Protein AF-0000000085123834 (afdb_homodimer)

Radius of gyration: 34.52 Å; Cα contacts (8 Å, |Δi|>4): 870; chains: 2; bounding box: 38×106×65 Å

Nearest PDB structures (foldseek):
  8tjj-assembly1_A  TM=6.929E-01  e=4.130E-02  uncultured bacterium
  8tjj-assembly2_B  TM=6.900E-01  e=3.241E-02  uncultured bacterium
  8tji-assembly1_A  TM=7.255E-01  e=7.566E-02  uncultured bacterium
  8tjj-assembly2_C  TM=6.710E-01  e=5.261E-02  uncultured bacterium
  8tji-assembly1_B  TM=7.089E-01  e=1.024E-01  uncultured bacterium

Solvent-accessible surface area (backbone atoms only — not comparable to full-atom values): 25922 Å² total; per-residue (Å²): 130,73,51,62,40,82,50,55,86,86,51,91,52,87,68,56,55,59,84,82,66,88,48,73,57,46,52,51,52,52,48,50,50,52,49,51,53,67,70,46,68,81,50,91,51,30,36,40,38,31,54,21,37,58,54,94,90,41,58,53,49,30,38,40,35,32,26,43,70,74,35,50,73,76,62,46,74,57,49,70,69,62,47,70,68,38,40,43,50,49,33,53,36,52,74,58,46,54,42,41,71,69,56,48,35,70,71,65,69,49,52,46,56,57,47,44,53,32,52,48,49,36,42,63,31,60,47,35,45,80,53,96,79,19,40,27,54,48,61,54,74,59,73,50,35,65,76,42,33,35,35,34,31,71,42,59,78,54,63,70,62,38,50,55,58,20,56,64,48,46,75,50,22,16,29,23,22,28,36,29,54,55,85,76,72,56,67,70,57,52,50,50,32,54,73,71,31,34,12,32,34,22,51,54,96,81,36,80,42,76,78,41,64,41,45,79,51,73,70,40,90,40,38,64,42,50,45,53,42,49,35,52,46,36,51,58,69,75,99,130,72,51,62,40,80,50,58,86,85,55,90,53,86,69,55,59,57,85,82,65,88,48,71,57,46,52,50,50,52,48,49,51,52,48,51,52,68,70,47,68,82,50,90,49,29,36,39,37,31,55,21,37,56,54,94,90,41,58,52,47,30,37,40,36,33,26,43,69,75,38,49,74,76,63,45,74,58,49,71,71,62,48,70,69,40,40,42,51,48,34,53,37,52,73,58,45,55,41,42,70,68,57,49,35,70,73,65,69,50,51,46,56,58,48,43,52,33,52,50,50,37,43,64,31,62,49,35,46,78,54,96,79,18,40,27,54,48,62,54,75,60,73,51,36,64,75,42,33,35,35,35,31,71,42,60,80,55,61,70,63,37,50,54,57,21,56,65,48,46,73,51,22,16,28,24,24,28,36,30,54,54,86,77,74,55,68,71,58,53,49,51,31,55,73,71,29,32,12,33,35,22,51,53,97,82,37,80,41,75,76,41,64,42,44,80,52,72,69,39,90,40,38,65,41,50,48,52,43,50,33,53,46,36,53,59,69,76,100

InterPro domains:
  IPR008848 Plasmid regulator, Sulfolobaceae [PF05584] (87-147)
  IPR036390 Winged helix DNA-binding domain superfamily [SSF46785] (82-133)

Organism: Arcobacter nitrofigilis (strain ATCC 33309 / DSM 7299 / CCUG 15893 / LMG 7604 / NCTC 12251 / CI) (NCBI:txid572480)

Structure (mmCIF, N/CA/C/O backbone):
data_AF-0000000085123834-model_v1
#
loop_
_entity.id
_entity.type
_entity.pdbx_description
1 polymer 'Uncharacterized protein'
#
loop_
_atom_site.group_PDB
_atom_site.id
_atom_site.type_symbol
_atom_site.label_atom_id
_atom_site.label_alt_id
_atom_site.label_comp_id
_atom_site.label_asym_id
_atom_site.label_entity_id
_atom_site.label_seq_id
_atom_site.pdbx_PDB_ins_code
_atom_site.Cartn_x
_atom_site.Cartn_y
_atom_site.Cartn_z
_atom_site.occupancy
_atom_site.B_iso_or_equiv
_atom_site.auth_seq_id
_atom_site.auth_comp_id
_atom_site.auth_asym_id
_atom_site.auth_atom_id
_atom_site.pdbx_PDB_model_num
ATOM 1 N N . MET A 1 1 ? 14.93 19.359 25.609 1 56.56 1 MET A N 1
ATOM 2 C CA . MET A 1 1 ? 14.344 20.219 24.594 1 56.56 1 MET A CA 1
ATOM 3 C C . MET A 1 1 ? 13.703 21.453 25.219 1 56.56 1 MET A C 1
ATOM 5 O O . MET A 1 1 ? 13.164 21.375 26.328 1 56.56 1 MET A O 1
ATOM 9 N N . ASP A 1 2 ? 14 22.625 24.578 1 74.12 2 ASP A N 1
ATOM 10 C CA . ASP A 1 2 ? 13.453 23.859 25.109 1 74.12 2 ASP A CA 1
ATOM 11 C C . ASP A 1 2 ? 11.93 23.844 25.094 1 74.12 2 ASP A C 1
ATOM 13 O O . ASP A 1 2 ? 11.32 23.312 24.156 1 74.12 2 ASP A O 1
ATOM 17 N N . LYS A 1 3 ? 11.328 24.188 26.172 1 87.31 3 LYS A N 1
ATOM 18 C CA . LYS A 1 3 ? 9.883 24.25 26.344 1 87.31 3 LYS A CA 1
ATOM 19 C C . LYS A 1 3 ? 9.234 25.109 25.266 1 87.31 3 LYS A C 1
ATOM 21 O O . LYS A 1 3 ? 8.133 24.797 24.797 1 87.31 3 LYS A O 1
ATOM 26 N N . VAL A 1 4 ? 9.977 26.156 24.906 1 91.69 4 VAL A N 1
ATOM 27 C CA . VAL A 1 4 ? 9.516 27.062 23.875 1 91.69 4 VAL A CA 1
ATOM 28 C C . VAL A 1 4 ? 10.562 27.156 22.766 1 91.69 4 VAL A C 1
ATOM 30 O O . VAL A 1 4 ? 11.75 27.359 23.031 1 91.69 4 VAL A O 1
ATOM 33 N N . THR A 1 5 ? 10.133 26.891 21.578 1 91.12 5 THR A N 1
ATOM 34 C CA . THR A 1 5 ? 11.039 26.953 20.438 1 91.12 5 THR A CA 1
ATOM 35 C C . THR A 1 5 ? 10.523 27.922 19.391 1 91.12 5 THR A C 1
ATOM 37 O O . THR A 1 5 ? 9.344 27.906 19.031 1 91.12 5 THR A O 1
ATOM 40 N N . LEU A 1 6 ? 11.391 28.797 18.953 1 91.19 6 LEU A N 1
ATOM 41 C CA . LEU A 1 6 ? 11.086 29.688 17.844 1 91.19 6 LEU A CA 1
ATOM 42 C C . LEU A 1 6 ? 11.523 29.078 16.516 1 91.19 6 LEU A C 1
ATOM 44 O O . LEU A 1 6 ? 12.695 28.734 16.344 1 91.19 6 LEU A O 1
ATOM 48 N N . ILE A 1 7 ? 10.578 28.875 15.633 1 88.62 7 ILE A N 1
ATOM 49 C CA . ILE A 1 7 ? 10.859 28.281 14.336 1 88.62 7 ILE A CA 1
ATOM 50 C C . ILE A 1 7 ? 10.797 29.344 13.25 1 88.62 7 ILE A C 1
ATOM 52 O O . ILE A 1 7 ? 9.734 29.938 13 1 88.62 7 ILE A O 1
ATOM 56 N N . ASP A 1 8 ? 11.961 29.609 12.719 1 78.88 8 ASP A N 1
ATOM 57 C CA . ASP A 1 8 ? 12.062 30.609 11.664 1 78.88 8 ASP A CA 1
ATOM 58 C C . ASP A 1 8 ? 12.812 30.047 10.453 1 78.88 8 ASP A C 1
ATOM 60 O O . ASP A 1 8 ? 12.891 28.828 10.266 1 78.88 8 ASP A O 1
ATOM 64 N N . ASP A 1 9 ? 13.203 30.938 9.547 1 75.81 9 ASP A N 1
ATOM 65 C CA . ASP A 1 9 ? 13.711 30.562 8.234 1 75.81 9 ASP A CA 1
ATOM 66 C C . ASP A 1 9 ? 15.109 29.953 8.328 1 75.81 9 ASP A C 1
ATOM 68 O O . ASP A 1 9 ? 15.703 29.594 7.316 1 75.81 9 ASP A O 1
ATOM 72 N N . ASN A 1 10 ? 15.609 29.734 9.5 1 75.38 10 ASN A N 1
ATOM 73 C CA . ASN A 1 10 ? 16.969 29.234 9.641 1 75.38 10 ASN A CA 1
ATOM 74 C C . ASN A 1 10 ? 17.031 27.719 9.562 1 75.38 10 ASN A C 1
ATOM 76 O O . ASN A 1 10 ? 18.109 27.125 9.438 1 75.38 10 ASN A O 1
ATOM 80 N N . ILE A 1 11 ? 15.93 27.109 9.695 1 76.44 11 ILE A N 1
ATOM 81 C CA . ILE A 1 11 ? 15.898 25.641 9.641 1 76.44 11 ILE A CA 1
ATOM 82 C C . ILE A 1 11 ? 14.992 25.188 8.5 1 76.44 11 ILE A C 1
ATOM 84 O O . ILE A 1 11 ? 13.898 25.719 8.312 1 76.44 11 ILE A O 1
ATOM 88 N N . ASP A 1 12 ? 15.586 24.219 7.77 1 83.25 12 ASP A N 1
ATOM 89 C CA . ASP A 1 12 ? 14.812 23.734 6.629 1 83.25 12 ASP A CA 1
ATOM 90 C C . ASP A 1 12 ? 13.945 22.531 7.02 1 83.25 12 ASP A C 1
ATOM 92 O O . ASP A 1 12 ? 14.422 21.391 7.035 1 83.25 12 ASP A O 1
ATOM 96 N N . ILE A 1 13 ? 12.727 22.766 7.352 1 89.12 13 ILE A N 1
ATOM 97 C CA . ILE A 1 13 ? 11.781 21.719 7.688 1 89.12 13 ILE A CA 1
ATOM 98 C C . ILE A 1 13 ? 10.664 21.672 6.648 1 89.12 13 ILE A C 1
ATOM 100 O O . ILE A 1 13 ? 9.594 21.109 6.898 1 89.12 13 ILE A O 1
ATOM 104 N N . GLY A 1 14 ? 10.891 22.359 5.492 1 88.25 14 GLY A N 1
ATOM 105 C CA . GLY A 1 14 ? 9.961 22.297 4.379 1 88.25 14 GLY A CA 1
ATOM 106 C C . GLY A 1 14 ? 8.898 23.391 4.43 1 88.25 14 GLY A C 1
ATOM 107 O O . GLY A 1 14 ? 7.875 23.297 3.744 1 88.25 14 GLY A O 1
ATOM 108 N N . ILE A 1 15 ? 9.156 24.344 5.344 1 91.88 15 ILE A N 1
ATOM 109 C CA . ILE A 1 15 ? 8.203 25.453 5.449 1 91.88 15 ILE A CA 1
ATOM 110 C C . ILE A 1 15 ? 8.844 26.734 4.949 1 91.88 15 ILE A C 1
ATOM 112 O O . ILE A 1 15 ? 10.031 26.969 5.172 1 91.88 15 ILE A O 1
ATOM 116 N N . LYS A 1 16 ? 8.031 27.469 4.188 1 90 16 LYS A N 1
ATOM 117 C CA . LYS A 1 16 ? 8.477 28.766 3.715 1 90 16 LYS A CA 1
ATOM 118 C C . LYS A 1 16 ? 8.023 29.891 4.66 1 90 16 LYS A C 1
ATOM 120 O O . LYS A 1 16 ? 6.945 29.797 5.25 1 90 16 LYS A O 1
ATOM 125 N N . PHE A 1 17 ? 8.836 30.922 4.777 1 92.5 17 PHE A N 1
ATOM 126 C CA . PHE A 1 17 ? 8.539 32.094 5.605 1 92.5 17 PHE A CA 1
ATOM 127 C C . PHE A 1 17 ? 8.633 33.375 4.785 1 92.5 17 PHE A C 1
ATOM 129 O O . PHE A 1 17 ? 9.383 33.438 3.807 1 92.5 17 PHE A O 1
ATOM 136 N N . ARG A 1 18 ? 7.895 34.281 5.141 1 90.62 18 ARG A N 1
ATOM 137 C CA . ARG A 1 18 ? 8.008 35.594 4.516 1 90.62 18 ARG A CA 1
ATOM 138 C C . ARG A 1 18 ? 9.141 36.406 5.133 1 90.62 18 ARG A C 1
ATOM 140 O O . ARG A 1 18 ? 9.406 36.281 6.332 1 90.62 18 ARG A O 1
ATOM 147 N N . ASN A 1 19 ? 9.727 37.25 4.297 1 88.31 19 ASN A N 1
ATOM 148 C CA . ASN A 1 19 ? 10.742 38.156 4.828 1 88.31 19 ASN A CA 1
ATOM 149 C C . ASN A 1 19 ? 10.133 39.156 5.801 1 88.31 19 ASN A C 1
ATOM 151 O O . ASN A 1 19 ? 9.078 39.75 5.527 1 88.31 19 ASN A O 1
ATOM 155 N N . ARG A 1 20 ? 10.789 39.281 6.879 1 85.62 20 ARG A N 1
ATOM 156 C CA . ARG A 1 20 ? 10.297 40.188 7.902 1 85.62 20 ARG A CA 1
ATOM 157 C C . ARG A 1 20 ? 10.703 41.625 7.59 1 85.62 20 ARG A C 1
ATOM 159 O O . ARG A 1 20 ? 11.852 41.906 7.234 1 85.62 20 ARG A O 1
ATOM 166 N N . THR A 1 21 ? 9.633 42.438 7.613 1 84.94 21 THR A N 1
ATOM 167 C CA . THR A 1 21 ? 9.906 43.844 7.438 1 84.94 21 THR A CA 1
ATOM 168 C C . THR A 1 21 ? 10.125 44.531 8.789 1 84.94 21 THR A C 1
ATOM 170 O O . THR A 1 21 ? 9.242 44.531 9.648 1 84.94 21 THR A O 1
ATOM 173 N N . VAL A 1 22 ? 11.266 45.188 8.891 1 88.5 22 VAL A N 1
ATOM 174 C CA . VAL A 1 22 ? 11.586 45.875 10.133 1 88.5 22 VAL A CA 1
ATOM 175 C C . VAL A 1 22 ? 10.648 47.062 10.312 1 88.5 22 VAL A C 1
ATOM 177 O O . VAL A 1 22 ? 10.383 47.812 9.367 1 88.5 22 VAL A O 1
ATOM 180 N N . GLY A 1 23 ? 10.062 47.219 11.484 1 90.44 23 GLY A N 1
ATOM 181 C CA . GLY A 1 23 ? 9.141 48.281 11.797 1 90.44 23 GLY A CA 1
ATOM 182 C C . GLY A 1 23 ? 8.383 48.094 13.094 1 90.44 23 GLY A C 1
ATOM 183 O O . GLY A 1 23 ? 8.672 47.156 13.844 1 90.44 23 GLY A O 1
ATOM 184 N N . PRO A 1 24 ? 7.598 49.031 13.43 1 89.88 24 PRO A N 1
ATOM 185 C CA . PRO A 1 24 ? 6.852 48.969 14.688 1 89.88 24 PRO A CA 1
ATOM 186 C C . PRO A 1 24 ? 6.035 47.688 14.828 1 89.88 24 PRO A C 1
ATOM 188 O O . PRO A 1 24 ? 5.902 47.156 15.93 1 89.88 24 PRO A O 1
ATOM 191 N N . GLU A 1 25 ? 5.539 47.25 13.719 1 91.5 25 GLU A N 1
ATOM 192 C CA . GLU A 1 25 ? 4.727 46.031 13.758 1 91.5 25 GLU A CA 1
ATOM 193 C C . GLU A 1 25 ? 5.57 44.812 14.133 1 91.5 25 GLU A C 1
ATOM 195 O O . GLU A 1 25 ? 5.125 43.969 14.898 1 91.5 25 GLU A O 1
ATOM 200 N N . LEU A 1 26 ? 6.684 44.719 13.609 1 92.62 26 LEU A N 1
ATOM 201 C CA . LEU A 1 26 ? 7.578 43.625 13.945 1 92.62 26 LEU A CA 1
ATOM 202 C C . LEU A 1 26 ? 7.977 43.656 15.414 1 92.62 26 LEU A C 1
ATOM 204 O O . LEU A 1 26 ? 8.07 42.625 16.078 1 92.62 26 LEU A O 1
ATOM 208 N N . ASN A 1 27 ? 8.25 44.875 15.898 1 92.81 27 ASN A N 1
ATOM 209 C CA . ASN A 1 27 ? 8.547 45.031 17.328 1 92.81 27 ASN A CA 1
ATOM 210 C C . ASN A 1 27 ? 7.391 44.562 18.188 1 92.81 27 ASN A C 1
ATOM 212 O O . ASN A 1 27 ? 7.605 43.938 19.219 1 92.81 27 ASN A O 1
ATOM 216 N N . LEU A 1 28 ? 6.207 44.938 17.719 1 94.12 28 LEU A N 1
ATOM 217 C CA . LEU A 1 28 ? 5.004 44.5 18.422 1 94.12 28 LEU A CA 1
ATOM 218 C C . LEU A 1 28 ? 4.953 42.969 18.5 1 94.12 28 LEU A C 1
ATOM 220 O O . LEU A 1 28 ? 4.641 42.406 19.562 1 94.12 28 LEU A O 1
ATOM 224 N N . VAL A 1 29 ? 5.281 42.312 17.406 1 94.5 29 VAL A N 1
ATOM 225 C CA . VAL A 1 29 ? 5.273 40.844 17.297 1 94.5 29 VAL A CA 1
ATOM 226 C C . VAL A 1 29 ? 6.293 40.25 18.266 1 94.5 29 VAL A C 1
ATOM 228 O O . VAL A 1 29 ? 5.969 39.344 19.047 1 94.5 29 VAL A O 1
ATOM 231 N N . TYR A 1 30 ? 7.488 40.75 18.359 1 94.44 30 TYR A N 1
ATOM 232 C CA . TYR A 1 30 ? 8.547 40.188 19.188 1 94.44 30 TYR A CA 1
ATOM 233 C C . TYR A 1 30 ? 8.25 40.438 20.672 1 94.44 30 TYR A C 1
ATOM 235 O O . TYR A 1 30 ? 8.531 39.562 21.5 1 94.44 30 TYR A O 1
ATOM 243 N N . ASP A 1 31 ? 7.715 41.594 20.969 1 95.12 31 ASP A N 1
ATOM 244 C CA . ASP A 1 31 ? 7.316 41.875 22.344 1 95.12 31 ASP A CA 1
ATOM 245 C C . ASP A 1 31 ? 6.242 40.875 22.797 1 95.12 31 ASP A C 1
ATOM 247 O O . ASP A 1 31 ? 6.285 40.375 23.938 1 95.12 31 ASP A O 1
ATOM 251 N N . TYR A 1 32 ? 5.312 40.656 21.922 1 95.75 32 TYR A N 1
ATOM 252 C CA . TYR A 1 32 ? 4.25 39.719 22.203 1 95.75 32 TYR A CA 1
ATOM 253 C C . TYR A 1 32 ? 4.82 38.312 22.453 1 95.75 32 TYR A C 1
ATOM 255 O O . TYR A 1 32 ? 4.453 37.656 23.422 1 95.75 32 TYR A O 1
ATOM 263 N N . ILE A 1 33 ? 5.691 37.844 21.547 1 95.12 33 ILE A N 1
ATOM 264 C CA . ILE A 1 33 ? 6.312 36.531 21.625 1 95.12 33 ILE A CA 1
ATOM 265 C C . ILE A 1 33 ? 7.066 36.375 22.938 1 95.12 33 ILE A C 1
ATOM 267 O O . ILE A 1 33 ? 6.996 35.344 23.594 1 95.12 33 ILE A O 1
ATOM 271 N N . ASP A 1 34 ? 7.785 37.438 23.375 1 94.62 34 ASP A N 1
ATOM 272 C CA . ASP A 1 34 ? 8.523 37.406 24.641 1 94.62 34 ASP A CA 1
ATOM 273 C C . ASP A 1 34 ? 7.582 37.188 25.812 1 94.62 34 ASP A C 1
ATOM 275 O O . ASP A 1 34 ? 7.887 36.406 26.719 1 94.62 34 ASP A O 1
ATOM 279 N N . ASN A 1 35 ? 6.492 37.875 25.781 1 94.5 35 ASN A N 1
ATOM 280 C CA . ASN A 1 35 ? 5.496 37.75 26.828 1 94.5 35 ASN A CA 1
ATOM 281 C C . ASN A 1 35 ? 4.934 36.344 26.891 1 94.5 35 ASN A C 1
ATOM 283 O O . ASN A 1 35 ? 4.852 35.719 27.969 1 94.5 35 ASN A O 1
ATOM 287 N N . ILE A 1 36 ? 4.594 35.844 25.734 1 93.19 36 ILE A N 1
ATOM 288 C CA . ILE A 1 36 ? 3.998 34.531 25.656 1 93.19 36 ILE A CA 1
ATOM 289 C C . ILE A 1 36 ? 5.008 33.469 26.109 1 93.19 36 ILE A C 1
ATOM 291 O O . ILE A 1 36 ? 4.66 32.562 26.859 1 93.19 36 ILE A O 1
ATOM 295 N N . SER A 1 37 ? 6.219 33.562 25.641 1 93.12 37 SER A N 1
ATOM 296 C CA . SER A 1 37 ? 7.277 32.625 25.969 1 93.12 37 SER A CA 1
ATOM 297 C C . SER A 1 37 ? 7.516 32.562 27.484 1 93.12 37 SER A C 1
ATOM 299 O O . SER A 1 37 ? 7.672 31.484 28.062 1 93.12 37 SER A O 1
ATOM 301 N N . ASN A 1 38 ? 7.469 33.688 28.125 1 90.31 38 ASN A N 1
ATOM 302 C CA . ASN A 1 38 ? 7.711 33.781 29.562 1 90.31 38 ASN A CA 1
ATOM 303 C C . ASN A 1 38 ? 6.57 33.156 30.359 1 90.31 38 ASN A C 1
ATOM 305 O O . ASN A 1 38 ? 6.797 32.562 31.406 1 90.31 38 ASN A O 1
ATOM 309 N N . ASN A 1 39 ? 5.445 33.25 29.812 1 87.62 39 ASN A N 1
ATOM 310 C CA . ASN A 1 39 ? 4.27 32.75 30.516 1 87.62 39 ASN A CA 1
ATOM 311 C C . ASN A 1 39 ? 4.07 31.266 30.266 1 87.62 39 ASN A C 1
ATOM 313 O O . ASN A 1 39 ? 3.338 30.609 31.016 1 87.62 39 ASN A O 1
ATOM 317 N N . PHE A 1 40 ? 4.73 30.719 29.266 1 89.94 40 PHE A N 1
ATOM 318 C CA . PHE A 1 40 ? 4.488 29.328 28.859 1 89.94 40 PHE A CA 1
ATOM 319 C C . PHE A 1 40 ? 5.473 28.391 29.547 1 89.94 40 PHE A C 1
ATOM 321 O O . PHE A 1 40 ? 5.285 27.172 29.531 1 89.94 40 PHE A O 1
ATOM 328 N N . LYS A 1 41 ? 6.348 28.703 30.188 1 82.12 41 LYS A N 1
ATOM 329 C CA . LYS A 1 41 ? 7.453 27.906 30.719 1 82.12 41 LYS A CA 1
ATOM 330 C C . LYS A 1 41 ? 6.961 26.875 31.719 1 82.12 41 LYS A C 1
ATOM 332 O O . LYS A 1 41 ? 7.59 25.828 31.906 1 82.12 41 LYS A O 1
ATOM 337 N N . HIS A 1 42 ? 5.84 27.016 32.281 1 80 42 HIS A N 1
ATOM 338 C CA . HIS A 1 42 ? 5.418 26.125 33.344 1 80 42 HIS A CA 1
ATOM 339 C C . HIS A 1 42 ? 4.348 25.156 32.844 1 80 42 HIS A C 1
ATOM 341 O O . HIS A 1 42 ? 3.824 24.344 33.625 1 80 42 HIS A O 1
ATOM 347 N N . LYS A 1 43 ? 4.137 25.156 31.609 1 84.44 43 LYS A N 1
ATOM 348 C CA . LYS A 1 43 ? 3.08 24.297 31.078 1 84.44 43 LYS A CA 1
ATOM 349 C C . LYS A 1 43 ? 3.6 22.891 30.797 1 84.44 43 LYS A C 1
ATOM 351 O O . LYS A 1 43 ? 4.812 22.672 30.75 1 84.44 43 LYS A O 1
ATOM 356 N N . THR A 1 44 ? 2.75 21.984 30.719 1 85.94 44 THR A N 1
ATOM 357 C CA . THR A 1 44 ? 3.09 20.594 30.469 1 85.94 44 THR A CA 1
ATOM 358 C C . THR A 1 44 ? 3.484 20.391 29 1 85.94 44 THR A C 1
ATOM 360 O O . THR A 1 44 ? 4.473 19.719 28.719 1 85.94 44 THR A O 1
ATOM 363 N N . ASN A 1 45 ? 2.801 21.047 28.094 1 92.19 45 ASN A N 1
ATOM 364 C CA . ASN A 1 45 ? 3.07 20.953 26.672 1 92.19 45 ASN A CA 1
ATOM 365 C C . ASN A 1 45 ? 4.223 21.859 26.25 1 92.19 45 ASN A C 1
ATOM 367 O O . ASN A 1 45 ? 4.699 22.672 27.047 1 92.19 45 ASN A O 1
ATOM 371 N N . ASN A 1 46 ? 4.723 21.531 25.141 1 94.12 46 ASN A N 1
ATOM 372 C CA . ASN A 1 46 ? 5.715 22.406 24.547 1 94.12 46 ASN A CA 1
ATOM 373 C C . ASN A 1 46 ? 5.07 23.391 23.578 1 94.12 46 ASN A C 1
ATOM 375 O O . ASN A 1 46 ? 3.904 23.234 23.203 1 94.12 46 ASN A O 1
ATOM 379 N N . LEU A 1 47 ? 5.863 24.484 23.297 1 96.06 47 LEU A N 1
ATOM 380 C CA . LEU A 1 47 ? 5.344 25.531 22.438 1 96.06 47 LEU A CA 1
ATOM 381 C C . LEU A 1 47 ? 6.297 25.797 21.281 1 96.06 47 LEU A C 1
ATOM 383 O O . LEU A 1 47 ? 7.488 26.047 21.484 1 96.06 47 LEU A O 1
ATOM 387 N N . ALA A 1 48 ? 5.812 25.609 20.094 1 95.5 48 ALA A N 1
ATOM 388 C CA . ALA A 1 48 ? 6.531 26.047 18.891 1 95.5 48 ALA A CA 1
ATOM 389 C C . ALA A 1 48 ? 5.934 27.344 18.344 1 95.5 48 ALA A C 1
ATOM 391 O O . ALA A 1 48 ? 4.719 27.438 18.172 1 95.5 48 ALA A O 1
ATOM 392 N N . ILE A 1 49 ? 6.785 28.375 18.062 1 96.56 49 ILE A N 1
ATOM 393 C CA . ILE A 1 49 ? 6.328 29.672 17.562 1 96.56 49 ILE A CA 1
ATOM 394 C C . ILE A 1 49 ? 6.824 29.875 16.141 1 96.56 49 ILE A C 1
ATOM 396 O O . ILE A 1 49 ? 8.031 29.891 15.883 1 96.56 49 ILE A O 1
ATOM 400 N N . PHE A 1 50 ? 5.91 29.969 15.234 1 95.81 50 PHE A N 1
ATOM 401 C CA . PHE A 1 50 ? 6.215 30.266 13.836 1 95.81 50 PHE A CA 1
ATOM 402 C C . PHE A 1 50 ? 5.965 31.734 13.531 1 95.81 50 PHE A C 1
ATOM 404 O O . PHE A 1 50 ? 4.895 32.25 13.828 1 95.81 50 PHE A O 1
ATOM 411 N N . ILE A 1 51 ? 6.91 32.375 12.938 1 94.75 51 ILE A N 1
ATOM 412 C CA . ILE A 1 51 ? 6.734 33.781 12.562 1 94.75 51 ILE A CA 1
ATOM 413 C C . ILE A 1 51 ? 6.586 33.906 11.047 1 94.75 51 ILE A C 1
ATOM 415 O O . ILE A 1 51 ? 7.457 33.438 10.297 1 94.75 51 ILE A O 1
ATOM 419 N N . GLU A 1 52 ? 5.516 34.438 10.578 1 93.81 52 GLU A N 1
ATOM 420 C CA . GLU A 1 52 ? 5.18 34.688 9.172 1 93.81 52 GLU A CA 1
ATOM 421 C C . GLU A 1 52 ? 5.34 33.406 8.344 1 93.81 52 GLU A C 1
ATOM 423 O O . GLU A 1 52 ? 5.977 33.438 7.293 1 93.81 52 GLU A O 1
ATOM 428 N N . PRO A 1 53 ? 4.77 32.312 8.867 1 94.81 53 PRO A N 1
ATOM 429 C CA . PRO A 1 53 ? 4.824 31.109 8.055 1 94.81 53 PRO A CA 1
ATOM 430 C C . PRO A 1 53 ? 3.893 31.156 6.844 1 94.81 53 PRO A C 1
ATOM 432 O O . PRO A 1 53 ? 2.803 31.734 6.926 1 94.81 53 PRO A O 1
ATOM 435 N N . LEU A 1 54 ? 4.297 30.578 5.789 1 93.94 54 LEU A N 1
ATOM 436 C CA . LEU A 1 54 ? 3.395 30.438 4.652 1 93.94 54 LEU A CA 1
ATOM 437 C C . LEU A 1 54 ? 2.338 29.375 4.93 1 93.94 54 LEU A C 1
ATOM 439 O O . LEU A 1 54 ? 2.664 28.203 5.105 1 93.94 54 LEU A O 1
ATOM 443 N N . VAL A 1 55 ? 1.135 29.734 5.016 1 93.88 55 VAL A N 1
ATOM 444 C CA . VAL A 1 55 ? -0.015 28.859 5.203 1 93.88 55 VAL A CA 1
ATOM 445 C C . VAL A 1 55 ? -0.922 28.922 3.977 1 93.88 55 VAL A C 1
ATOM 447 O O . VAL A 1 55 ? -1.711 29.859 3.832 1 93.88 55 VAL A O 1
ATOM 450 N N . ASP A 1 56 ? -0.729 27.891 3.121 1 90.44 56 ASP A N 1
ATOM 451 C CA . ASP A 1 56 ? -1.411 27.875 1.832 1 90.44 56 ASP A CA 1
ATOM 452 C C . ASP A 1 56 ? -1.029 29.078 0.987 1 90.44 56 ASP A C 1
ATOM 454 O O . ASP A 1 56 ? 0.038 29.109 0.37 1 90.44 56 ASP A O 1
ATOM 458 N N . THR A 1 57 ? -1.849 30.156 1.046 1 89.88 57 THR A N 1
ATOM 459 C CA . THR A 1 57 ? -1.527 31.312 0.231 1 89.88 57 THR A CA 1
ATOM 460 C C . THR A 1 57 ? -1.35 32.562 1.104 1 89.88 57 THR A C 1
ATOM 462 O O . THR A 1 57 ? -1.175 33.656 0.592 1 89.88 57 THR A O 1
ATOM 465 N N . THR A 1 58 ? -1.347 32.406 2.361 1 92.38 58 THR A N 1
ATOM 466 C CA . THR A 1 58 ? -1.282 33.531 3.27 1 92.38 58 THR A CA 1
ATOM 467 C C . THR A 1 58 ? -0.11 33.375 4.234 1 92.38 58 THR A C 1
ATOM 469 O O . THR A 1 58 ? 0.474 32.312 4.355 1 92.38 58 THR A O 1
ATOM 472 N N . TYR A 1 59 ? 0.194 34.5 4.852 1 94.25 59 TYR A N 1
ATOM 473 C CA . TYR A 1 59 ? 1.276 34.562 5.828 1 94.25 59 TYR A CA 1
ATOM 474 C C . TYR A 1 59 ? 0.8 35.156 7.148 1 94.25 59 TYR A C 1
ATOM 476 O O . TYR A 1 59 ? 1.042 36.312 7.426 1 94.25 59 TYR A O 1
ATOM 484 N N . PRO A 1 60 ? 0.15 34.344 7.969 1 95.81 60 PRO A N 1
ATOM 485 C CA . PRO A 1 60 ? -0.151 34.875 9.297 1 95.81 60 PRO A CA 1
ATOM 486 C C . PRO A 1 60 ? 1.096 35.375 10.031 1 95.81 60 PRO A C 1
ATOM 488 O O . PRO A 1 60 ? 2.18 34.812 9.859 1 95.81 60 PRO A O 1
ATOM 491 N N . ASP A 1 61 ? 0.92 36.344 10.875 1 95.44 61 ASP A N 1
ATOM 492 C CA . ASP A 1 61 ? 2.061 36.969 11.531 1 95.44 61 ASP A CA 1
ATOM 493 C C . ASP A 1 61 ? 2.707 36.031 12.539 1 95.44 61 ASP A C 1
ATOM 495 O O . ASP A 1 61 ? 3.936 35.969 12.641 1 95.44 61 ASP A O 1
ATOM 499 N N . ILE A 1 62 ? 1.887 35.375 13.344 1 96.75 62 ILE A N 1
ATOM 500 C CA . ILE A 1 62 ? 2.375 34.406 14.336 1 96.75 62 ILE A CA 1
ATOM 501 C C . ILE A 1 62 ? 1.472 33.188 14.352 1 96.75 62 ILE A C 1
ATOM 503 O O . ILE A 1 62 ? 0.246 33.312 14.289 1 96.75 62 ILE A O 1
ATOM 507 N N . VAL A 1 63 ? 2.059 32.031 14.391 1 97.88 63 VAL A N 1
ATOM 508 C CA . VAL A 1 63 ? 1.33 30.828 14.711 1 97.88 63 VAL A CA 1
ATOM 509 C C . VAL A 1 63 ? 1.981 30.141 15.914 1 97.88 63 VAL A C 1
ATOM 511 O O . VAL A 1 63 ? 3.172 29.812 15.883 1 97.88 63 VAL A O 1
ATOM 514 N N . LEU A 1 64 ? 1.213 30 16.984 1 97.62 64 LEU A N 1
ATOM 515 C CA . LEU A 1 64 ? 1.635 29.297 18.188 1 97.62 64 LEU A CA 1
ATOM 516 C C . LEU A 1 64 ? 1.119 27.859 18.188 1 97.62 64 LEU A C 1
ATOM 518 O O . LEU A 1 64 ? -0.089 27.641 18.094 1 97.62 64 LEU A O 1
ATOM 522 N N . LEU A 1 65 ? 2.006 26.938 18.281 1 97.19 65 LEU A N 1
ATOM 523 C CA . LEU A 1 65 ? 1.652 25.531 18.25 1 97.19 65 LEU A CA 1
ATOM 524 C C . LEU A 1 65 ? 1.988 24.859 19.578 1 97.19 65 LEU A C 1
ATOM 526 O O . LEU A 1 65 ? 3.162 24.688 19.906 1 97.19 65 LEU A O 1
ATOM 530 N N . GLU A 1 66 ? 0.943 24.547 20.312 1 96.5 66 GLU A N 1
ATOM 531 C CA . GLU A 1 66 ? 1.149 23.734 21.5 1 96.5 66 GLU A CA 1
ATOM 532 C C . GLU A 1 66 ? 1.136 22.25 21.172 1 96.5 66 GLU A C 1
ATOM 534 O O . GLU A 1 66 ? 0.23 21.766 20.484 1 96.5 66 GLU A O 1
ATOM 539 N N . TYR A 1 67 ? 2.145 21.5 21.594 1 95.25 67 TYR A N 1
ATOM 540 C CA . TYR A 1 67 ? 2.219 20.094 21.234 1 95.25 67 TYR A CA 1
ATOM 541 C C . TYR A 1 67 ? 2.781 19.266 22.375 1 95.25 67 TYR A C 1
ATOM 543 O O . TYR A 1 67 ? 3.488 19.781 23.234 1 95.25 67 TYR A O 1
ATOM 551 N N . SER A 1 68 ? 2.393 18 22.328 1 91.56 68 SER A N 1
ATOM 552 C CA . SER A 1 68 ? 2.902 17.047 23.312 1 91.56 68 SER A CA 1
ATOM 553 C C . SER A 1 68 ? 4.23 16.453 22.859 1 91.56 68 SER A C 1
ATOM 555 O O . SER A 1 68 ? 4.324 15.875 21.781 1 91.56 68 SER A O 1
ATOM 557 N N . PRO A 1 69 ? 5.223 16.547 23.688 1 82.94 69 PRO A N 1
ATOM 558 C CA . PRO A 1 69 ? 6.527 16.016 23.281 1 82.94 69 PRO A CA 1
ATOM 559 C C . PRO A 1 69 ? 6.547 14.5 23.203 1 82.94 69 PRO A C 1
ATOM 561 O O . PRO A 1 69 ? 7.348 13.922 22.469 1 82.94 69 PRO A O 1
ATOM 564 N N . ASN A 1 70 ? 5.738 13.766 23.875 1 81 70 ASN A N 1
ATOM 565 C CA . ASN A 1 70 ? 5.734 12.312 23.953 1 81 70 ASN A CA 1
ATOM 566 C C . ASN A 1 70 ? 5.367 11.68 22.609 1 81 70 ASN A C 1
ATOM 568 O O . ASN A 1 70 ? 5.875 10.609 22.266 1 81 70 ASN A O 1
ATOM 572 N N . SER A 1 71 ? 4.598 12.289 21.812 1 76.62 71 SER A N 1
ATOM 573 C CA . SER A 1 71 ? 4.121 11.719 20.547 1 76.62 71 SER A CA 1
ATOM 574 C C . SER A 1 71 ? 5.203 11.758 19.484 1 76.62 71 SER A C 1
ATOM 576 O O . SER A 1 71 ? 5.055 11.148 18.422 1 76.62 71 SER A O 1
ATOM 578 N N . ILE A 1 72 ? 6.277 12.461 19.781 1 82.81 72 ILE A N 1
ATOM 579 C CA . ILE A 1 72 ? 7.332 12.617 18.797 1 82.81 72 ILE A CA 1
ATOM 580 C C . ILE A 1 72 ? 8.461 11.625 19.062 1 82.81 72 ILE A C 1
ATOM 582 O O . ILE A 1 72 ? 9.328 11.414 18.219 1 82.81 72 ILE A O 1
ATOM 586 N N . ASP A 1 73 ? 8.344 10.914 20.188 1 82.31 73 ASP A N 1
ATOM 587 C CA . ASP A 1 73 ? 9.398 9.984 20.594 1 82.31 73 ASP A CA 1
ATOM 588 C C . ASP A 1 73 ? 9.586 8.883 19.547 1 82.31 73 ASP A C 1
ATOM 590 O O . ASP A 1 73 ? 10.711 8.453 19.297 1 82.31 73 ASP A O 1
ATOM 594 N N . ASN A 1 74 ? 8.586 8.539 18.906 1 85.06 74 ASN A N 1
ATOM 595 C CA . ASN A 1 74 ? 8.656 7.461 17.922 1 85.06 74 ASN A CA 1
ATOM 596 C C . ASN A 1 74 ? 8.5 7.992 16.5 1 85.06 74 ASN A C 1
ATOM 598 O O . ASN A 1 74 ? 7.895 7.332 15.648 1 85.06 74 ASN A O 1
ATOM 602 N N . TRP A 1 75 ? 9.133 9.125 16.312 1 92.56 75 TRP A N 1
ATOM 603 C CA . TRP A 1 75 ? 9.008 9.766 15.008 1 92.56 75 TRP A CA 1
ATOM 604 C C . TRP A 1 75 ? 9.719 8.945 13.938 1 92.56 75 TRP A C 1
ATOM 606 O O . TRP A 1 75 ? 10.891 8.609 14.078 1 92.56 75 TRP A O 1
ATOM 616 N N . ASN A 1 76 ? 9.062 8.492 12.914 1 93 76 ASN A N 1
ATOM 617 C CA . ASN A 1 76 ? 9.578 7.773 11.758 1 93 76 ASN A CA 1
ATOM 618 C C . ASN A 1 76 ? 10.289 8.711 10.789 1 93 76 ASN A C 1
ATOM 620 O O . ASN A 1 76 ? 9.656 9.602 10.211 1 93 76 ASN A O 1
ATOM 624 N N . ASP A 1 77 ? 11.547 8.531 10.508 1 93.19 77 ASP A N 1
ATOM 625 C CA . ASP A 1 77 ? 12.359 9.438 9.703 1 93.19 77 ASP A CA 1
ATOM 626 C C . ASP A 1 77 ? 11.797 9.57 8.289 1 93.19 77 ASP A C 1
ATOM 628 O O . ASP A 1 77 ? 12.016 10.586 7.621 1 93.19 77 ASP A O 1
ATOM 632 N N . ILE A 1 78 ? 11.094 8.594 7.871 1 95.06 78 ILE A N 1
ATOM 633 C CA . ILE A 1 78 ? 10.523 8.625 6.527 1 95.06 78 ILE A CA 1
ATOM 634 C C . ILE A 1 78 ? 9.508 9.758 6.434 1 95.06 78 ILE A C 1
ATOM 636 O O . ILE A 1 78 ? 9.289 10.312 5.352 1 95.06 78 ILE A O 1
ATOM 640 N N . ARG A 1 79 ? 8.984 10.188 7.57 1 95.88 79 ARG A N 1
ATOM 641 C CA . ARG A 1 79 ? 8.016 11.273 7.609 1 95.88 79 ARG A CA 1
ATOM 642 C C . ARG A 1 79 ? 8.633 12.578 7.117 1 95.88 79 ARG A C 1
ATOM 644 O O . ARG A 1 79 ? 7.934 13.445 6.594 1 95.88 79 ARG A O 1
ATOM 651 N N . ASN A 1 80 ? 9.898 12.672 7.281 1 94.81 80 ASN A N 1
ATOM 652 C CA . ASN A 1 80 ? 10.602 13.898 6.91 1 94.81 80 ASN A CA 1
ATOM 653 C C . ASN A 1 80 ? 10.594 14.109 5.402 1 94.81 80 ASN A C 1
ATOM 655 O O . ASN A 1 80 ? 10.875 15.219 4.926 1 94.81 80 ASN A O 1
ATOM 659 N N . LYS A 1 81 ? 10.203 13.102 4.648 1 93.75 81 LYS A N 1
ATOM 660 C CA . LYS A 1 81 ? 10.242 13.18 3.191 1 93.75 81 LYS A CA 1
ATOM 661 C C . LYS A 1 81 ? 8.852 13.461 2.621 1 93.75 81 LYS A C 1
ATOM 663 O O . LYS A 1 81 ? 8.703 13.672 1.416 1 93.75 81 LYS A O 1
ATOM 668 N N . LEU A 1 82 ? 7.859 13.516 3.502 1 97.25 82 LEU A N 1
ATOM 669 C CA . LEU A 1 82 ? 6.492 13.703 3.033 1 97.25 82 LEU A CA 1
ATOM 670 C C . LEU A 1 82 ? 6.305 15.094 2.434 1 97.25 82 LEU A C 1
ATOM 672 O O . LEU A 1 82 ? 6.812 16.078 2.971 1 97.25 82 LEU A O 1
ATOM 676 N N . GLU A 1 83 ? 5.633 15.141 1.352 1 95.5 83 GLU A N 1
ATOM 677 C CA . GLU A 1 83 ? 5.352 16.391 0.657 1 95.5 83 GLU A CA 1
ATOM 678 C C . GLU A 1 83 ? 3.908 16.844 0.888 1 95.5 83 GLU A C 1
ATOM 680 O O . GLU A 1 83 ? 3.127 16.125 1.519 1 95.5 83 GLU A O 1
ATOM 685 N N . LYS A 1 84 ? 3.604 18 0.409 1 95.19 84 LYS A N 1
ATOM 686 C CA . LYS A 1 84 ? 2.299 18.625 0.609 1 95.19 84 LYS A CA 1
ATOM 687 C C . LYS A 1 84 ? 1.173 17.719 0.117 1 95.19 84 LYS A C 1
ATOM 689 O O . LYS A 1 84 ? 0.168 17.531 0.809 1 95.19 84 LYS A O 1
ATOM 694 N N . ASN A 1 85 ? 1.363 17.125 -1.03 1 94.88 85 ASN A N 1
ATOM 695 C CA . ASN A 1 85 ? 0.32 16.281 -1.61 1 94.88 85 ASN A CA 1
ATOM 696 C C . ASN A 1 85 ? 0.073 15.031 -0.77 1 94.88 85 ASN A C 1
ATOM 698 O O . ASN A 1 85 ? -1.057 14.547 -0.688 1 94.88 85 ASN A O 1
ATOM 702 N N . ASP A 1 86 ? 1.161 14.477 -0.209 1 97.75 86 ASP A N 1
ATOM 703 C CA . ASP A 1 86 ? 0.992 13.352 0.703 1 97.75 86 ASP A CA 1
ATOM 704 C C . ASP A 1 86 ? 0.114 13.734 1.893 1 97.75 86 ASP A C 1
ATOM 706 O O . ASP A 1 86 ? -0.79 12.984 2.27 1 97.75 86 ASP A O 1
ATOM 710 N N . ILE A 1 87 ? 0.349 14.938 2.404 1 97.81 87 ILE A N 1
ATOM 711 C CA . ILE A 1 87 ? -0.337 15.391 3.607 1 97.81 87 ILE A CA 1
ATOM 712 C C . ILE A 1 87 ? -1.793 15.711 3.279 1 97.81 87 ILE A C 1
ATOM 714 O O . ILE A 1 87 ? -2.688 15.469 4.094 1 97.81 87 ILE A O 1
ATOM 718 N N . LYS A 1 88 ? -2.004 16.297 2.129 1 96.81 88 LYS A N 1
ATOM 719 C CA . LYS A 1 88 ? -3.379 16.516 1.691 1 96.81 88 LYS A CA 1
ATOM 720 C C . LYS A 1 88 ? -4.152 15.203 1.633 1 96.81 88 LYS A C 1
ATOM 722 O O . LYS A 1 88 ? -5.289 15.125 2.1 1 96.81 88 LYS A O 1
ATOM 727 N N . LEU A 1 89 ? -3.516 14.203 1.072 1 97.69 89 LEU A N 1
ATOM 728 C CA . LEU A 1 89 ? -4.148 12.891 1 1 97.69 89 LEU A CA 1
ATOM 729 C C . LEU A 1 89 ? -4.434 12.344 2.396 1 97.69 89 LEU A C 1
ATOM 731 O O . LEU A 1 89 ? -5.516 11.812 2.65 1 97.69 89 LEU A O 1
ATOM 735 N N . LEU A 1 90 ? -3.469 12.484 3.268 1 98.06 90 LEU A N 1
ATOM 736 C CA . LEU A 1 90 ? -3.615 12.031 4.648 1 98.06 90 LEU A CA 1
ATOM 737 C C . LEU A 1 90 ? -4.832 12.68 5.305 1 98.06 90 LEU A C 1
ATOM 739 O O . LEU A 1 90 ? -5.602 12.008 5.992 1 98.06 90 LEU A O 1
ATOM 743 N N . SER A 1 91 ? -5.023 13.938 5.129 1 97.19 91 SER A N 1
ATOM 744 C CA . SER A 1 91 ? -6.145 14.656 5.727 1 97.19 91 SER A CA 1
ATOM 745 C C . SER A 1 91 ? -7.48 14.102 5.23 1 97.19 91 SER A C 1
ATOM 747 O O . SER A 1 91 ? -8.453 14.047 5.988 1 97.19 91 SER A O 1
ATOM 749 N N . ILE A 1 92 ? -7.531 13.75 3.975 1 96.75 92 ILE A N 1
ATOM 750 C CA . ILE A 1 92 ? -8.75 13.18 3.406 1 96.75 92 ILE A CA 1
ATOM 751 C C . ILE A 1 92 ? -9.016 11.812 4.023 1 96.75 92 ILE A C 1
ATOM 753 O O . ILE A 1 92 ? -10.148 11.5 4.391 1 96.75 92 ILE A O 1
ATOM 757 N N . ILE A 1 93 ? -7.98 10.984 4.133 1 97.94 93 ILE A N 1
ATOM 758 C CA . ILE A 1 93 ? -8.133 9.672 4.75 1 97.94 93 ILE A CA 1
ATOM 759 C C . ILE A 1 93 ? -8.648 9.828 6.18 1 97.94 93 ILE A C 1
ATOM 761 O O . ILE A 1 93 ? -9.547 9.102 6.609 1 97.94 93 ILE A O 1
ATOM 765 N N . LYS A 1 94 ? -8.094 10.781 6.926 1 97.5 94 LYS A N 1
ATOM 766 C CA . LYS A 1 94 ? -8.523 11.039 8.297 1 97.5 94 LYS A CA 1
ATOM 767 C C . LYS A 1 94 ? -10 11.438 8.344 1 97.5 94 LYS A C 1
ATOM 769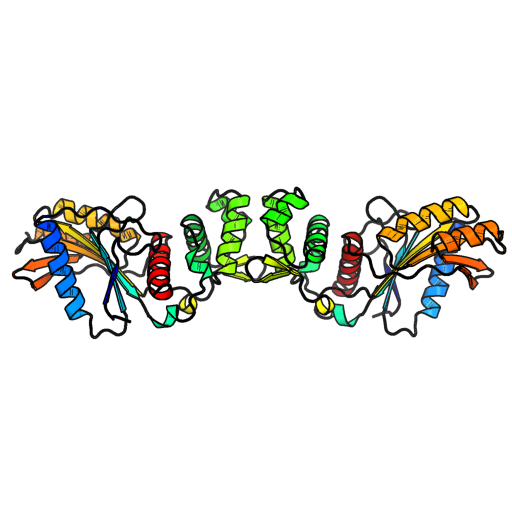 O O . LYS A 1 94 ? -10.734 11.023 9.242 1 97.5 94 LYS A O 1
ATOM 774 N N . GLN A 1 95 ? -10.375 12.266 7.43 1 95.56 95 GLN A N 1
ATOM 775 C CA . GLN A 1 95 ? -11.75 12.75 7.375 1 95.56 95 GLN A CA 1
ATOM 776 C C . GLN A 1 95 ? -12.734 11.594 7.25 1 95.56 95 GLN A C 1
ATOM 778 O O . GLN A 1 95 ? -13.789 11.594 7.891 1 95.56 95 GLN A O 1
ATOM 783 N N . PHE A 1 96 ? -12.383 10.531 6.5 1 95.69 96 PHE A N 1
ATOM 784 C CA . PHE A 1 96 ? -13.312 9.438 6.234 1 95.69 96 PHE A CA 1
ATOM 785 C C . PHE A 1 96 ? -13.023 8.25 7.148 1 95.69 96 PHE A C 1
ATOM 787 O O . PHE A 1 96 ? -13.805 7.297 7.199 1 95.69 96 PHE A O 1
ATOM 794 N N . GLU A 1 97 ? -11.883 8.289 7.859 1 94.31 97 GLU A N 1
ATOM 795 C CA . GLU A 1 97 ? -11.461 7.254 8.797 1 94.31 97 GLU A CA 1
ATOM 796 C C . GLU A 1 97 ? -11.055 5.977 8.062 1 94.31 97 GLU A C 1
ATOM 798 O O . GLU A 1 97 ? -10.055 5.348 8.406 1 94.31 97 GLU A O 1
ATOM 803 N N . SER A 1 98 ? -11.844 5.594 7.109 1 96.31 98 SER A N 1
ATOM 804 C CA . SER A 1 98 ? -11.602 4.434 6.254 1 96.31 98 SER A CA 1
ATOM 805 C C . SER A 1 98 ? -12.086 4.684 4.832 1 96.31 98 SER A C 1
ATOM 807 O O . SER A 1 98 ? -13.227 5.09 4.621 1 96.31 98 SER A O 1
ATOM 809 N N . ILE A 1 99 ? -11.164 4.43 3.848 1 97.88 99 ILE A N 1
ATOM 810 C CA . ILE A 1 99 ? -11.539 4.828 2.496 1 97.88 99 ILE A CA 1
ATOM 811 C C . ILE A 1 99 ? -10.797 3.969 1.478 1 97.88 99 ILE A C 1
ATOM 813 O O . ILE A 1 99 ? -9.664 3.537 1.728 1 97.88 99 ILE A O 1
ATOM 817 N N . THR A 1 100 ? -11.375 3.668 0.301 1 97.5 100 THR A N 1
ATOM 818 C CA . THR A 1 100 ? -10.75 2.9 -0.77 1 97.5 100 THR A CA 1
ATOM 819 C C . THR A 1 100 ? -9.938 3.809 -1.683 1 97.5 100 THR A C 1
ATOM 821 O O . THR A 1 100 ? -10.141 5.023 -1.704 1 97.5 100 THR A O 1
ATOM 824 N N . SER A 1 101 ? -9.023 3.227 -2.449 1 96.69 101 SER A N 1
ATOM 825 C CA . SER A 1 101 ? -8.234 3.992 -3.41 1 96.69 101 SER A CA 1
ATOM 826 C C . SER A 1 101 ? -9.117 4.598 -4.492 1 96.69 101 SER A C 1
ATOM 828 O O . SER A 1 101 ? -8.852 5.699 -4.98 1 96.69 101 SER A O 1
ATOM 830 N N . GLU A 1 102 ? -10.125 3.883 -4.867 1 95.19 102 GLU A N 1
ATOM 831 C CA . GLU A 1 102 ? -11.055 4.398 -5.863 1 95.19 102 GLU A CA 1
ATOM 832 C C . GLU A 1 102 ? -11.719 5.688 -5.387 1 95.19 102 GLU A C 1
ATOM 834 O O . GLU A 1 102 ? -11.797 6.664 -6.133 1 95.19 102 GLU A O 1
ATOM 839 N N . SER A 1 103 ? -12.18 5.676 -4.184 1 96.38 103 SER A N 1
ATOM 840 C CA . SER A 1 103 ? -12.812 6.852 -3.596 1 96.38 103 SER A CA 1
ATOM 841 C C . SER A 1 103 ? -11.82 7.996 -3.439 1 96.38 103 SER A C 1
ATOM 843 O O . SER A 1 103 ? -12.156 9.156 -3.68 1 96.38 103 SER A O 1
ATOM 845 N N . LEU A 1 104 ? -10.617 7.691 -3.039 1 96.62 104 LEU A N 1
ATOM 846 C CA . LEU A 1 104 ? -9.578 8.703 -2.904 1 96.62 104 LEU A CA 1
ATOM 847 C C . LEU A 1 104 ? -9.305 9.383 -4.238 1 96.62 104 LEU A C 1
ATOM 849 O O . LEU A 1 104 ? -9.227 10.617 -4.309 1 96.62 104 LEU A O 1
ATOM 853 N N . HIS A 1 105 ? -9.195 8.555 -5.258 1 95.81 105 HIS A N 1
ATOM 854 C CA . HIS A 1 105 ? -8.945 9.086 -6.594 1 95.81 105 HIS A CA 1
ATOM 855 C C . HIS A 1 105 ? -10.062 10.023 -7.027 1 95.81 105 HIS A C 1
ATOM 857 O O . HIS A 1 105 ? -9.797 11.117 -7.535 1 95.81 105 HIS A O 1
ATOM 863 N N . LYS A 1 106 ? -11.25 9.664 -6.797 1 93.69 106 LYS A N 1
ATOM 864 C CA . LYS A 1 106 ? -12.422 10.438 -7.199 1 93.69 106 LYS A CA 1
ATOM 865 C C . LYS A 1 106 ? -12.492 11.758 -6.438 1 93.69 106 LYS A C 1
ATOM 867 O O . LYS A 1 106 ? -12.828 12.797 -7.012 1 93.69 106 LYS A O 1
ATOM 872 N N . ARG A 1 107 ? -12.055 11.742 -5.246 1 90.31 107 ARG A N 1
ATOM 873 C CA . ARG A 1 107 ? -12.211 12.891 -4.363 1 90.31 107 ARG A CA 1
ATOM 874 C C . ARG A 1 107 ? -11.055 13.867 -4.527 1 90.31 107 ARG A C 1
ATOM 876 O O . ARG A 1 107 ? -11.219 15.07 -4.305 1 90.31 107 ARG A O 1
ATOM 883 N N . THR A 1 108 ? -9.938 13.398 -4.82 1 91.75 108 THR A N 1
ATOM 884 C CA . THR A 1 108 ? -8.75 14.25 -4.848 1 91.75 108 THR A CA 1
ATOM 885 C C . THR A 1 108 ? -8.391 14.625 -6.285 1 91.75 108 THR A C 1
ATOM 887 O O . THR A 1 108 ? -7.613 15.555 -6.512 1 91.75 108 THR A O 1
ATOM 890 N N . ASN A 1 109 ? -8.891 13.914 -7.246 1 90 109 ASN A N 1
ATOM 891 C CA . ASN A 1 109 ? -8.547 14.086 -8.656 1 90 109 ASN A CA 1
ATOM 892 C C . ASN A 1 109 ? -7.055 13.898 -8.898 1 90 109 ASN A C 1
ATOM 894 O O . ASN A 1 109 ? -6.48 14.539 -9.781 1 90 109 ASN A O 1
ATOM 898 N N . ILE A 1 110 ? -6.473 13.25 -8.023 1 93.31 110 ILE A N 1
ATOM 899 C CA . ILE A 1 110 ? -5.055 12.938 -8.172 1 93.31 110 ILE A CA 1
ATOM 900 C C . ILE A 1 110 ? -4.883 11.758 -9.117 1 93.31 110 ILE A C 1
ATOM 902 O O . ILE A 1 110 ? -5.734 10.867 -9.172 1 93.31 110 ILE A O 1
ATOM 906 N N . THR A 1 111 ? -3.814 11.805 -9.883 1 95.62 111 THR A N 1
ATOM 907 C CA . THR A 1 111 ? -3.555 10.703 -10.805 1 95.62 111 THR A CA 1
ATOM 908 C C . THR A 1 111 ? -3.264 9.414 -10.039 1 95.62 111 THR A C 1
ATOM 910 O O . THR A 1 111 ? -2.811 9.461 -8.891 1 95.62 111 THR A O 1
ATOM 913 N N . HIS A 1 112 ? -3.453 8.289 -10.672 1 96.12 112 HIS A N 1
ATOM 914 C CA . HIS A 1 112 ? -3.182 7 -10.047 1 96.12 112 HIS A CA 1
ATOM 915 C C . HIS A 1 112 ? -1.705 6.859 -9.695 1 96.12 112 HIS A C 1
ATOM 917 O O . HIS A 1 112 ? -1.357 6.23 -8.688 1 96.12 112 HIS A O 1
ATOM 923 N N . LYS A 1 113 ? -0.878 7.398 -10.562 1 96.44 113 LYS A N 1
ATOM 924 C CA . LYS A 1 113 ? 0.553 7.383 -10.281 1 96.44 113 LYS A CA 1
ATOM 925 C C . LYS A 1 113 ? 0.858 8.086 -8.961 1 96.44 113 LYS A C 1
ATOM 927 O O . LYS A 1 113 ? 1.491 7.512 -8.07 1 96.44 113 LYS A O 1
ATOM 932 N N . ASN A 1 114 ? 0.373 9.289 -8.812 1 97.06 114 ASN A N 1
ATOM 933 C CA . ASN A 1 114 ? 0.627 10.078 -7.609 1 97.06 114 ASN A CA 1
ATOM 934 C C . ASN A 1 114 ? -0.067 9.484 -6.391 1 97.06 114 ASN A C 1
ATOM 936 O O . ASN A 1 114 ? 0.465 9.539 -5.281 1 97.06 114 ASN A O 1
ATOM 940 N N . LEU A 1 115 ? -1.258 8.945 -6.633 1 98.06 115 LEU A N 1
ATOM 941 C CA . LEU A 1 115 ? -1.983 8.281 -5.555 1 98.06 115 LEU A CA 1
ATOM 942 C C . LEU A 1 115 ? -1.192 7.09 -5.016 1 98.06 115 LEU A C 1
ATOM 944 O O . LEU A 1 115 ? -1.024 6.949 -3.803 1 98.06 115 LEU A O 1
ATOM 948 N N . LEU A 1 116 ? -0.677 6.277 -5.945 1 98 116 LEU A N 1
ATOM 949 C CA . LEU A 1 116 ? 0.134 5.117 -5.586 1 98 116 LEU A CA 1
ATOM 950 C C . LEU A 1 116 ? 1.342 5.535 -4.754 1 98 116 LEU A C 1
ATOM 952 O O . LEU A 1 116 ? 1.559 5.012 -3.66 1 98 116 LEU A O 1
ATOM 956 N N . PHE A 1 117 ? 2.061 6.543 -5.148 1 97.56 117 PHE A N 1
ATOM 957 C CA . PHE A 1 117 ? 3.281 6.969 -4.477 1 97.56 117 PHE A CA 1
ATOM 958 C C . PHE A 1 117 ? 2.967 7.598 -3.125 1 97.56 117 PHE A C 1
ATOM 960 O O . PHE A 1 117 ? 3.664 7.352 -2.139 1 97.56 117 PHE A O 1
ATOM 967 N N . SER A 1 118 ? 1.924 8.359 -3.057 1 98 118 SER A N 1
ATOM 968 C CA . SER A 1 118 ? 1.548 9 -1.799 1 98 118 SER A CA 1
ATOM 969 C C . SER A 1 118 ? 1.112 7.961 -0.766 1 98 118 SER A C 1
ATOM 971 O O . SER A 1 118 ? 1.47 8.062 0.409 1 98 118 SER A O 1
ATOM 973 N N . LEU A 1 119 ? 0.335 6.965 -1.243 1 98.5 119 LEU A N 1
ATOM 974 C CA . LEU A 1 119 ? -0.087 5.91 -0.33 1 98.5 119 LEU A CA 1
ATOM 975 C C . LEU A 1 119 ? 1.116 5.129 0.192 1 98.5 119 LEU A C 1
ATOM 977 O O . LEU A 1 119 ? 1.173 4.785 1.375 1 98.5 119 LEU A O 1
ATOM 981 N N . GLU A 1 120 ? 2.057 4.879 -0.677 1 98.25 120 GLU A N 1
ATOM 982 C CA . GLU A 1 120 ? 3.277 4.188 -0.272 1 98.25 120 GLU A CA 1
ATOM 983 C C . GLU A 1 120 ? 4.066 5.004 0.746 1 98.25 120 GLU A C 1
ATOM 985 O O . GLU A 1 120 ? 4.539 4.469 1.751 1 98.25 120 GLU A O 1
ATOM 990 N N . ASN A 1 121 ? 4.207 6.297 0.498 1 98.25 121 ASN A N 1
ATOM 991 C CA . ASN A 1 121 ? 4.914 7.18 1.42 1 98.25 121 ASN A CA 1
ATOM 992 C C . ASN A 1 121 ? 4.242 7.211 2.791 1 98.25 121 ASN A C 1
ATOM 994 O O . ASN A 1 121 ? 4.918 7.141 3.818 1 98.25 121 ASN A O 1
ATOM 998 N N . LEU A 1 122 ? 2.941 7.336 2.779 1 98.5 122 LEU A N 1
ATOM 999 C CA . LEU A 1 122 ? 2.191 7.402 4.031 1 98.5 122 LEU A CA 1
ATOM 1000 C C . LEU A 1 122 ? 2.275 6.078 4.781 1 98.5 122 LEU A C 1
ATOM 1002 O O . LEU A 1 122 ? 2.373 6.066 6.012 1 98.5 122 LEU A O 1
ATOM 1006 N N . LEU A 1 123 ? 2.197 5.016 3.965 1 98.25 123 LEU A N 1
ATOM 1007 C CA . LEU A 1 123 ? 2.342 3.691 4.562 1 98.25 123 LEU A CA 1
ATOM 1008 C C . LEU A 1 123 ? 3.732 3.516 5.164 1 98.25 123 LEU A C 1
ATOM 1010 O O . LEU A 1 123 ? 3.867 3.084 6.312 1 98.25 123 LEU A O 1
ATOM 1014 N N . ASP A 1 124 ? 4.785 3.902 4.457 1 97.94 124 ASP A N 1
ATOM 1015 C CA . ASP A 1 124 ? 6.168 3.789 4.906 1 97.94 124 ASP A CA 1
ATOM 1016 C C . ASP A 1 124 ? 6.422 4.652 6.137 1 97.94 124 ASP A C 1
ATOM 1018 O O . ASP A 1 124 ? 7.246 4.309 6.988 1 97.94 124 ASP A O 1
ATOM 1022 N N . SER A 1 125 ? 5.707 5.742 6.312 1 97.38 125 SER A N 1
ATOM 1023 C CA . SER A 1 125 ? 5.891 6.691 7.406 1 97.38 125 SER A CA 1
ATOM 1024 C C . SER A 1 125 ? 5.148 6.238 8.656 1 97.38 125 SER A C 1
ATOM 1026 O O . SER A 1 125 ? 5.273 6.855 9.719 1 97.38 125 SER A O 1
ATOM 1028 N N . GLY A 1 126 ? 4.309 5.25 8.477 1 96.44 126 GLY A N 1
ATOM 1029 C CA . GLY A 1 126 ? 3.582 4.719 9.617 1 96.44 126 GLY A CA 1
ATOM 1030 C C . GLY A 1 126 ? 2.361 5.543 9.984 1 96.44 126 GLY A C 1
ATOM 1031 O O . GLY A 1 126 ? 1.927 5.539 11.133 1 96.44 126 GLY A O 1
ATOM 1032 N N . LEU A 1 127 ? 1.837 6.273 9.055 1 97.56 127 LEU A N 1
ATOM 1033 C CA . LEU A 1 127 ? 0.711 7.148 9.359 1 97.56 127 LEU A CA 1
ATOM 1034 C C . LEU A 1 127 ? -0.611 6.477 9.008 1 97.56 127 LEU A C 1
ATOM 1036 O O . LEU A 1 127 ? -1.661 6.844 9.539 1 97.56 127 LEU A O 1
ATOM 1040 N N . ILE A 1 128 ? -0.536 5.527 8.039 1 98.38 128 ILE A N 1
ATOM 1041 C CA . ILE A 1 128 ? -1.756 4.828 7.645 1 98.38 128 ILE A CA 1
ATOM 1042 C C . ILE A 1 128 ? -1.509 3.322 7.645 1 98.38 128 ILE A C 1
ATOM 1044 O O . ILE A 1 128 ? -0.364 2.875 7.742 1 98.38 128 ILE A O 1
ATOM 1048 N N . ASP A 1 129 ? -2.562 2.658 7.609 1 97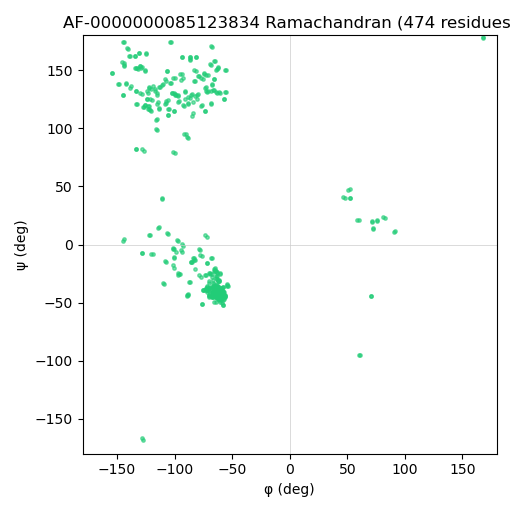.44 129 ASP A N 1
ATOM 1049 C CA . ASP A 1 129 ? -2.566 1.202 7.5 1 97.44 129 ASP A CA 1
ATOM 1050 C C . ASP A 1 129 ? -3.666 0.728 6.551 1 97.44 129 ASP A C 1
ATOM 1052 O O . ASP A 1 129 ? -4.539 1.508 6.164 1 97.44 129 ASP A O 1
ATOM 1056 N N . ARG A 1 130 ? -3.496 -0.445 6.145 1 96.06 130 ARG A N 1
ATOM 1057 C CA . ARG A 1 130 ? -4.535 -1.081 5.34 1 96.06 130 ARG A CA 1
ATOM 1058 C C . ARG A 1 130 ? -5.297 -2.123 6.156 1 96.06 130 ARG A C 1
ATOM 1060 O O . ARG A 1 130 ? -4.699 -3.066 6.68 1 96.06 130 ARG A O 1
ATOM 1067 N N . LYS A 1 131 ? -6.562 -1.914 6.367 1 95.5 131 LYS A N 1
ATOM 1068 C CA . LYS A 1 131 ? -7.438 -2.809 7.121 1 95.5 131 LYS A CA 1
ATOM 1069 C C . LYS A 1 131 ? -8.75 -3.039 6.383 1 95.5 131 LYS A C 1
ATOM 1071 O O . LYS A 1 131 ? -9.383 -2.09 5.91 1 95.5 131 LYS A O 1
ATOM 1076 N N . LYS A 1 132 ? -9.156 -4.328 6.273 1 95.62 132 LYS A N 1
ATOM 1077 C CA . LYS A 1 132 ? -10.422 -4.695 5.641 1 95.62 132 LYS A CA 1
ATOM 1078 C C . LYS A 1 132 ? -10.539 -4.074 4.254 1 95.62 132 LYS A C 1
ATOM 1080 O O . LYS A 1 132 ? -11.555 -3.445 3.934 1 95.62 132 LYS A O 1
ATOM 1085 N N . GLU A 1 133 ? -9.445 -4.078 3.549 1 96.44 133 GLU A N 1
ATOM 1086 C CA . GLU A 1 133 ? -9.352 -3.684 2.145 1 96.44 133 GLU A CA 1
ATOM 1087 C C . GLU A 1 133 ? -9.516 -2.176 1.983 1 96.44 133 GLU A C 1
ATOM 1089 O O . GLU A 1 133 ? -9.914 -1.699 0.917 1 96.44 133 GLU A O 1
ATOM 1094 N N . LYS A 1 134 ? -9.297 -1.45 3.098 1 98.25 134 LYS A N 1
ATOM 1095 C CA . LYS A 1 134 ? -9.391 0.006 3.057 1 98.25 134 LYS A CA 1
ATOM 1096 C C . LYS A 1 134 ? -8.188 0.656 3.727 1 98.25 134 LYS A C 1
ATOM 1098 O O . LYS A 1 134 ? -7.551 0.05 4.59 1 98.25 134 LYS A O 1
ATOM 1103 N N . TRP A 1 135 ? -7.863 1.819 3.266 1 98.5 135 TRP A N 1
ATOM 1104 C CA . TRP A 1 135 ? -6.832 2.621 3.912 1 98.5 135 TRP A CA 1
ATOM 1105 C C . TRP A 1 135 ? -7.383 3.328 5.148 1 98.5 135 TRP A C 1
ATOM 1107 O O . TRP A 1 135 ? -8.445 3.947 5.09 1 98.5 135 TRP A O 1
ATOM 1117 N N . THR A 1 136 ? -6.707 3.199 6.23 1 98.38 136 THR A N 1
ATOM 1118 C CA . THR A 1 136 ? -7.133 3.793 7.492 1 98.38 136 THR A CA 1
ATOM 1119 C C . THR A 1 136 ? -5.988 4.57 8.141 1 98.38 136 THR A C 1
ATOM 1121 O O . THR A 1 136 ? -4.816 4.281 7.891 1 98.38 136 THR A O 1
ATOM 1124 N N . ILE A 1 137 ? -6.375 5.574 8.945 1 97 137 ILE A N 1
ATOM 1125 C CA . ILE A 1 137 ? -5.387 6.348 9.688 1 97 137 ILE A CA 1
ATOM 1126 C C . ILE A 1 137 ? -4.992 5.602 10.961 1 97 137 ILE A C 1
ATOM 1128 O O . ILE A 1 137 ? -5.824 4.938 11.586 1 97 137 ILE A O 1
ATOM 1132 N N . LYS A 1 138 ? -3.705 5.664 11.289 1 96.19 138 LYS A N 1
ATOM 1133 C CA . LYS A 1 138 ? -3.258 5.109 12.562 1 96.19 138 LYS A CA 1
ATOM 1134 C C . LYS A 1 138 ? -3.797 5.926 13.734 1 96.19 138 LYS A C 1
ATOM 1136 O O . LYS A 1 138 ? -4.352 7.008 13.539 1 96.19 138 LYS A O 1
ATOM 1141 N N . SER A 1 139 ? -3.613 5.395 14.914 1 94.75 139 SER A N 1
ATOM 1142 C CA . SER A 1 139 ? -4.121 6.055 16.109 1 94.75 139 SER A CA 1
ATOM 1143 C C . SER A 1 139 ? -3.596 7.484 16.219 1 94.75 139 SER A C 1
ATOM 1145 O O . SER A 1 139 ? -2.385 7.711 16.156 1 94.75 139 SER A O 1
ATOM 1147 N N . MET A 1 140 ? -4.453 8.367 16.453 1 94.56 140 MET A N 1
ATOM 1148 C CA . MET A 1 140 ? -4.102 9.781 16.531 1 94.56 140 MET A CA 1
ATOM 1149 C C . MET A 1 140 ? -3.131 10.031 17.672 1 94.56 140 MET A C 1
ATOM 1151 O O . MET A 1 140 ? -2.264 10.906 17.578 1 94.56 140 MET A O 1
ATOM 1155 N N . LYS A 1 141 ? -3.197 9.312 18.672 1 92.81 141 LYS A N 1
ATOM 1156 C CA . LYS A 1 141 ? -2.32 9.461 19.828 1 92.81 141 LYS A CA 1
ATOM 1157 C C . LYS A 1 141 ? -0.864 9.211 19.453 1 92.81 141 LYS A C 1
ATOM 1159 O O . LYS A 1 141 ? 0.047 9.766 20.062 1 92.81 141 LYS A O 1
ATOM 1164 N N . GLU A 1 142 ? -0.748 8.453 18.391 1 93 142 GLU A N 1
ATOM 1165 C CA . GLU A 1 142 ? 0.599 8.047 18 1 93 142 GLU A CA 1
ATOM 1166 C C . GLU A 1 142 ? 1.157 8.961 16.906 1 93 142 GLU A C 1
ATOM 1168 O O . GLU A 1 142 ? 2.373 9.125 16.781 1 93 142 GLU A O 1
ATOM 1173 N N . ILE A 1 143 ? 0.25 9.562 16.172 1 95.56 143 ILE A N 1
ATOM 1174 C CA . ILE A 1 143 ? 0.789 10.148 14.945 1 95.56 143 ILE A CA 1
ATOM 1175 C C . ILE A 1 143 ? 0.542 11.656 14.93 1 95.56 143 ILE A C 1
ATOM 1177 O O . ILE A 1 143 ? 1.051 12.367 14.062 1 95.56 143 ILE A O 1
ATOM 1181 N N . PHE A 1 144 ? -0.229 12.141 15.891 1 96.06 144 PHE A N 1
ATOM 1182 C CA . PHE A 1 144 ? -0.593 13.555 15.938 1 96.06 144 PHE A CA 1
ATOM 1183 C C . PHE A 1 144 ? -0.263 14.156 17.297 1 96.06 144 PHE A C 1
ATOM 1185 O O . PHE A 1 144 ? -0.889 13.812 18.297 1 96.06 144 PHE A O 1
ATOM 1192 N N . CYS A 1 145 ? 0.592 15.125 17.328 1 95.81 145 CYS A N 1
ATOM 1193 C CA . CYS A 1 145 ? 1.093 15.586 18.625 1 95.81 145 CYS A CA 1
ATOM 1194 C C . CYS A 1 145 ? 0.521 16.953 18.969 1 95.81 145 CYS A C 1
ATOM 1196 O O . CYS A 1 145 ? 0.629 17.406 20.109 1 95.81 145 CYS A O 1
ATOM 1198 N N . VAL A 1 146 ? -0.069 17.672 18.062 1 96.44 146 VAL A N 1
ATOM 1199 C CA . VAL A 1 146 ? -0.519 19.047 18.25 1 96.44 146 VAL A CA 1
ATOM 1200 C C . VAL A 1 146 ? -1.766 19.062 19.125 1 96.44 146 VAL A C 1
ATOM 1202 O O . VAL A 1 146 ? -2.693 18.281 18.922 1 96.44 146 VAL A O 1
ATOM 1205 N N . LYS A 1 147 ? -1.787 19.953 20.078 1 96.12 147 LYS A N 1
ATOM 1206 C CA . LYS A 1 147 ? -2.91 20.062 21 1 96.12 147 LYS A CA 1
ATOM 1207 C C . LYS A 1 147 ? -3.711 21.344 20.734 1 96.12 147 LYS A C 1
ATOM 1209 O O . LYS A 1 147 ? -4.926 21.375 20.953 1 96.12 147 LYS A O 1
ATOM 1214 N N . LYS A 1 148 ? -2.938 22.375 20.328 1 97.25 148 LYS A N 1
ATOM 1215 C CA . LYS A 1 148 ? -3.551 23.672 20.062 1 97.25 148 LYS A CA 1
ATOM 1216 C C . LYS A 1 148 ? -2.807 24.422 18.969 1 97.25 148 LYS A C 1
ATOM 1218 O O . LYS A 1 148 ? -1.576 24.375 18.906 1 97.25 148 LYS A O 1
ATOM 1223 N N . ILE A 1 149 ? -3.578 25.016 18.125 1 98.38 149 ILE A N 1
ATOM 1224 C CA . ILE A 1 149 ? -3.023 25.906 17.125 1 98.38 149 ILE A CA 1
ATOM 1225 C C . ILE A 1 149 ? -3.631 27.297 17.281 1 98.38 149 ILE A C 1
ATOM 1227 O O . ILE A 1 149 ? -4.832 27.484 17.078 1 98.38 149 ILE A O 1
ATOM 1231 N N . ILE A 1 150 ? -2.787 28.281 17.625 1 98.38 150 ILE A N 1
ATOM 1232 C CA . ILE A 1 150 ? -3.244 29.656 17.828 1 98.38 150 ILE A CA 1
ATOM 1233 C C . ILE A 1 150 ? -2.631 30.562 16.781 1 98.38 150 ILE A C 1
ATOM 1235 O O . ILE A 1 150 ? -1.407 30.609 16.625 1 98.38 150 ILE A O 1
ATOM 1239 N N . SER A 1 151 ? -3.479 31.203 16.031 1 98.38 151 SER A N 1
ATOM 1240 C CA . SER A 1 151 ? -2.992 32.188 15.07 1 98.38 151 SER A CA 1
ATOM 1241 C C . SER A 1 151 ? -3.137 33.594 15.609 1 98.38 151 SER A C 1
ATOM 1243 O O . SER A 1 151 ? -4.117 33.906 16.281 1 98.38 151 SER A O 1
ATOM 1245 N N . VAL A 1 152 ? -2.152 34.469 15.297 1 98.06 152 VAL A N 1
ATOM 1246 C CA . VAL A 1 152 ? -2.182 35.875 15.742 1 98.06 152 VAL A CA 1
ATOM 1247 C C . VAL A 1 152 ? -1.855 36.781 14.57 1 98.06 152 VAL A C 1
ATOM 1249 O O . VAL A 1 152 ? -0.805 36.656 13.938 1 98.06 152 VAL A O 1
ATOM 1252 N N . GLU A 1 153 ? -2.752 37.656 14.25 1 97.5 153 GLU A N 1
ATOM 1253 C CA . GLU A 1 153 ? -2.537 38.75 13.297 1 97.5 153 GLU A CA 1
ATOM 1254 C C . GLU A 1 153 ? -2.242 40.062 14.008 1 97.5 153 GLU A C 1
ATOM 1256 O O . GLU A 1 153 ? -2.93 40.406 14.969 1 97.5 153 GLU A O 1
ATOM 1261 N N . ALA A 1 154 ? -1.176 40.719 13.617 1 96.56 154 ALA A N 1
ATOM 1262 C CA . ALA A 1 154 ? -0.744 41.906 14.328 1 96.56 154 ALA A CA 1
ATOM 1263 C C . ALA A 1 154 ? -0.812 43.125 13.422 1 96.56 154 ALA A C 1
ATOM 1265 O O . ALA A 1 154 ? -0.481 43.062 12.242 1 96.56 154 ALA A O 1
ATOM 1266 N N . LYS A 1 155 ? -1.366 44.219 13.906 1 94.88 155 LYS A N 1
ATOM 1267 C CA . LYS A 1 155 ? -1.359 45.531 13.289 1 94.88 155 LYS A CA 1
ATOM 1268 C C . LYS A 1 155 ? -1.286 46.625 14.336 1 94.88 155 LYS A C 1
ATOM 1270 O O . LYS A 1 155 ? -1.78 46.469 15.453 1 94.88 155 LYS A O 1
ATOM 1275 N N . ILE A 1 156 ? -0.814 47.781 13.945 1 91.44 156 ILE A N 1
ATOM 1276 C CA . ILE A 1 156 ? -0.645 48.875 14.898 1 91.44 156 ILE A CA 1
ATOM 1277 C C . ILE A 1 156 ? -2.002 49.5 15.211 1 91.44 156 ILE A C 1
ATOM 1279 O O . ILE A 1 156 ? -2.336 49.719 16.375 1 91.44 156 ILE A O 1
ATOM 1283 N N . ASN A 1 157 ? -2.848 49.906 14.25 1 86.69 157 ASN A N 1
ATOM 1284 C CA . ASN A 1 157 ? -4.043 50.688 14.578 1 86.69 157 ASN A CA 1
ATOM 1285 C C . ASN A 1 157 ? -5.207 50.312 13.656 1 86.69 157 ASN A C 1
ATOM 1287 O O . ASN A 1 157 ? -6.281 50.906 13.75 1 86.69 157 ASN A O 1
ATOM 1291 N N . GLN A 1 158 ? -5.281 49.438 12.742 1 89.75 158 GLN A N 1
ATOM 1292 C CA . GLN A 1 158 ? -6.332 49.094 11.789 1 89.75 158 GLN A CA 1
ATOM 1293 C C . GLN A 1 158 ? -7.121 47.875 12.258 1 89.75 158 GLN A C 1
ATOM 1295 O O . GLN A 1 158 ? -7.098 46.812 11.609 1 89.75 158 GLN A O 1
ATOM 1300 N N . LEU A 1 159 ? -8.062 48.156 13.227 1 94.06 159 LEU A N 1
ATOM 1301 C CA . LEU A 1 159 ? -8.719 47.062 13.93 1 94.06 159 LEU A CA 1
ATOM 1302 C C . LEU A 1 159 ? -9.695 46.344 13.016 1 94.06 159 LEU A C 1
ATOM 1304 O O . LEU A 1 159 ? -9.836 45.125 13.086 1 94.06 159 LEU A O 1
ATOM 1308 N N . ASP A 1 160 ? -10.391 47.094 12.117 1 92.88 160 ASP A N 1
ATOM 1309 C CA . ASP A 1 160 ? -11.336 46.438 11.219 1 92.88 160 ASP A CA 1
ATOM 1310 C C . ASP A 1 160 ? -10.617 45.469 10.258 1 92.88 160 ASP A C 1
ATOM 1312 O O . ASP A 1 160 ? -11.047 44.344 10.062 1 92.88 160 ASP A O 1
ATOM 1316 N N . ASN A 1 161 ? -9.602 45.969 9.648 1 93.88 161 ASN A N 1
ATOM 1317 C CA . ASN A 1 161 ? -8.789 45.125 8.773 1 93.88 161 ASN A CA 1
ATOM 1318 C C . ASN A 1 161 ? -8.18 43.938 9.531 1 93.88 161 ASN A C 1
ATOM 1320 O O . ASN A 1 161 ? -8.125 42.844 9.008 1 93.88 161 ASN A O 1
ATOM 1324 N N . LEU A 1 162 ? -7.75 44.312 10.703 1 95.88 162 LEU A N 1
ATOM 1325 C CA . LEU A 1 162 ? -7.137 43.312 11.562 1 95.88 162 LEU A CA 1
ATOM 1326 C C . LEU A 1 162 ? -8.125 42.188 11.875 1 95.88 162 LEU A C 1
ATOM 1328 O O . LEU A 1 162 ? -7.758 41 11.852 1 95.88 162 LEU A O 1
ATOM 1332 N N . LEU A 1 163 ? -9.32 42.5 12.172 1 96.81 163 LEU A N 1
ATOM 1333 C CA . LEU A 1 163 ? -10.383 41.531 12.438 1 96.81 163 LEU A CA 1
ATOM 1334 C C . LEU A 1 163 ? -10.594 40.625 11.242 1 96.81 163 LEU A C 1
ATOM 1336 O O . LEU A 1 163 ? -10.672 39.406 11.398 1 96.81 163 LEU A O 1
ATOM 1340 N N . HIS A 1 164 ? -10.648 41.188 10.102 1 95.56 164 HIS A N 1
ATOM 1341 C CA . HIS A 1 164 ? -10.867 40.406 8.891 1 95.56 164 HIS A CA 1
ATOM 1342 C C . HIS A 1 164 ? -9.727 39.438 8.641 1 95.56 164 HIS A C 1
ATOM 1344 O O . HIS A 1 164 ? -9.961 38.281 8.305 1 95.56 164 HIS A O 1
ATOM 1350 N N . GLN A 1 165 ? -8.508 39.875 8.812 1 95.69 165 GLN A N 1
ATOM 1351 C CA . GLN A 1 165 ? -7.344 39.031 8.578 1 95.69 165 GLN A CA 1
ATOM 1352 C C . GLN A 1 165 ? -7.277 37.906 9.602 1 95.69 165 GLN A C 1
ATOM 1354 O O . GLN A 1 165 ? -6.969 36.75 9.258 1 95.69 165 GLN A O 1
ATOM 1359 N N . ALA A 1 166 ? -7.57 38.219 10.844 1 97.31 166 ALA A N 1
ATOM 1360 C CA . ALA A 1 166 ? -7.57 37.188 11.883 1 97.31 166 ALA A CA 1
ATOM 1361 C C . ALA A 1 166 ? -8.672 36.156 11.641 1 97.31 166 ALA A C 1
ATOM 1363 O O . ALA A 1 166 ? -8.492 34.969 11.922 1 97.31 166 ALA A O 1
ATOM 1364 N N . ASP A 1 167 ? -9.789 36.625 11.133 1 96.25 167 ASP A N 1
ATOM 1365 C CA . ASP A 1 167 ? -10.922 35.75 10.875 1 96.25 167 ASP A CA 1
ATOM 1366 C C . ASP A 1 167 ? -10.586 34.688 9.812 1 96.25 167 ASP A C 1
ATOM 1368 O O . ASP A 1 167 ? -11.039 33.562 9.891 1 96.25 167 ASP A O 1
ATOM 1372 N N . ILE A 1 168 ? -9.789 35 8.836 1 94.62 168 ILE A N 1
ATOM 1373 C CA . ILE A 1 168 ? -9.375 34.125 7.758 1 94.62 168 ILE A CA 1
ATOM 1374 C C . ILE A 1 168 ? -8.609 32.938 8.336 1 94.62 168 ILE A C 1
ATOM 1376 O O . ILE A 1 168 ? -8.719 31.812 7.84 1 94.62 168 ILE A O 1
ATOM 1380 N N . ASN A 1 169 ? -7.902 33.156 9.438 1 95.69 169 ASN A N 1
ATOM 1381 C CA . ASN A 1 169 ? -7.023 32.125 9.992 1 95.69 169 ASN A CA 1
ATOM 1382 C C . ASN A 1 169 ? -7.809 31.078 10.781 1 95.69 169 ASN A C 1
ATOM 1384 O O . ASN A 1 169 ? -7.262 30.047 11.172 1 95.69 169 ASN A O 1
ATOM 1388 N N . ASN A 1 170 ? -9.086 31.25 10.938 1 94.25 170 ASN A N 1
ATOM 1389 C CA . ASN A 1 170 ? -9.945 30.359 11.695 1 94.25 170 ASN A CA 1
ATOM 1390 C C . ASN A 1 170 ? -10.031 28.984 11.039 1 94.25 170 ASN A C 1
ATOM 1392 O O . ASN A 1 170 ? -10.305 27.984 11.711 1 94.25 170 ASN A O 1
ATOM 1396 N N . TRP A 1 171 ? -9.766 28.953 9.828 1 92.88 171 TRP A N 1
ATOM 1397 C CA . TRP A 1 171 ? -9.984 27.703 9.102 1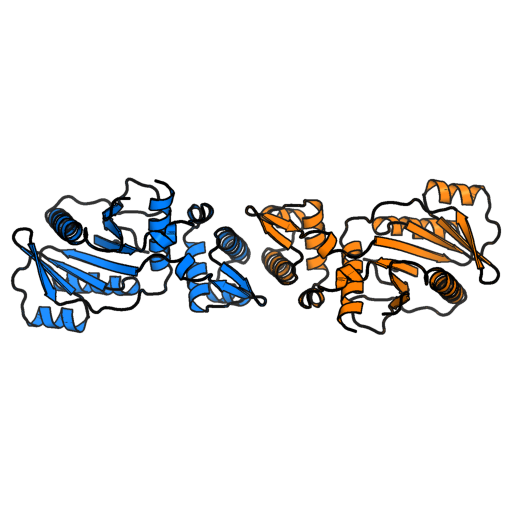 92.88 171 TRP A CA 1
ATOM 1398 C C . TRP A 1 171 ? -8.938 26.656 9.484 1 92.88 171 TRP A C 1
ATOM 1400 O O . TRP A 1 171 ? -9.133 25.469 9.266 1 92.88 171 TRP A O 1
ATOM 1410 N N . PHE A 1 172 ? -7.84 27.094 10.125 1 96.38 172 PHE A N 1
ATOM 1411 C CA . PHE A 1 172 ? -6.836 26.094 10.469 1 96.38 172 PHE A CA 1
ATOM 1412 C C . PHE A 1 172 ? -6.477 26.188 11.953 1 96.38 172 PHE A C 1
ATOM 1414 O O . PHE A 1 172 ? -5.711 25.359 12.453 1 96.38 172 PHE A O 1
ATOM 1421 N N . SER A 1 173 ? -6.945 27.172 12.688 1 97.62 173 SER A N 1
ATOM 1422 C CA . SER A 1 173 ? -6.531 27.391 14.062 1 97.62 173 SER A CA 1
ATOM 1423 C C . SER A 1 173 ? -7.633 27 15.039 1 97.62 173 SER A C 1
ATOM 1425 O O . SER A 1 173 ? -8.82 27.094 14.727 1 97.62 173 SER A O 1
ATOM 1427 N N . SER A 1 174 ? -7.262 26.547 16.219 1 98.12 174 SER A N 1
ATOM 1428 C CA . SER A 1 174 ? -8.211 26.297 17.297 1 98.12 174 SER A CA 1
ATOM 1429 C C . SER A 1 174 ? -8.633 27.594 17.969 1 98.12 174 SER A C 1
ATOM 1431 O O . SER A 1 174 ? -9.703 27.672 18.578 1 98.12 174 SER A O 1
ATOM 1433 N N . GLU A 1 175 ? -7.738 28.594 17.922 1 98.44 175 GLU A N 1
ATOM 1434 C CA . GLU A 1 175 ? -7.996 29.953 18.391 1 98.44 175 GLU A CA 1
ATOM 1435 C C . GLU A 1 175 ? -7.328 30.984 17.484 1 98.44 175 GLU A C 1
ATOM 1437 O O . GLU A 1 175 ? -6.191 30.797 17.031 1 98.44 175 GLU A O 1
ATOM 1442 N N . SER A 1 176 ? -8.07 32.062 17.203 1 98.38 176 SER A N 1
ATOM 1443 C CA . SER A 1 176 ? -7.5 33.125 16.406 1 98.38 176 SER A CA 1
ATOM 1444 C C . SER A 1 176 ? -7.535 34.469 17.156 1 98.38 176 SER A C 1
ATOM 1446 O O . SER A 1 176 ? -8.547 34.781 17.781 1 98.38 176 SER A O 1
ATOM 1448 N N . TYR A 1 177 ? -6.414 35.188 17.109 1 98.31 177 TYR A N 1
ATOM 1449 C CA . TYR A 1 177 ? -6.297 36.438 17.828 1 98.31 177 TYR A CA 1
ATOM 1450 C C . TYR A 1 177 ? -5.809 37.562 16.922 1 98.31 177 TYR A C 1
ATOM 1452 O O . TYR A 1 177 ? -5.117 37.312 15.93 1 98.31 177 TYR A O 1
ATOM 1460 N N . ALA A 1 178 ? -6.207 38.75 17.297 1 97.94 178 ALA A N 1
ATOM 1461 C CA . ALA A 1 178 ? -5.629 39.969 16.781 1 97.94 178 ALA A CA 1
ATOM 1462 C C . ALA A 1 178 ? -4.781 40.656 17.844 1 97.94 178 ALA A C 1
ATOM 1464 O O . ALA A 1 178 ? -5.121 40.656 19.031 1 97.94 178 ALA A O 1
ATOM 1465 N N . LEU A 1 179 ? -3.744 41.188 17.406 1 97.5 179 LEU A N 1
ATOM 1466 C CA . LEU A 1 179 ? -2.826 41.906 18.281 1 97.5 179 LEU A CA 1
ATOM 1467 C C . LEU A 1 179 ? -2.674 43.344 17.812 1 97.5 179 LEU A C 1
ATOM 1469 O O . LEU A 1 179 ? -2.344 43.625 16.656 1 97.5 179 LEU A O 1
ATOM 1473 N N . SER A 1 180 ? -2.92 44.281 18.703 1 96.31 180 SER A N 1
ATOM 1474 C CA . SER A 1 180 ? -2.826 45.719 18.344 1 96.31 180 SER A CA 1
ATOM 1475 C C . SER A 1 180 ? -2.209 46.531 19.469 1 96.31 180 SER A C 1
ATOM 1477 O O . SER A 1 180 ? -2.025 46 20.578 1 96.31 180 SER A O 1
ATOM 1479 N N . SER A 1 181 ? -1.863 47.781 19.172 1 92.69 181 SER A N 1
ATOM 1480 C CA . SER A 1 181 ? -1.343 48.688 20.188 1 92.69 181 SER A CA 1
ATOM 1481 C C . SER A 1 181 ? -2.441 49.594 20.734 1 92.69 181 SER A C 1
ATOM 1483 O O . SER A 1 181 ? -2.184 50.469 21.578 1 92.69 181 SER A O 1
ATOM 1485 N N . VAL A 1 182 ? -3.602 49.375 20.281 1 91.06 182 VAL A N 1
ATOM 1486 C CA . VAL A 1 182 ? -4.711 50.25 20.703 1 91.06 182 VAL A CA 1
ATOM 1487 C C . VAL A 1 182 ? -5.059 49.969 22.156 1 91.06 182 VAL A C 1
ATOM 1489 O O . VAL A 1 182 ? -5.285 48.812 22.547 1 91.06 182 VAL A O 1
ATOM 1492 N N . LYS A 1 183 ? -5.191 50.938 22.922 1 88.06 183 LYS A N 1
ATOM 1493 C CA . LYS A 1 183 ? -5.398 50.781 24.359 1 88.06 183 LYS A CA 1
ATOM 1494 C C . LYS A 1 183 ? -6.883 50.656 24.688 1 88.06 183 LYS A C 1
ATOM 1496 O O . LYS A 1 183 ? -7.273 49.844 25.531 1 88.06 183 LYS A O 1
ATOM 1501 N N . LYS A 1 184 ? -7.707 51.469 24.078 1 91.44 184 LYS A N 1
ATOM 1502 C CA . LYS A 1 184 ? -9.133 51.531 24.391 1 91.44 184 LYS A CA 1
ATOM 1503 C C . LYS A 1 184 ? -9.977 51.531 23.125 1 91.44 184 LYS A C 1
ATOM 1505 O O . LYS A 1 184 ? -10.477 52.594 22.703 1 91.44 184 LYS A O 1
ATOM 1510 N N . PRO A 1 185 ? -10.18 50.344 22.625 1 93.44 185 PRO A N 1
ATOM 1511 C CA . PRO A 1 185 ? -11.047 50.312 21.438 1 93.44 185 PRO A CA 1
ATOM 1512 C C . PRO A 1 185 ? -12.5 50.656 21.766 1 93.44 185 PRO A C 1
ATOM 1514 O O . PRO A 1 185 ? -12.938 50.5 22.906 1 93.44 185 PRO A O 1
ATOM 1517 N N . GLN A 1 186 ? -13.18 51.125 20.781 1 94.88 186 GLN A N 1
ATOM 1518 C CA . GLN A 1 186 ? -14.602 51.438 20.953 1 94.88 186 GLN A CA 1
ATOM 1519 C C . GLN A 1 186 ? -15.398 50.156 21.266 1 94.88 186 GLN A C 1
ATOM 1521 O O . GLN A 1 186 ? -15.055 49.062 20.797 1 94.88 186 GLN A O 1
ATOM 1526 N N . LYS A 1 187 ? -16.469 50.281 22 1 95.94 187 LYS A N 1
ATOM 1527 C CA . LYS A 1 187 ? -17.328 49.156 22.391 1 95.94 187 LYS A CA 1
ATOM 1528 C C . LYS A 1 187 ? -17.859 48.438 21.156 1 95.94 187 LYS A C 1
ATOM 1530 O O . LYS A 1 187 ? -17.953 47.219 21.141 1 95.94 187 LYS A O 1
ATOM 1535 N N . LYS A 1 188 ? -18.219 49.281 20.203 1 95.81 188 LYS A N 1
ATOM 1536 C CA . LYS A 1 188 ? -18.75 48.688 18.969 1 95.81 188 LYS A CA 1
ATOM 1537 C C . LYS A 1 188 ? -17.75 47.75 18.328 1 95.81 188 LYS A C 1
ATOM 1539 O O . LYS A 1 188 ? -18.125 46.719 17.797 1 95.81 188 LYS A O 1
ATOM 1544 N N . THR A 1 189 ? -16.531 48.125 18.328 1 95.44 189 THR A N 1
ATOM 1545 C CA . THR A 1 189 ? -15.453 47.344 17.75 1 95.44 189 THR A CA 1
ATOM 1546 C C . THR A 1 189 ? -15.25 46.062 18.562 1 95.44 189 THR A C 1
ATOM 1548 O O . THR A 1 189 ? -15.117 44.969 18 1 95.44 189 THR A O 1
ATOM 1551 N N . LEU A 1 190 ? -15.234 46.156 19.875 1 96.75 190 LEU A N 1
ATOM 1552 C CA . LEU A 1 190 ? -15.086 45 20.75 1 96.75 190 LEU A CA 1
ATOM 1553 C C . LEU A 1 190 ? -16.203 44 20.516 1 96.75 190 LEU A C 1
ATOM 1555 O O . LEU A 1 190 ? -15.953 42.812 20.469 1 96.75 190 LEU A O 1
ATOM 1559 N N . ASN A 1 191 ? -17.375 44.5 20.375 1 97.31 191 ASN A N 1
ATOM 1560 C CA . ASN A 1 191 ? -18.531 43.625 20.125 1 97.31 191 ASN A CA 1
ATOM 1561 C C . ASN A 1 191 ? -18.359 42.875 18.812 1 97.31 191 ASN A C 1
ATOM 1563 O O . ASN A 1 191 ? -18.766 41.719 18.719 1 97.31 191 ASN A O 1
ATOM 1567 N N . LYS A 1 192 ? -17.781 43.5 17.781 1 97.12 192 LYS A N 1
ATOM 1568 C CA . LYS A 1 192 ? -17.516 42.812 16.516 1 97.12 192 LYS A CA 1
ATOM 1569 C C . LYS A 1 192 ? -16.578 41.625 16.703 1 97.12 192 LYS A C 1
ATOM 1571 O O . LYS A 1 192 ? -16.828 40.562 16.172 1 97.12 192 LYS A O 1
ATOM 1576 N N . PHE A 1 193 ? -15.523 41.875 17.453 1 97.81 193 PHE A N 1
ATOM 1577 C CA . PHE A 1 193 ? -14.562 40.812 17.719 1 97.81 193 PHE A CA 1
ATOM 1578 C C . PHE A 1 193 ? -15.242 39.656 18.438 1 97.81 193 PHE A C 1
ATOM 1580 O O . PHE A 1 193 ? -15.023 38.469 18.094 1 97.81 193 PHE A O 1
ATOM 1587 N N . ILE A 1 194 ? -16.062 39.906 19.453 1 97.62 194 ILE A N 1
ATOM 1588 C CA . ILE A 1 194 ? -16.797 38.906 20.203 1 97.62 194 ILE A CA 1
ATOM 1589 C C . ILE A 1 194 ? -17.734 38.156 19.281 1 97.62 194 ILE A C 1
ATOM 1591 O O . ILE A 1 194 ? -17.781 36.906 19.297 1 97.62 194 ILE A O 1
ATOM 1595 N N . ASP A 1 195 ? -18.391 38.844 18.438 1 97.12 195 ASP A N 1
ATOM 1596 C CA . ASP A 1 195 ? -19.359 38.25 17.516 1 97.12 195 ASP A CA 1
ATOM 1597 C C . ASP A 1 195 ? -18.672 37.281 16.531 1 97.12 195 ASP A C 1
ATOM 1599 O O . ASP A 1 195 ? -19.219 36.25 16.188 1 97.12 195 ASP A O 1
ATOM 1603 N N . TYR A 1 196 ? -17.5 37.656 16.094 1 96.69 196 TYR A N 1
ATOM 1604 C CA . TYR A 1 196 ? -16.75 36.875 15.133 1 96.69 196 TYR A CA 1
ATOM 1605 C C . TYR A 1 196 ? -15.992 35.75 15.844 1 96.69 196 TYR A C 1
ATOM 1607 O O . TYR A 1 196 ? -15.445 34.844 15.195 1 96.69 196 TYR A O 1
ATOM 1615 N N . GLY A 1 197 ? -15.906 35.812 17.188 1 97.38 197 GLY A N 1
ATOM 1616 C CA . GLY A 1 197 ? -15.172 34.844 17.953 1 97.38 197 GLY A CA 1
ATOM 1617 C C . GLY A 1 197 ? -13.664 35.031 17.875 1 97.38 197 GLY A C 1
ATOM 1618 O O . GLY A 1 197 ? -12.914 34.062 17.984 1 97.38 197 GLY A O 1
ATOM 1619 N N . ILE A 1 198 ? -13.203 36.219 17.516 1 98.25 198 ILE A N 1
ATOM 1620 C CA . ILE A 1 198 ? -11.781 36.531 17.406 1 98.25 198 ILE A CA 1
ATOM 1621 C C . ILE A 1 198 ? -11.312 37.219 18.688 1 98.25 198 ILE A C 1
ATOM 1623 O O . ILE A 1 198 ? -11.945 38.156 19.156 1 98.25 198 ILE A O 1
ATOM 1627 N N . GLY A 1 199 ? -10.234 36.75 19.312 1 98.19 199 GLY A N 1
ATOM 1628 C CA . GLY A 1 199 ? -9.648 37.406 20.469 1 98.19 199 GLY A CA 1
ATOM 1629 C C . GLY A 1 199 ? -8.883 38.656 20.094 1 98.19 199 GLY A C 1
ATOM 1630 O O . GLY A 1 199 ? -8.266 38.75 19.031 1 98.19 199 GLY A O 1
ATOM 1631 N N . LEU A 1 200 ? -8.93 39.594 21.016 1 97.81 200 LEU A N 1
ATOM 1632 C CA . LEU A 1 200 ? -8.18 40.844 20.828 1 97.81 200 LEU A CA 1
ATOM 1633 C C . LEU A 1 200 ? -7.207 41.062 21.969 1 97.81 200 LEU A C 1
ATOM 1635 O O . LEU A 1 200 ? -7.621 41.156 23.141 1 97.81 200 LEU A O 1
ATOM 1639 N N . HIS A 1 201 ? -5.98 41.062 21.625 1 96.94 201 HIS A N 1
ATOM 1640 C CA . HIS A 1 201 ? -4.922 41.406 22.562 1 96.94 201 HIS A CA 1
ATOM 1641 C C . HIS A 1 201 ? -4.395 42.812 22.297 1 96.94 201 HIS A C 1
ATOM 1643 O O . HIS A 1 201 ? -4.246 43.219 21.156 1 96.94 201 HIS A O 1
ATOM 1649 N N . SER A 1 202 ? -4.164 43.5 23.344 1 95.56 202 SER A N 1
ATOM 1650 C CA . SER A 1 202 ? -3.486 44.781 23.297 1 95.56 202 SER A CA 1
ATOM 1651 C C . SER A 1 202 ? -2.145 44.75 24.016 1 95.56 202 SER A C 1
ATOM 1653 O O . SER A 1 202 ? -2.029 44.125 25.078 1 95.56 202 SER A O 1
ATOM 1655 N N . LEU A 1 203 ? -1.189 45.156 23.406 1 92.88 203 LEU A N 1
ATOM 1656 C CA . LEU A 1 203 ? 0.125 45.219 24.031 1 92.88 203 LEU A CA 1
ATOM 1657 C C . LEU A 1 203 ? 0.428 46.656 24.484 1 92.88 203 LEU A C 1
ATOM 1659 O O . LEU A 1 203 ? 0.519 47.562 23.672 1 92.88 203 LEU A O 1
ATOM 1663 N N . GLN A 1 204 ? 0.539 46.812 25.859 1 86.81 204 GLN A N 1
ATOM 1664 C CA . GLN A 1 204 ? 0.841 48.125 26.469 1 86.81 204 GLN A CA 1
ATOM 1665 C C . GLN A 1 204 ? 2 47.969 27.469 1 86.81 204 GLN A C 1
ATOM 1667 O O . GLN A 1 204 ? 1.949 47.156 28.391 1 86.81 204 GLN A O 1
ATOM 1672 N N . ASP A 1 205 ? 2.975 48.844 27.312 1 87.44 205 ASP A N 1
ATOM 1673 C CA . ASP A 1 205 ? 4.137 48.844 28.203 1 87.44 205 ASP A CA 1
ATOM 1674 C C . ASP A 1 205 ? 4.684 47.406 28.359 1 87.44 205 ASP A C 1
ATOM 1676 O O . ASP A 1 205 ? 4.887 46.938 29.484 1 87.44 205 ASP A O 1
ATOM 1680 N N . LYS A 1 206 ? 4.715 46.656 27.312 1 86.94 206 LYS 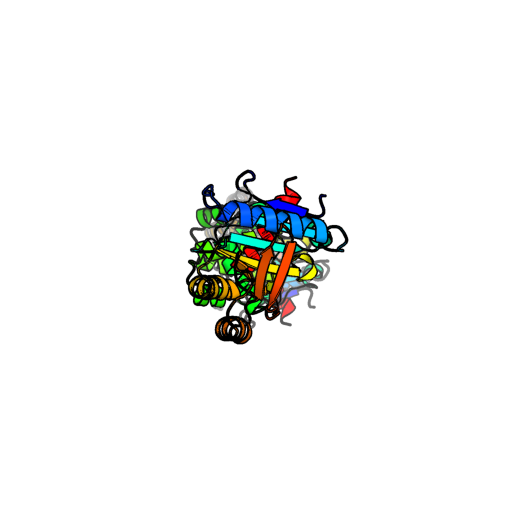A N 1
ATOM 1681 C CA . LYS A 1 206 ? 5.293 45.312 27.188 1 86.94 206 LYS A CA 1
ATOM 1682 C C . LYS A 1 206 ? 4.441 44.281 27.922 1 86.94 206 LYS A C 1
ATOM 1684 O O . LYS A 1 206 ? 4.906 43.156 28.203 1 86.94 206 LYS A O 1
ATOM 1689 N N . LYS A 1 207 ? 3.268 44.719 28.234 1 91.5 207 LYS A N 1
ATOM 1690 C CA . LYS A 1 207 ? 2.328 43.781 28.844 1 91.5 207 LYS A CA 1
ATOM 1691 C C . LYS A 1 207 ? 1.149 43.5 27.922 1 91.5 207 LYS A C 1
ATOM 1693 O O . LYS A 1 207 ? 0.605 44.406 27.297 1 91.5 207 LYS A O 1
ATOM 1698 N N . VAL A 1 208 ? 0.818 42.25 27.828 1 93.56 208 VAL A N 1
ATOM 1699 C CA . VAL A 1 208 ? -0.287 41.844 26.969 1 93.56 208 VAL A CA 1
ATOM 1700 C C . VAL A 1 208 ? -1.6 41.906 27.75 1 93.56 208 VAL A C 1
ATOM 1702 O O . VAL A 1 208 ? -1.723 41.312 28.812 1 93.56 208 VAL A O 1
ATOM 1705 N N . LEU A 1 209 ? -2.498 42.688 27.281 1 94.56 209 LEU A N 1
ATOM 1706 C CA . LEU A 1 209 ? -3.846 42.75 27.828 1 94.56 209 LEU A CA 1
ATOM 1707 C C . LEU A 1 209 ? -4.852 42.062 26.906 1 94.56 209 LEU A C 1
ATOM 1709 O O . LEU A 1 209 ? -4.934 42.406 25.734 1 94.56 209 LEU A O 1
ATOM 1713 N N . GLU A 1 210 ? -5.566 41.125 27.422 1 95.69 210 GLU A N 1
ATOM 1714 C CA . GLU A 1 210 ? -6.609 40.469 26.656 1 95.69 210 GLU A CA 1
ATOM 1715 C C . GLU A 1 210 ? -7.918 41.25 26.703 1 95.69 210 GLU A C 1
ATOM 1717 O O . GLU A 1 210 ? -8.586 41.281 27.75 1 95.69 210 GLU A O 1
ATOM 1722 N N . LEU A 1 211 ? -8.328 41.812 25.703 1 96.19 211 LEU A N 1
ATOM 1723 C CA . LEU A 1 211 ? -9.531 42.656 25.656 1 96.19 211 LEU A CA 1
ATOM 1724 C C . LEU A 1 211 ? -10.766 41.812 25.359 1 96.19 211 LEU A C 1
ATOM 1726 O O . LEU A 1 211 ? -11.844 42.062 25.891 1 96.19 211 LEU A O 1
ATOM 1730 N N . THR A 1 212 ? -10.617 40.906 24.438 1 96.81 212 THR A N 1
ATOM 1731 C CA . THR A 1 212 ? -11.641 39.906 24.141 1 96.81 212 THR A CA 1
ATOM 1732 C C . THR A 1 212 ? -11.016 38.531 24.016 1 96.81 212 THR A C 1
ATOM 1734 O O . THR A 1 212 ? -9.859 38.406 23.625 1 96.81 212 THR A O 1
ATOM 1737 N N . LYS A 1 213 ? -11.773 37.531 24.312 1 97.12 213 LYS A N 1
ATOM 1738 C CA . LYS A 1 213 ? -11.312 36.125 24.219 1 97.12 213 LYS A CA 1
ATOM 1739 C C . LYS A 1 213 ? -11.688 35.531 22.875 1 97.12 213 LYS A C 1
ATOM 1741 O O . LYS A 1 213 ? -12.75 35.812 22.328 1 97.12 213 LYS A O 1
ATOM 1746 N N . ALA A 1 214 ? -10.797 34.75 22.375 1 98.06 214 ALA A N 1
ATOM 1747 C CA . ALA A 1 214 ? -11.117 34 21.172 1 98.06 214 ALA A CA 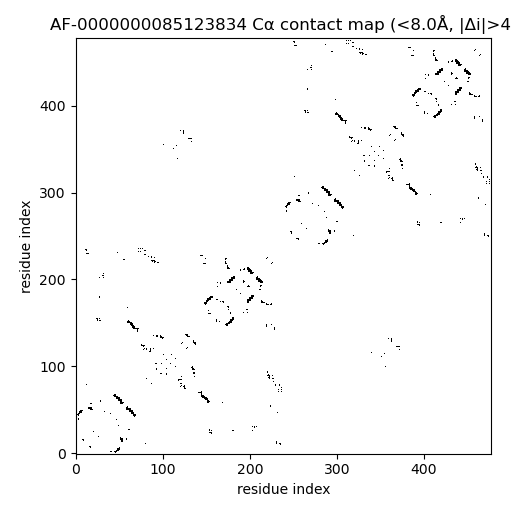1
ATOM 1748 C C . ALA A 1 214 ? -12.055 32.812 21.469 1 98.06 214 ALA A C 1
ATOM 1750 O O . ALA A 1 214 ? -11.969 32.219 22.531 1 98.06 214 ALA A O 1
ATOM 1751 N N . LYS A 1 215 ? -12.93 32.594 20.578 1 96.94 215 LYS A N 1
ATOM 1752 C CA . LYS A 1 215 ? -13.695 31.359 20.656 1 96.94 215 LYS A CA 1
ATOM 1753 C C . LYS A 1 215 ? -12.789 30.141 20.5 1 96.94 215 LYS A C 1
ATOM 1755 O O . LYS A 1 215 ? -11.945 30.094 19.609 1 96.94 215 LYS A O 1
ATOM 1760 N N . LYS A 1 216 ? -12.93 29.188 21.406 1 97.25 216 LYS A N 1
ATOM 1761 C CA . LYS A 1 216 ? -12.133 27.969 21.344 1 97.25 216 LYS A CA 1
ATOM 1762 C C . LYS A 1 216 ? -12.844 26.891 20.531 1 97.25 216 LYS A C 1
ATOM 1764 O O . LYS A 1 216 ? -14.047 26.688 20.688 1 97.25 216 LYS A O 1
ATOM 1769 N N . GLN A 1 217 ? -12.203 26.266 19.641 1 96.06 217 GLN A N 1
ATOM 1770 C CA . GLN A 1 217 ? -12.711 25.125 18.875 1 96.06 217 GLN A CA 1
ATOM 1771 C C . GLN A 1 217 ? -11.68 24.016 18.797 1 96.06 217 GLN A C 1
ATOM 1773 O O . GLN A 1 217 ? -10.508 24.219 19.125 1 96.06 217 GLN A O 1
ATOM 1778 N N . SER A 1 218 ? -12.172 22.828 18.453 1 95.69 218 SER A N 1
ATOM 1779 C CA . SER A 1 218 ? -11.242 21.734 18.188 1 95.69 218 SER A CA 1
ATOM 1780 C C . SER A 1 218 ? -10.336 22.047 17 1 95.69 218 SER A C 1
ATOM 1782 O O . SER A 1 218 ? -10.688 22.859 16.141 1 95.69 218 SER A O 1
ATOM 1784 N N . ILE A 1 219 ? -9.188 21.469 17.016 1 96.56 219 ILE A N 1
ATOM 1785 C CA . ILE A 1 219 ? -8.289 21.641 15.883 1 96.56 219 ILE A CA 1
ATOM 1786 C C . ILE A 1 219 ? -8.969 21.188 14.602 1 96.56 219 ILE A C 1
ATOM 1788 O O . ILE A 1 219 ? -9.453 20.047 14.523 1 96.56 219 ILE A O 1
ATOM 1792 N N . PRO A 1 220 ? -8.992 22.078 13.656 1 94.81 220 PRO A N 1
ATOM 1793 C CA . PRO A 1 220 ? -9.633 21.672 12.398 1 94.81 220 PRO A CA 1
ATOM 1794 C C . PRO A 1 220 ? -8.875 20.562 11.688 1 94.81 220 PRO A C 1
ATOM 1796 O O . PRO A 1 220 ? -7.641 20.531 11.719 1 94.81 220 PRO A O 1
ATOM 1799 N N . ASN A 1 221 ? -9.641 19.641 11.07 1 92.81 221 ASN A N 1
ATOM 1800 C CA . ASN A 1 221 ? -9.008 18.609 10.258 1 92.81 221 ASN A CA 1
ATOM 1801 C C . ASN A 1 221 ? -8.828 19.062 8.812 1 92.81 221 ASN A C 1
ATOM 1803 O O . ASN A 1 221 ? -9.727 18.859 7.984 1 92.81 221 ASN A O 1
ATOM 1807 N N . ASN A 1 222 ? -7.738 19.609 8.539 1 94.25 222 ASN A N 1
ATOM 1808 C CA . ASN A 1 222 ? -7.352 19.938 7.168 1 94.25 222 ASN A CA 1
ATOM 1809 C C . ASN A 1 222 ? -5.852 19.75 6.949 1 94.25 222 ASN A C 1
ATOM 1811 O O . ASN A 1 222 ? -5.117 19.422 7.887 1 94.25 222 ASN A O 1
ATOM 1815 N N . TYR A 1 223 ? -5.414 19.906 5.754 1 95.75 223 TYR A N 1
ATOM 1816 C CA . TYR A 1 223 ? -4.039 19.531 5.445 1 95.75 223 TYR A CA 1
ATOM 1817 C C . TYR A 1 223 ? -3.051 20.469 6.117 1 95.75 223 TYR A C 1
ATOM 1819 O O . TYR A 1 223 ? -1.928 20.078 6.441 1 95.75 223 TYR A O 1
ATOM 1827 N N . ILE A 1 224 ? -3.43 21.703 6.422 1 97 224 ILE A N 1
ATOM 1828 C CA . ILE A 1 224 ? -2.535 22.672 7.039 1 97 224 ILE A CA 1
ATOM 1829 C C . ILE A 1 224 ? -2.242 22.266 8.477 1 97 224 ILE A C 1
ATOM 1831 O O . ILE A 1 224 ? -1.102 22.359 8.938 1 97 224 ILE A O 1
ATOM 1835 N N . THR A 1 225 ? -3.262 21.859 9.172 1 97.44 225 THR A N 1
ATOM 1836 C CA . THR A 1 225 ? -3.074 21.406 10.547 1 97.44 225 THR A CA 1
ATOM 1837 C C . THR A 1 225 ? -2.117 20.219 10.594 1 97.44 225 THR A C 1
ATOM 1839 O O . THR A 1 225 ? -1.25 20.141 11.461 1 97.44 225 THR A O 1
ATOM 1842 N N . TRP A 1 226 ? -2.248 19.422 9.617 1 97.62 226 TRP A N 1
ATOM 1843 C CA . TRP A 1 226 ? -1.339 18.281 9.516 1 97.62 226 TRP A CA 1
ATOM 1844 C C . TRP A 1 226 ? 0.071 18.734 9.156 1 97.62 226 TRP A C 1
ATOM 1846 O O . TRP A 1 226 ? 1.055 18.172 9.641 1 97.62 226 TRP A O 1
ATOM 1856 N N . MET A 1 227 ? 0.124 19.734 8.305 1 97.19 227 MET A N 1
ATOM 1857 C CA . MET A 1 227 ? 1.432 20.281 7.957 1 97.19 227 MET A CA 1
ATOM 1858 C C . MET A 1 227 ? 2.154 20.797 9.195 1 97.19 227 MET A C 1
ATOM 1860 O O . MET A 1 227 ? 3.34 20.516 9.391 1 97.19 227 MET A O 1
ATOM 1864 N N . PHE A 1 228 ? 1.486 21.453 10.039 1 97 228 PHE A N 1
ATOM 1865 C CA . PHE A 1 228 ? 2.094 21.953 11.266 1 97 228 PHE A CA 1
ATOM 1866 C C . PHE A 1 228 ? 2.564 20.812 12.156 1 97 228 PHE A C 1
ATOM 1868 O O . PHE A 1 228 ? 3.629 20.906 12.773 1 97 228 PHE A O 1
ATOM 1875 N N . ASN A 1 229 ? 1.726 19.781 12.203 1 96.69 229 ASN A N 1
ATOM 1876 C CA . ASN A 1 229 ? 2.125 18.594 12.945 1 96.69 229 ASN A CA 1
ATOM 1877 C C . ASN A 1 229 ? 3.428 18.016 12.406 1 96.69 229 ASN A C 1
ATOM 1879 O O . ASN A 1 229 ? 4.34 17.703 13.172 1 96.69 229 ASN A O 1
ATOM 1883 N N . GLU A 1 230 ? 3.561 17.938 11.102 1 96.44 230 GLU A N 1
ATOM 1884 C CA . GLU A 1 230 ? 4.742 17.359 10.469 1 96.44 230 GLU A CA 1
ATOM 1885 C C . GLU A 1 230 ? 5.949 18.281 10.594 1 96.44 230 GLU A C 1
ATOM 1887 O O . GLU A 1 230 ? 7.07 17.828 10.812 1 96.44 230 GLU A O 1
ATOM 1892 N N . TRP A 1 231 ? 5.734 19.594 10.477 1 95.38 231 TRP A N 1
ATOM 1893 C CA . TRP A 1 231 ? 6.836 20.547 10.57 1 95.38 231 TRP A CA 1
ATOM 1894 C C . TRP A 1 231 ? 7.469 20.516 11.961 1 95.38 231 TRP A C 1
ATOM 1896 O O . TRP A 1 231 ? 8.695 20.516 12.086 1 95.38 231 TRP A O 1
ATOM 1906 N N . VAL A 1 232 ? 6.621 20.484 12.969 1 94.06 232 VAL A N 1
ATOM 1907 C CA . VAL A 1 232 ? 7.156 20.438 14.328 1 94.06 232 VAL A CA 1
ATOM 1908 C C . VAL A 1 232 ? 7.879 19.109 14.555 1 94.06 232 VAL A C 1
ATOM 1910 O O . VAL A 1 232 ? 8.953 19.078 15.164 1 94.06 232 VAL A O 1
ATOM 1913 N N . GLY A 1 233 ? 7.277 18.047 14.094 1 93.31 233 GLY A N 1
ATOM 1914 C CA . GLY A 1 233 ? 7.945 16.75 14.195 1 93.31 233 GLY A CA 1
ATOM 1915 C C . GLY A 1 233 ? 9.297 16.734 13.516 1 93.31 233 GLY A C 1
ATOM 1916 O O . GLY A 1 233 ? 10.273 16.219 14.07 1 93.31 233 GLY A O 1
ATOM 1917 N N . ARG A 1 234 ? 9.336 17.312 12.32 1 93.44 234 ARG A N 1
ATOM 1918 C CA . ARG A 1 234 ? 10.594 17.391 11.594 1 93.44 234 ARG A CA 1
ATOM 1919 C C . ARG A 1 234 ? 11.633 18.188 12.375 1 93.44 234 ARG A C 1
ATOM 1921 O O . ARG A 1 234 ? 12.797 17.797 12.453 1 93.44 234 ARG A O 1
ATOM 1928 N N . TYR A 1 235 ? 11.172 19.281 12.891 1 91.25 235 TYR A N 1
ATOM 1929 C CA . TYR A 1 235 ? 12.062 20.156 13.641 1 91.25 235 TYR A CA 1
ATOM 1930 C C . TYR A 1 235 ? 12.68 19.422 14.828 1 91.25 235 TYR A C 1
ATOM 1932 O O . TYR A 1 235 ? 13.891 19.5 15.055 1 91.25 235 TYR A O 1
ATOM 1940 N N . ILE A 1 236 ? 11.875 18.703 15.492 1 88.44 236 ILE A N 1
ATOM 1941 C CA . ILE A 1 236 ? 12.312 18.031 16.703 1 88.44 236 ILE A CA 1
ATOM 1942 C C . ILE A 1 236 ? 13.172 16.828 16.344 1 88.44 236 ILE A C 1
ATOM 1944 O O . ILE A 1 236 ? 14.18 16.547 17.016 1 88.44 236 ILE A O 1
ATOM 1948 N N . SER A 1 237 ? 12.797 16.125 15.312 1 86.44 237 SER A N 1
ATOM 1949 C CA . SER A 1 237 ? 13.492 14.891 14.953 1 86.44 237 SER A CA 1
ATOM 1950 C C . SER A 1 237 ? 14.859 15.18 14.352 1 86.44 237 SER A C 1
ATOM 1952 O O . SER A 1 237 ? 15.758 14.344 14.406 1 86.44 237 SER A O 1
ATOM 1954 N N . GLN A 1 238 ? 15.07 16.312 13.75 1 81.62 238 GLN A N 1
ATOM 1955 C CA . GLN A 1 238 ? 16.328 16.625 13.07 1 81.62 238 GLN A CA 1
ATOM 1956 C C . GLN A 1 238 ? 17.281 17.344 14.008 1 81.62 238 GLN A C 1
ATOM 1958 O O . GLN A 1 238 ? 18.391 17.703 13.609 1 81.62 238 GLN A O 1
ATOM 1963 N N . ARG A 1 239 ? 16.969 17.641 15.211 1 77.31 239 ARG A N 1
ATOM 1964 C CA . ARG A 1 239 ? 17.844 18.234 16.203 1 77.31 239 ARG A CA 1
ATOM 1965 C C . ARG A 1 239 ? 18.406 17.188 17.156 1 77.31 239 ARG A C 1
ATOM 1967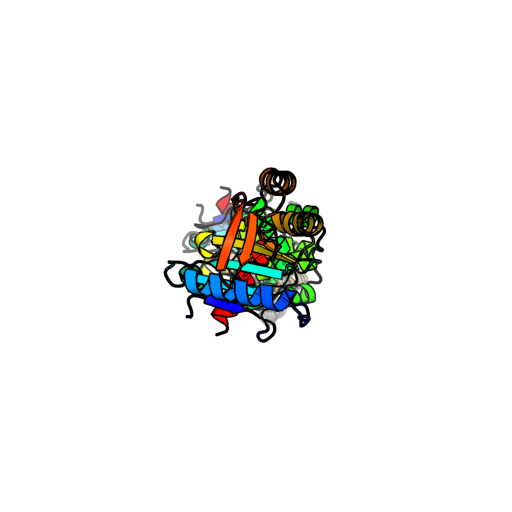 O O . ARG A 1 239 ? 17.75 16.172 17.406 1 77.31 239 ARG A O 1
ATOM 1974 N N . MET B 1 1 ? -9.852 -34.25 4.719 1 56.91 1 MET B N 1
ATOM 1975 C CA . MET B 1 1 ? -9.688 -33.969 3.293 1 56.91 1 MET B CA 1
ATOM 1976 C C . MET B 1 1 ? -9.039 -35.156 2.584 1 56.91 1 MET B C 1
ATOM 1978 O O . MET B 1 1 ? -8.203 -35.844 3.164 1 56.91 1 MET B O 1
ATOM 1982 N N . ASP B 1 2 ? -9.633 -35.5 1.403 1 74.25 2 ASP B N 1
ATOM 1983 C CA . ASP B 1 2 ? -9.117 -36.625 0.647 1 74.25 2 ASP B CA 1
ATOM 1984 C C . ASP B 1 2 ? -7.66 -36.406 0.243 1 74.25 2 ASP B C 1
ATOM 1986 O O . ASP B 1 2 ? -7.27 -35.281 -0.07 1 74.25 2 ASP B O 1
ATOM 1990 N N . LYS B 1 3 ? -6.848 -37.344 0.479 1 87.75 3 LYS B N 1
ATOM 1991 C CA . LYS B 1 3 ? -5.422 -37.312 0.157 1 87.75 3 LYS B CA 1
ATOM 1992 C C . LYS B 1 3 ? -5.195 -37 -1.314 1 87.75 3 LYS B C 1
ATOM 1994 O O . LYS B 1 3 ? -4.23 -36.312 -1.66 1 87.75 3 LYS B O 1
ATOM 1999 N N . VAL B 1 4 ? -6.117 -37.5 -2.113 1 92.06 4 VAL B N 1
ATOM 2000 C CA . VAL B 1 4 ? -6.07 -37.25 -3.551 1 92.06 4 VAL B CA 1
ATOM 2001 C C . VAL B 1 4 ? -7.375 -36.625 -4.008 1 92.06 4 VAL B C 1
ATOM 2003 O O . VAL B 1 4 ? -8.461 -37.094 -3.688 1 92.06 4 VAL B O 1
ATOM 2006 N N . THR B 1 5 ? -7.242 -35.5 -4.656 1 91.31 5 THR B N 1
ATOM 2007 C CA . THR B 1 5 ? -8.422 -34.812 -5.141 1 91.31 5 THR B CA 1
ATOM 2008 C C . THR B 1 5 ? -8.336 -34.562 -6.645 1 91.31 5 THR B C 1
ATOM 2010 O O . THR B 1 5 ? -7.293 -34.125 -7.148 1 91.31 5 THR B O 1
ATOM 2013 N N . LEU B 1 6 ? -9.375 -34.875 -7.32 1 90.88 6 LEU B N 1
ATOM 2014 C CA . LEU B 1 6 ? -9.492 -34.562 -8.742 1 90.88 6 LEU B CA 1
ATOM 2015 C C . LEU B 1 6 ? -10.188 -33.219 -8.945 1 90.88 6 LEU B C 1
ATOM 2017 O O . LEU B 1 6 ? -11.305 -33.031 -8.469 1 90.88 6 LEU B O 1
ATOM 2021 N N . ILE B 1 7 ? -9.508 -32.312 -9.57 1 88.12 7 ILE B N 1
ATOM 2022 C CA . ILE B 1 7 ? -10.047 -30.969 -9.805 1 88.12 7 ILE B CA 1
ATOM 2023 C C . ILE B 1 7 ? -10.445 -30.828 -11.266 1 88.12 7 ILE B C 1
ATOM 2025 O O . ILE B 1 7 ? -9.594 -30.891 -12.156 1 88.12 7 ILE B O 1
ATOM 2029 N N . ASP B 1 8 ? -11.727 -30.734 -11.422 1 78.69 8 ASP B N 1
ATOM 2030 C CA . ASP B 1 8 ? -12.266 -30.578 -12.766 1 78.69 8 ASP B CA 1
ATOM 2031 C C . ASP B 1 8 ? -13.211 -29.375 -12.844 1 78.69 8 ASP B C 1
ATOM 2033 O O . ASP B 1 8 ? -13.156 -28.484 -12 1 78.69 8 ASP B O 1
ATOM 2037 N N . ASP B 1 9 ? -13.953 -29.281 -13.945 1 74.81 9 ASP B N 1
ATOM 2038 C CA . ASP B 1 9 ? -14.719 -28.078 -14.289 1 74.81 9 ASP B CA 1
ATOM 2039 C C . ASP B 1 9 ? -15.953 -27.938 -13.406 1 74.81 9 ASP B C 1
ATOM 2041 O O . ASP B 1 9 ? -16.75 -27.016 -13.594 1 74.81 9 ASP B O 1
ATOM 2045 N N . ASN B 1 10 ? -16.094 -28.734 -12.414 1 75.56 10 ASN B N 1
ATOM 2046 C CA . ASN B 1 10 ? -17.297 -28.672 -11.602 1 75.56 10 ASN B CA 1
ATOM 2047 C C . ASN B 1 10 ? -17.219 -27.578 -10.547 1 75.56 10 ASN B C 1
ATOM 2049 O O . ASN B 1 10 ? -18.234 -27.188 -9.977 1 75.56 10 ASN B O 1
ATOM 2053 N N . ILE B 1 11 ? -16.047 -27.203 -10.25 1 77.06 11 ILE B N 1
ATOM 2054 C CA . ILE B 1 11 ? -15.891 -26.141 -9.258 1 77.06 11 ILE B CA 1
ATOM 2055 C C . ILE B 1 11 ? -15.203 -24.938 -9.891 1 77.06 11 ILE B C 1
ATOM 2057 O O . ILE B 1 11 ? -14.25 -25.078 -10.664 1 77.06 11 ILE B O 1
ATOM 2061 N N . ASP B 1 12 ? -15.797 -23.766 -9.531 1 83.25 12 ASP B N 1
ATOM 2062 C CA . ASP B 1 12 ? -15.234 -22.547 -10.109 1 83.25 12 ASP B CA 1
ATOM 2063 C C . ASP B 1 12 ? -14.133 -21.969 -9.227 1 83.25 12 ASP B C 1
ATOM 2065 O O . ASP B 1 12 ? -14.414 -21.281 -8.25 1 83.25 12 ASP B O 1
ATOM 2069 N N . ILE B 1 13 ? -12.922 -22.297 -9.523 1 89.12 13 ILE B N 1
ATOM 2070 C CA . ILE B 1 13 ? -11.781 -21.766 -8.789 1 89.12 13 ILE B CA 1
ATOM 2071 C C . ILE B 1 13 ? -10.953 -20.859 -9.695 1 89.12 13 ILE B C 1
ATOM 2073 O O . ILE B 1 13 ? -9.797 -20.562 -9.398 1 89.12 13 ILE B O 1
ATOM 2077 N N . GLY B 1 14 ? -11.57 -20.469 -10.852 1 88 14 GLY B N 1
ATOM 2078 C CA . GLY B 1 14 ? -10.938 -19.484 -11.734 1 88 14 GLY B CA 1
ATOM 2079 C C . GLY B 1 14 ? -10.055 -20.125 -12.781 1 88 14 GLY B C 1
ATOM 2080 O O . GLY B 1 14 ? -9.242 -19.453 -13.414 1 88 14 GLY B O 1
ATOM 2081 N N . ILE B 1 15 ? -10.188 -21.484 -12.859 1 91.88 15 ILE B N 1
ATOM 2082 C CA . ILE B 1 15 ? -9.383 -22.188 -13.859 1 91.88 15 ILE B CA 1
ATOM 2083 C C . ILE B 1 15 ? -10.297 -22.719 -14.969 1 91.88 15 ILE B C 1
ATOM 2085 O O . ILE B 1 15 ? -11.414 -23.156 -14.695 1 91.88 15 ILE B O 1
ATOM 2089 N N . LYS B 1 16 ? -9.781 -22.547 -16.188 1 89.62 16 LYS B N 1
ATOM 2090 C CA . LYS B 1 16 ? -10.5 -23.078 -17.344 1 89.62 16 LYS B CA 1
ATOM 2091 C C . LYS B 1 16 ? -9.969 -24.453 -17.719 1 89.62 16 LYS B C 1
ATOM 2093 O O . LYS B 1 16 ? -8.773 -24.734 -17.578 1 89.62 16 LYS B O 1
ATOM 2098 N N . PHE B 1 17 ? -10.852 -25.312 -18.219 1 92.31 17 PHE B N 1
ATOM 2099 C CA . PHE B 1 17 ? -10.5 -26.656 -18.672 1 92.31 17 PHE B CA 1
ATOM 2100 C C . PHE B 1 17 ? -10.961 -26.875 -20.109 1 92.31 17 PHE B C 1
ATOM 2102 O O . PHE B 1 17 ? -11.93 -26.266 -20.562 1 92.31 17 PHE B O 1
ATOM 2109 N N . ARG B 1 18 ? -10.266 -27.656 -20.75 1 90.69 18 ARG B N 1
ATOM 2110 C CA . ARG B 1 18 ? -10.703 -28.047 -22.078 1 90.69 18 ARG B CA 1
ATOM 2111 C C . ARG B 1 18 ? -11.719 -29.172 -22.016 1 90.69 18 ARG B C 1
ATOM 2113 O O . ARG B 1 18 ? -11.656 -30.031 -21.125 1 90.69 18 ARG B O 1
ATOM 2120 N N . ASN B 1 19 ? -12.594 -29.156 -23.016 1 87.5 19 ASN B N 1
ATOM 2121 C CA . ASN B 1 19 ? -13.531 -30.281 -23.109 1 87.5 19 ASN B CA 1
ATOM 2122 C C . ASN B 1 19 ? -12.805 -31.578 -23.438 1 87.5 19 ASN B C 1
ATOM 2124 O O . ASN B 1 19 ? -11.953 -31.625 -24.312 1 87.5 19 ASN B O 1
ATOM 2128 N N . ARG B 1 20 ? -13.148 -32.594 -22.688 1 85 20 ARG B N 1
ATOM 2129 C CA . ARG B 1 20 ? -12.523 -33.906 -22.875 1 85 20 ARG B CA 1
ATOM 2130 C C . ARG B 1 20 ? -13.148 -34.656 -24.047 1 85 20 ARG B C 1
ATOM 2132 O O . ARG B 1 20 ? -14.375 -34.75 -24.141 1 85 20 ARG B O 1
ATOM 2139 N N . THR B 1 21 ? -12.242 -35 -24.859 1 84.38 21 THR B N 1
ATOM 2140 C CA . THR B 1 21 ? -12.711 -35.812 -25.969 1 84.38 21 THR B CA 1
ATOM 2141 C C . THR B 1 21 ? -12.68 -37.281 -25.609 1 84.38 21 THR B C 1
ATOM 2143 O O . THR B 1 21 ? -11.617 -37.812 -25.297 1 84.38 21 THR B O 1
ATOM 2146 N N . VAL B 1 22 ? -13.836 -37.938 -25.797 1 88.75 22 VAL B N 1
ATOM 2147 C CA . VAL B 1 22 ? -13.914 -39.344 -25.484 1 88.75 22 VAL B CA 1
ATOM 2148 C C . VAL B 1 22 ? -13.133 -40.156 -26.516 1 88.75 22 VAL B C 1
ATOM 2150 O O . VAL B 1 22 ? -13.203 -39.875 -27.703 1 88.75 22 VAL B O 1
ATOM 2153 N N . GLY B 1 23 ? -12.289 -41.062 -26.047 1 90.56 23 GLY B N 1
ATOM 2154 C CA . GLY B 1 23 ? -11.469 -41.906 -26.906 1 90.56 23 GLY B CA 1
ATOM 2155 C C . GLY B 1 23 ? -10.383 -42.656 -26.141 1 90.56 23 GLY B C 1
ATOM 2156 O O . GLY B 1 23 ? -10.352 -42.625 -24.922 1 90.56 23 GLY B O 1
ATOM 2157 N N . PRO B 1 24 ? -9.656 -43.438 -26.859 1 89.88 24 PRO B N 1
ATOM 2158 C CA . PRO B 1 24 ? -8.609 -44.25 -26.234 1 89.88 24 PRO B CA 1
ATOM 2159 C C . PRO B 1 24 ? -7.637 -43.406 -25.406 1 89.88 24 PRO B C 1
ATOM 2161 O O . PRO B 1 24 ? -7.156 -43.875 -24.375 1 89.88 24 PRO B O 1
ATOM 2164 N N . GLU B 1 25 ? -7.383 -42.219 -25.891 1 91.62 25 GLU B N 1
ATOM 2165 C CA . GLU B 1 25 ? -6.449 -41.375 -25.156 1 91.62 25 GLU B CA 1
ATOM 2166 C C . GLU B 1 25 ? -7.008 -40.969 -23.797 1 91.62 25 GLU B C 1
ATOM 2168 O O . GLU B 1 25 ? -6.277 -40.938 -22.812 1 91.62 25 GLU B O 1
ATOM 2173 N N . LEU B 1 26 ? -8.203 -40.656 -23.75 1 92.75 26 LEU B N 1
ATOM 2174 C CA . LEU B 1 26 ? -8.844 -40.312 -22.484 1 92.75 26 LEU B CA 1
ATOM 2175 C C . LEU B 1 26 ? -8.852 -41.5 -21.531 1 92.75 26 LEU B C 1
ATOM 2177 O O . LEU B 1 26 ? -8.641 -41.312 -20.328 1 92.75 26 LEU B O 1
ATOM 2181 N N . ASN B 1 27 ? -9.117 -42.688 -22.078 1 93 27 ASN B N 1
ATOM 2182 C CA . ASN B 1 27 ? -9.047 -43.875 -21.25 1 93 27 ASN B CA 1
ATOM 2183 C C . ASN B 1 27 ? -7.652 -44.094 -20.656 1 93 27 ASN B C 1
ATOM 2185 O O . ASN B 1 27 ? -7.516 -44.469 -19.5 1 93 27 ASN B O 1
ATOM 2189 N N . LEU B 1 28 ? -6.707 -43.812 -21.531 1 94.25 28 LEU B N 1
ATOM 2190 C CA . LEU B 1 28 ? -5.316 -43.906 -21.094 1 94.25 28 LEU B CA 1
ATOM 2191 C C . LEU B 1 28 ? -5.062 -42.969 -19.906 1 94.25 28 LEU B C 1
ATOM 2193 O O . LEU B 1 28 ? -4.434 -43.375 -18.922 1 94.25 28 LEU B O 1
ATOM 2197 N N . VAL B 1 29 ? -5.57 -41.781 -20 1 94.69 29 VAL B N 1
ATOM 2198 C CA . VAL B 1 29 ? -5.418 -40.75 -18.984 1 94.69 29 VAL B CA 1
ATOM 2199 C C . VAL B 1 29 ? -6.074 -41.188 -17.672 1 94.69 29 VAL B C 1
ATOM 2201 O O . VAL B 1 29 ? -5.453 -41.156 -16.609 1 94.69 29 VAL B O 1
ATOM 2204 N N . TYR B 1 30 ? -7.258 -41.75 -17.688 1 94.56 30 TYR B N 1
ATOM 2205 C CA . TYR B 1 30 ? -7.984 -42.125 -16.5 1 94.56 30 TYR B CA 1
ATOM 2206 C C . TYR B 1 30 ? -7.336 -43.344 -15.836 1 94.56 30 TYR B C 1
ATOM 2208 O O . TYR B 1 30 ? -7.277 -43.438 -14.609 1 94.56 30 TYR B O 1
ATOM 2216 N N . ASP B 1 31 ? -6.887 -44.281 -16.672 1 95.25 31 ASP B N 1
ATOM 2217 C CA . ASP B 1 31 ? -6.18 -45.438 -16.125 1 95.25 31 ASP B CA 1
ATOM 2218 C C . ASP B 1 31 ? -4.91 -45 -15.391 1 95.25 31 ASP B C 1
ATOM 2220 O O . ASP B 1 31 ? -4.598 -45.531 -14.32 1 95.25 31 ASP B O 1
ATOM 2224 N N . TYR B 1 32 ? -4.23 -44.094 -16.031 1 95.88 32 TYR B N 1
ATOM 2225 C CA . TYR B 1 32 ? -3.025 -43.531 -15.406 1 95.88 32 TYR B CA 1
ATOM 2226 C C . TYR B 1 32 ? -3.342 -42.875 -14.07 1 95.88 32 TYR B C 1
ATOM 2228 O O . TYR B 1 32 ? -2.666 -43.156 -13.07 1 95.88 32 TYR B O 1
ATOM 2236 N N . ILE B 1 33 ? -4.352 -42 -14.031 1 95.31 33 ILE B N 1
ATOM 2237 C CA . ILE B 1 33 ? -4.77 -41.281 -12.836 1 95.31 33 ILE B CA 1
ATOM 2238 C C . ILE B 1 33 ? -5.133 -42.281 -11.734 1 95.31 33 ILE B C 1
ATOM 2240 O O . ILE B 1 33 ? -4.77 -42.094 -10.57 1 95.31 33 ILE B O 1
ATOM 2244 N N . ASP B 1 34 ? -5.816 -43.375 -12.062 1 94.69 34 ASP B N 1
ATOM 2245 C CA . ASP B 1 34 ? -6.191 -44.406 -11.094 1 94.69 34 ASP B CA 1
ATOM 2246 C C . ASP B 1 34 ? -4.953 -45.031 -10.453 1 94.69 34 ASP B C 1
ATOM 2248 O O . ASP B 1 34 ? -4.914 -45.25 -9.234 1 94.69 34 ASP B O 1
ATOM 2252 N N . ASN B 1 35 ? -4.016 -45.312 -11.266 1 94.69 35 ASN B N 1
ATOM 2253 C CA . ASN B 1 35 ? -2.77 -45.875 -10.781 1 94.69 35 ASN B CA 1
ATOM 2254 C C . ASN B 1 35 ? -2.049 -44.938 -9.828 1 94.69 35 ASN B C 1
ATOM 2256 O O . ASN B 1 35 ? -1.627 -45.344 -8.742 1 94.69 35 ASN B O 1
ATOM 2260 N N . ILE B 1 36 ? -1.963 -43.719 -10.258 1 93.38 36 ILE B N 1
ATOM 2261 C CA . ILE B 1 36 ? -1.253 -42.719 -9.469 1 93.38 36 ILE B CA 1
ATOM 2262 C C . ILE B 1 36 ? -1.977 -42.5 -8.141 1 93.38 36 ILE B C 1
ATOM 2264 O O . ILE B 1 36 ? -1.342 -42.406 -7.086 1 93.38 36 ILE B O 1
ATOM 2268 N N . SER B 1 37 ? -3.264 -42.375 -8.188 1 93.31 37 SER B N 1
ATOM 2269 C CA . SER B 1 37 ? -4.078 -42.125 -7 1 93.31 37 SER B CA 1
ATOM 2270 C C . SER B 1 37 ? -3.906 -43.25 -5.98 1 93.31 37 SER B C 1
ATOM 2272 O O . SER B 1 37 ? -3.771 -43 -4.785 1 93.31 37 SER B O 1
ATOM 2274 N N . ASN B 1 38 ? -3.822 -44.438 -6.453 1 90.56 38 ASN B N 1
ATOM 2275 C CA . ASN B 1 38 ? -3.688 -45.625 -5.578 1 90.56 38 ASN B CA 1
ATOM 2276 C C . ASN B 1 38 ? -2.311 -45.656 -4.922 1 90.56 38 ASN B C 1
ATOM 2278 O O . ASN B 1 38 ? -2.182 -46.094 -3.773 1 90.56 38 ASN B O 1
ATOM 2282 N N . ASN B 1 39 ? -1.4 -45.188 -5.629 1 88 39 ASN B N 1
ATOM 2283 C CA . ASN B 1 39 ? -0.029 -45.25 -5.133 1 88 39 ASN B CA 1
ATOM 2284 C C . ASN B 1 39 ? 0.277 -44.062 -4.207 1 88 39 ASN B C 1
ATOM 2286 O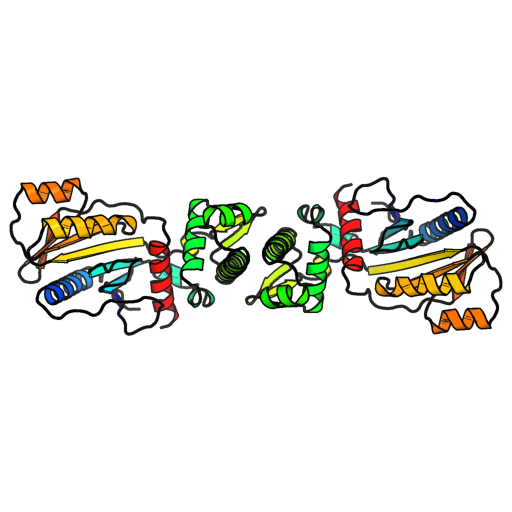 O . ASN B 1 39 ? 1.252 -44.094 -3.453 1 88 39 ASN B O 1
ATOM 2290 N N . PHE B 1 40 ? -0.556 -43.031 -4.227 1 90.19 40 PHE B N 1
ATOM 2291 C CA . PHE B 1 40 ? -0.265 -41.812 -3.5 1 90.19 40 PHE B CA 1
ATOM 2292 C C . PHE B 1 40 ? -0.919 -41.812 -2.123 1 90.19 40 PHE B C 1
ATOM 2294 O O . PHE B 1 40 ? -0.603 -41 -1.27 1 90.19 40 PHE B O 1
ATOM 2301 N N . LYS B 1 41 ? -1.622 -42.625 -1.728 1 82.25 41 LYS B N 1
ATOM 2302 C CA . LYS B 1 41 ? -2.455 -42.656 -0.528 1 82.25 41 LYS B CA 1
ATOM 2303 C C . LYS B 1 41 ? -1.6 -42.656 0.735 1 82.25 41 LYS B C 1
ATOM 2305 O O . LYS B 1 41 ? -2.029 -42.156 1.785 1 82.25 41 LYS B O 1
ATOM 2310 N N . HIS B 1 42 ? -0.393 -43.031 0.686 1 81.06 42 HIS B N 1
ATOM 2311 C CA . HIS B 1 42 ? 0.391 -43.188 1.905 1 81.06 42 HIS B CA 1
ATOM 2312 C C . HIS B 1 42 ? 1.408 -42.062 2.053 1 81.06 42 HIS B C 1
ATOM 2314 O O . HIS B 1 42 ? 2.201 -42.031 2.996 1 81.06 42 HIS B O 1
ATOM 2320 N N . LYS B 1 43 ? 1.281 -41.094 1.229 1 85.31 43 LYS B N 1
ATOM 2321 C CA . LYS B 1 43 ? 2.256 -40.031 1.259 1 85.31 43 LYS B CA 1
ATOM 2322 C C . LYS B 1 43 ? 1.861 -38.969 2.275 1 85.31 43 LYS B C 1
ATOM 2324 O O . LYS B 1 43 ? 0.717 -38.906 2.732 1 85.31 43 LYS B O 1
ATOM 2329 N N . THR B 1 44 ? 2.773 -38.219 2.697 1 86.5 44 THR B N 1
ATOM 2330 C CA . THR B 1 44 ? 2.555 -37.125 3.67 1 86.5 44 THR B CA 1
ATOM 2331 C C . THR B 1 44 ? 1.818 -35.969 3.033 1 86.5 44 THR B C 1
ATOM 2333 O O . THR B 1 44 ? 0.884 -35.406 3.623 1 86.5 44 THR B O 1
ATOM 2336 N N . ASN B 1 45 ? 2.172 -35.656 1.82 1 92.5 45 ASN B N 1
ATOM 2337 C CA . ASN B 1 45 ? 1.548 -34.562 1.09 1 92.5 45 ASN B CA 1
ATOM 2338 C C . ASN B 1 45 ? 0.224 -34.969 0.46 1 92.5 45 ASN B C 1
ATOM 2340 O O . ASN B 1 45 ? -0.116 -36.156 0.463 1 92.5 45 ASN B O 1
ATOM 2344 N N . ASN B 1 46 ? -0.506 -34 0.143 1 94.38 46 ASN B N 1
ATOM 2345 C CA . ASN B 1 46 ? -1.719 -34.25 -0.629 1 94.38 46 ASN B CA 1
ATOM 2346 C C . ASN B 1 46 ? -1.475 -34.094 -2.127 1 94.38 46 ASN B C 1
ATOM 2348 O O . ASN B 1 46 ? -0.439 -33.562 -2.537 1 94.38 46 ASN B O 1
ATOM 2352 N N . LEU B 1 47 ? -2.432 -34.688 -2.906 1 96.19 47 LEU B N 1
ATOM 2353 C CA . LEU B 1 47 ? -2.287 -34.656 -4.355 1 96.19 47 LEU B CA 1
ATOM 2354 C C . LEU B 1 47 ? -3.537 -34.062 -5.016 1 96.19 47 LEU B C 1
ATOM 2356 O O . LEU B 1 47 ? -4.648 -34.531 -4.758 1 96.19 47 LEU B O 1
ATOM 2360 N N . ALA B 1 48 ? -3.363 -33 -5.719 1 95.5 48 ALA B N 1
ATOM 2361 C CA . ALA B 1 48 ? -4.418 -32.469 -6.59 1 95.5 48 ALA B CA 1
ATOM 2362 C C . ALA B 1 48 ? -4.148 -32.812 -8.047 1 95.5 48 ALA B C 1
ATOM 2364 O O . ALA B 1 48 ? -3.039 -32.625 -8.547 1 95.5 48 ALA B O 1
ATOM 2365 N N . ILE B 1 49 ? -5.164 -33.375 -8.766 1 96.62 49 ILE B N 1
ATOM 2366 C CA . ILE B 1 49 ? -5.012 -33.781 -10.156 1 96.62 49 ILE B CA 1
ATOM 2367 C C . ILE B 1 49 ? -5.883 -32.906 -11.055 1 96.62 49 ILE B C 1
ATOM 2369 O O . ILE B 1 49 ? -7.105 -32.875 -10.906 1 96.62 49 ILE B O 1
ATOM 2373 N N . PHE B 1 50 ? -5.258 -32.188 -11.922 1 95.75 50 PHE B N 1
ATOM 2374 C CA . PHE B 1 50 ? -5.949 -31.391 -12.914 1 95.75 50 PHE B CA 1
ATOM 2375 C C . PHE B 1 50 ? -5.957 -32.094 -14.273 1 95.75 50 PHE B C 1
ATOM 2377 O O . PHE B 1 50 ? -4.914 -32.5 -14.766 1 95.75 50 PHE B O 1
ATOM 2384 N N . ILE B 1 51 ? -7.094 -32.188 -14.883 1 94.94 51 ILE B N 1
ATOM 2385 C CA . ILE B 1 51 ? -7.188 -32.781 -16.203 1 94.94 51 ILE B CA 1
ATOM 2386 C C . ILE B 1 51 ? -7.453 -31.703 -17.25 1 94.94 51 ILE B C 1
ATOM 2388 O O . ILE B 1 51 ? -8.422 -30.953 -17.141 1 94.94 51 ILE B O 1
ATOM 2392 N N . GLU B 1 52 ? -6.613 -31.578 -18.219 1 93.88 52 GLU B N 1
ATOM 2393 C CA . GLU B 1 52 ? -6.684 -30.625 -19.328 1 93.88 52 GLU B CA 1
ATOM 2394 C C . GLU B 1 52 ? -6.898 -29.203 -18.844 1 93.88 52 GLU B C 1
ATOM 2396 O O . GLU B 1 52 ? -7.781 -28.5 -19.328 1 93.88 52 GLU B O 1
ATOM 2401 N N . PRO B 1 53 ? -6.098 -28.828 -17.844 1 94.75 53 PRO B N 1
ATOM 2402 C CA . PRO B 1 53 ? -6.211 -27.422 -17.406 1 94.75 53 PRO B CA 1
ATOM 2403 C C . PRO B 1 53 ? -5.637 -26.438 -18.422 1 94.75 53 PRO B C 1
ATOM 2405 O O . PRO B 1 53 ? -4.645 -26.75 -19.094 1 94.75 53 PRO B O 1
ATOM 2408 N N . LEU B 1 54 ? -6.211 -25.312 -18.531 1 93.94 54 LEU B N 1
ATOM 2409 C CA . LEU B 1 54 ? -5.621 -24.266 -19.344 1 93.94 54 LEU B CA 1
ATOM 2410 C C . LEU B 1 54 ? -4.402 -23.656 -18.656 1 93.94 54 LEU B C 1
ATOM 2412 O O . LEU B 1 54 ? -4.516 -23.078 -17.578 1 93.94 54 LEU B O 1
ATOM 2416 N N . VAL B 1 55 ? -3.273 -23.812 -19.203 1 94 55 VAL B N 1
ATOM 2417 C CA . VAL B 1 55 ? -2.012 -23.234 -18.734 1 94 55 VAL B CA 1
ATOM 2418 C C . VAL B 1 55 ? -1.475 -22.25 -19.781 1 94 55 VAL B C 1
ATOM 2420 O O . VAL B 1 55 ? -0.883 -22.672 -20.781 1 94 55 VAL B O 1
ATOM 2423 N N . ASP B 1 56 ? -1.763 -20.984 -19.469 1 90.69 56 ASP B N 1
ATOM 2424 C CA . ASP B 1 56 ? -1.44 -19.922 -20.422 1 90.69 56 ASP B CA 1
ATOM 2425 C C . ASP B 1 56 ? -2.18 -20.109 -21.75 1 90.69 56 ASP B C 1
ATOM 2427 O O . ASP B 1 56 ? -3.361 -19.781 -21.859 1 90.69 56 ASP B O 1
ATOM 2431 N N . THR B 1 57 ? -1.521 -20.75 -22.734 1 89.94 57 THR B N 1
ATOM 2432 C CA . THR B 1 57 ? -2.188 -20.938 -24.016 1 89.94 57 THR B CA 1
ATOM 2433 C C . THR B 1 57 ? -2.285 -22.422 -24.359 1 89.94 57 THR B C 1
ATOM 2435 O O . THR B 1 57 ? -2.732 -22.781 -25.453 1 89.94 57 THR B O 1
ATOM 2438 N N . THR B 1 58 ? -1.94 -23.25 -23.469 1 92.75 58 THR B N 1
ATOM 2439 C CA . THR B 1 58 ? -1.908 -24.688 -23.75 1 92.75 58 THR B CA 1
ATOM 2440 C C . THR B 1 58 ? -2.76 -25.453 -22.75 1 92.75 58 THR B C 1
ATOM 2442 O O . THR B 1 58 ? -3.152 -24.906 -21.703 1 92.75 58 THR B O 1
ATOM 2445 N N . TYR B 1 59 ? -3.02 -26.672 -23.125 1 94.44 59 TYR B N 1
ATOM 2446 C CA . TYR B 1 59 ? -3.805 -27.562 -22.266 1 94.44 59 TYR B CA 1
ATOM 2447 C C . TYR B 1 59 ? -3.078 -28.891 -22.047 1 94.44 59 TYR B C 1
ATOM 2449 O O . TYR B 1 59 ? -3.375 -29.891 -22.688 1 94.44 59 TYR B O 1
ATOM 2457 N N . PRO B 1 60 ? -2.158 -28.891 -21.109 1 95.94 60 PRO B N 1
ATOM 2458 C CA . PRO B 1 60 ? -1.587 -30.203 -20.781 1 95.94 60 PRO B CA 1
ATOM 2459 C C . PRO B 1 60 ? -2.646 -31.234 -20.375 1 95.94 60 PRO B C 1
ATOM 2461 O O . PRO B 1 60 ? -3.662 -30.875 -19.781 1 95.94 60 PRO B O 1
ATOM 2464 N N . ASP B 1 61 ? -2.379 -32.469 -20.641 1 95.62 61 ASP B N 1
ATOM 2465 C CA . ASP B 1 61 ? -3.375 -33.5 -20.422 1 95.62 61 ASP B CA 1
ATOM 2466 C C . ASP B 1 61 ? -3.621 -33.75 -18.938 1 95.62 61 ASP B C 1
ATOM 2468 O O . ASP B 1 61 ? -4.762 -33.906 -18.5 1 95.62 61 ASP B O 1
ATOM 2472 N N . ILE B 1 62 ? -2.539 -33.812 -18.172 1 96.88 62 ILE B N 1
ATOM 2473 C CA . ILE B 1 62 ? -2.637 -34 -16.719 1 96.88 62 ILE B CA 1
ATOM 2474 C C . ILE B 1 62 ? -1.62 -33.094 -16.016 1 96.88 62 ILE B C 1
ATOM 2476 O O . ILE B 1 62 ? -0.476 -32.969 -16.469 1 96.88 62 ILE B O 1
ATOM 2480 N N . VAL B 1 63 ? -2.037 -32.438 -14.992 1 97.88 63 VAL B N 1
ATOM 2481 C CA . VAL B 1 63 ? -1.11 -31.812 -14.062 1 97.88 63 VAL B CA 1
ATOM 2482 C C . VAL B 1 63 ? -1.341 -32.344 -12.648 1 97.88 63 VAL B C 1
ATOM 2484 O O . VAL B 1 63 ? -2.453 -32.25 -12.125 1 97.88 63 VAL B O 1
ATOM 2487 N N . LEU B 1 64 ? -0.307 -32.969 -12.094 1 97.69 64 LEU B N 1
ATOM 2488 C CA . LEU B 1 64 ? -0.312 -33.438 -10.719 1 97.69 64 LEU B CA 1
ATOM 2489 C C . LEU B 1 64 ? 0.355 -32.438 -9.781 1 97.69 64 LEU B C 1
ATOM 2491 O O . LEU B 1 64 ? 1.513 -32.062 -9.992 1 97.69 64 LEU B O 1
ATOM 2495 N N . LEU B 1 65 ? -0.356 -32.031 -8.805 1 97.31 65 LEU B N 1
ATOM 2496 C CA . LEU B 1 65 ? 0.143 -31.031 -7.852 1 97.31 65 LEU B CA 1
ATOM 2497 C C . LEU B 1 65 ? 0.25 -31.625 -6.453 1 97.31 65 LEU B C 1
ATOM 2499 O O . LEU B 1 65 ? -0.767 -31.922 -5.816 1 97.31 65 LEU B O 1
ATOM 2503 N N . GLU B 1 66 ? 1.48 -31.859 -6.043 1 96.62 66 GLU B N 1
ATOM 2504 C CA . GLU B 1 66 ? 1.692 -32.25 -4.652 1 96.62 66 GLU B CA 1
ATOM 2505 C C . GLU B 1 66 ? 1.796 -31.016 -3.746 1 96.62 66 GLU B C 1
ATOM 2507 O O . GLU B 1 66 ? 2.543 -30.094 -4.039 1 96.62 66 GLU B O 1
ATOM 2512 N N . TYR B 1 67 ? 1.034 -30.984 -2.66 1 95.38 67 TYR B N 1
ATOM 2513 C CA . TYR B 1 67 ? 1.039 -29.812 -1.804 1 95.38 67 TYR B CA 1
ATOM 2514 C C . TYR B 1 67 ? 0.898 -30.203 -0.337 1 95.38 67 TYR B C 1
ATOM 2516 O O . TYR B 1 67 ? 0.375 -31.281 -0.021 1 95.38 67 TYR B O 1
ATOM 2524 N N . SER B 1 68 ? 1.427 -29.312 0.477 1 91.88 68 SER B N 1
ATOM 2525 C CA . SER B 1 68 ? 1.317 -29.5 1.92 1 91.88 68 SER B CA 1
ATOM 2526 C C . SER B 1 68 ? -0.015 -28.984 2.447 1 91.88 68 SER B C 1
ATOM 2528 O O . SER B 1 68 ? -0.335 -27.812 2.285 1 91.88 68 SER B O 1
ATOM 2530 N N . PRO B 1 69 ? -0.755 -29.844 3.082 1 83.06 69 PRO B N 1
ATOM 2531 C CA . PRO B 1 69 ? -2.059 -29.391 3.576 1 83.06 69 PRO B CA 1
ATOM 2532 C C . PRO B 1 69 ? -1.939 -28.359 4.695 1 83.06 69 PRO B C 1
ATOM 2534 O O . PRO B 1 69 ? -2.828 -27.516 4.863 1 83.06 69 PRO B O 1
ATOM 2537 N N . ASN B 1 70 ? -0.935 -28.328 5.484 1 82.38 70 ASN B N 1
ATOM 2538 C CA . ASN B 1 70 ? -0.765 -27.438 6.637 1 82.38 70 ASN B CA 1
ATOM 2539 C C . ASN B 1 70 ? -0.593 -25.984 6.207 1 82.38 70 ASN B C 1
ATOM 2541 O O . ASN B 1 70 ? -0.967 -25.078 6.945 1 82.38 70 ASN B O 1
ATOM 2545 N N . SER B 1 71 ? -0.133 -25.75 5.059 1 78.06 71 SER B N 1
ATOM 2546 C CA . SER B 1 71 ? 0.152 -24.391 4.598 1 78.06 71 SER B CA 1
ATOM 2547 C C . SER B 1 71 ? -1.125 -23.656 4.191 1 78.06 71 SER B C 1
ATOM 2549 O O . SER B 1 71 ? -1.113 -22.453 3.973 1 78.06 71 SER B O 1
ATOM 2551 N N . ILE B 1 72 ? -2.213 -24.406 4.141 1 83.5 72 ILE B N 1
ATOM 2552 C CA . ILE B 1 72 ? -3.463 -23.812 3.686 1 83.5 72 ILE B CA 1
ATOM 2553 C C . ILE B 1 72 ? -4.348 -23.484 4.887 1 83.5 72 ILE B C 1
ATOM 2555 O O . ILE B 1 72 ? -5.367 -22.812 4.75 1 83.5 72 ILE B O 1
ATOM 2559 N N . ASP B 1 73 ? -3.9 -23.844 6.066 1 82.88 73 ASP B N 1
ATOM 2560 C CA . ASP B 1 73 ? -4.688 -23.656 7.281 1 82.88 73 ASP B CA 1
ATOM 2561 C C . ASP B 1 73 ? -4.988 -22.172 7.52 1 82.88 73 ASP B C 1
ATOM 2563 O O . ASP B 1 73 ? -6.078 -21.828 7.977 1 82.88 73 ASP B O 1
ATOM 2567 N N . ASN B 1 74 ? -4.148 -21.344 7.117 1 85.75 74 ASN B N 1
ATOM 2568 C CA . ASN B 1 74 ? -4.32 -19.922 7.34 1 85.75 74 ASN B CA 1
ATOM 2569 C C . ASN B 1 74 ? -4.609 -19.172 6.039 1 85.75 74 ASN B C 1
ATOM 2571 O O . ASN B 1 74 ? -4.176 -18.031 5.863 1 85.75 74 ASN B O 1
ATOM 2575 N N . TRP B 1 75 ? -5.406 -19.844 5.242 1 92.94 75 TRP B N 1
ATOM 2576 C CA . TRP B 1 75 ? -5.707 -19.266 3.941 1 92.94 75 TRP B CA 1
ATOM 2577 C C . TRP B 1 75 ? -6.559 -18.016 4.09 1 92.94 75 TRP B C 1
ATOM 2579 O O . TRP B 1 75 ? -7.602 -18.031 4.746 1 92.94 75 TRP B O 1
ATOM 2589 N N . ASN B 1 76 ? -6.145 -16.875 3.617 1 93.38 76 ASN B N 1
ATOM 2590 C CA . ASN B 1 76 ? -6.859 -15.602 3.592 1 93.38 76 ASN B CA 1
ATOM 2591 C C . ASN B 1 76 ? -7.91 -15.57 2.484 1 93.38 76 ASN B C 1
ATOM 2593 O O . ASN B 1 76 ? -7.57 -15.641 1.301 1 93.38 76 ASN B O 1
ATOM 2597 N N . ASP B 1 77 ? -9.164 -15.406 2.773 1 93.38 77 ASP B N 1
ATOM 2598 C CA . ASP B 1 77 ? -10.266 -15.492 1.818 1 93.38 77 ASP B CA 1
ATOM 2599 C C . ASP B 1 77 ? -10.109 -14.445 0.713 1 93.38 77 ASP B C 1
ATOM 2601 O O . ASP B 1 77 ? -10.617 -14.633 -0.395 1 93.38 77 ASP B O 1
ATOM 2605 N N . ILE B 1 78 ? -9.445 -13.414 1.014 1 95.25 78 ILE B N 1
ATOM 2606 C CA . ILE B 1 78 ? -9.258 -12.352 0.026 1 95.25 78 ILE B CA 1
ATOM 2607 C C . ILE B 1 78 ? -8.453 -12.883 -1.154 1 95.25 78 ILE B C 1
ATOM 2609 O O . ILE B 1 78 ? -8.594 -12.406 -2.279 1 95.25 78 ILE B O 1
ATOM 2613 N N . ARG B 1 79 ? -7.695 -13.953 -0.922 1 96.06 79 ARG B N 1
ATOM 2614 C CA . ARG B 1 79 ? -6.898 -14.57 -1.978 1 96.06 79 ARG B CA 1
ATOM 2615 C C . ARG B 1 79 ? -7.789 -15.117 -3.088 1 96.06 79 ARG B C 1
ATOM 2617 O O . ARG B 1 79 ? -7.371 -15.195 -4.242 1 96.06 79 ARG B O 1
ATOM 2624 N N . ASN B 1 80 ? -8.961 -15.453 -2.732 1 95 80 ASN B N 1
ATOM 2625 C CA . ASN B 1 80 ? -9.891 -16.062 -3.688 1 95 80 ASN B CA 1
ATOM 2626 C C . ASN B 1 80 ? -10.32 -15.062 -4.758 1 95 80 ASN B C 1
ATOM 2628 O O . ASN B 1 80 ? -10.852 -15.453 -5.797 1 95 80 ASN B O 1
ATOM 2632 N N . LYS B 1 81 ? -10.023 -13.781 -4.559 1 93.81 81 LYS B N 1
ATOM 2633 C CA . LYS B 1 81 ? -10.453 -12.742 -5.484 1 93.81 81 LYS B CA 1
ATOM 2634 C C . LYS B 1 81 ? -9.312 -12.336 -6.414 1 93.81 81 LYS B C 1
ATOM 2636 O O . LYS B 1 81 ? -9.516 -11.547 -7.344 1 93.81 81 LYS B O 1
ATOM 2641 N N . LEU B 1 82 ? -8.141 -12.914 -6.18 1 97.38 82 LEU B N 1
ATOM 2642 C CA . LEU B 1 82 ? -6.98 -12.516 -6.969 1 97.38 82 LEU B CA 1
ATOM 2643 C C . LEU B 1 82 ? -7.133 -12.953 -8.422 1 97.38 82 LEU B C 1
ATOM 2645 O O . LEU B 1 82 ? -7.598 -14.062 -8.695 1 97.38 82 LEU B O 1
ATOM 2649 N N . GLU B 1 83 ? -6.773 -12.094 -9.297 1 95.69 83 GLU B N 1
ATOM 2650 C CA . GLU B 1 83 ? -6.84 -12.359 -10.727 1 95.69 83 GLU B CA 1
ATOM 2651 C C . GLU B 1 83 ? -5.457 -12.641 -11.305 1 95.69 83 GLU B C 1
ATOM 2653 O O . GLU B 1 83 ? -4.449 -12.539 -10.594 1 95.69 83 GLU B O 1
ATOM 2658 N N . LYS B 1 84 ? -5.438 -13 -12.555 1 95.5 84 LYS B N 1
ATOM 2659 C CA . LYS B 1 84 ? -4.219 -13.398 -13.25 1 95.5 84 LYS B CA 1
ATOM 2660 C C . LYS B 1 84 ? -3.158 -12.305 -13.164 1 95.5 84 LYS B C 1
ATOM 2662 O O . LYS B 1 84 ? -1.993 -12.578 -12.875 1 95.5 84 LYS B O 1
ATOM 2667 N N . ASN B 1 85 ? -3.557 -11.07 -13.367 1 94.94 85 ASN B N 1
ATOM 2668 C CA . ASN B 1 85 ? -2.605 -9.969 -13.367 1 94.94 85 ASN B CA 1
ATOM 2669 C C . ASN B 1 85 ? -1.995 -9.75 -11.984 1 94.94 85 ASN B C 1
ATOM 2671 O O . ASN B 1 85 ? -0.832 -9.359 -11.867 1 94.94 85 ASN B O 1
ATOM 2675 N N . ASP B 1 86 ? -2.828 -9.945 -10.953 1 97.81 86 ASP B N 1
ATOM 2676 C CA . ASP B 1 86 ? -2.287 -9.875 -9.594 1 97.81 86 ASP B CA 1
ATOM 2677 C C . ASP B 1 86 ? -1.183 -10.906 -9.391 1 97.81 86 ASP B C 1
ATOM 2679 O O . ASP B 1 86 ? -0.124 -10.594 -8.844 1 97.81 86 ASP B O 1
ATOM 2683 N N . ILE B 1 87 ? -1.425 -12.102 -9.898 1 97.88 87 ILE B N 1
ATOM 2684 C CA . ILE B 1 87 ? -0.511 -13.219 -9.695 1 97.88 87 ILE B CA 1
ATOM 2685 C C . ILE B 1 87 ? 0.758 -13.008 -10.516 1 97.88 87 ILE B C 1
ATOM 2687 O O . ILE B 1 87 ? 1.856 -13.352 -10.078 1 97.88 87 ILE B O 1
ATOM 2691 N N . LYS B 1 88 ? 0.585 -12.5 -11.711 1 96.88 88 LYS B N 1
ATOM 2692 C CA . LYS B 1 88 ? 1.76 -12.148 -12.5 1 96.88 88 LYS B CA 1
ATOM 2693 C C . LYS B 1 88 ? 2.646 -11.148 -11.758 1 96.88 88 LYS B C 1
ATOM 2695 O O . LYS B 1 88 ? 3.869 -11.312 -11.719 1 96.88 88 LYS B O 1
ATOM 2700 N N . LEU B 1 89 ? 2.012 -10.156 -11.188 1 97.69 89 LEU B N 1
ATOM 2701 C CA . LEU B 1 89 ? 2.758 -9.164 -10.414 1 97.69 89 LEU B CA 1
ATOM 2702 C C . LEU B 1 89 ? 3.467 -9.82 -9.234 1 97.69 89 LEU B C 1
ATOM 2704 O O . LEU B 1 89 ? 4.633 -9.531 -8.961 1 97.69 89 LEU B O 1
ATOM 2708 N N . LEU B 1 90 ? 2.764 -10.688 -8.562 1 98.12 90 LEU B N 1
ATOM 2709 C CA . LEU B 1 90 ? 3.322 -11.414 -7.426 1 98.12 90 LEU B CA 1
ATOM 2710 C C . LEU B 1 90 ? 4.578 -12.172 -7.828 1 98.12 90 LEU B C 1
ATOM 2712 O O . LEU B 1 90 ? 5.582 -12.156 -7.109 1 98.12 90 LEU B O 1
ATOM 2716 N N . SER B 1 91 ? 4.559 -12.836 -8.93 1 97.25 91 SER B N 1
ATOM 2717 C CA . SER B 1 91 ? 5.699 -13.617 -9.406 1 97.25 91 SER B CA 1
ATOM 2718 C C . SER B 1 91 ? 6.914 -12.719 -9.641 1 97.25 91 SER B C 1
ATOM 2720 O O . SER B 1 91 ? 8.047 -13.133 -9.398 1 97.25 91 SER B O 1
ATOM 2722 N N . ILE B 1 92 ? 6.676 -11.547 -10.148 1 96.69 92 ILE B N 1
ATOM 2723 C CA . ILE B 1 92 ? 7.762 -10.602 -10.391 1 96.69 92 ILE B CA 1
ATOM 2724 C C . ILE B 1 92 ? 8.344 -10.141 -9.055 1 96.69 92 ILE B C 1
ATOM 2726 O O . ILE B 1 92 ? 9.57 -10.07 -8.898 1 96.69 92 ILE B O 1
ATOM 2730 N N . ILE B 1 93 ? 7.492 -9.812 -8.102 1 97.94 93 ILE B N 1
ATOM 2731 C CA . ILE B 1 93 ? 7.965 -9.398 -6.785 1 97.94 93 ILE B CA 1
ATOM 2732 C C . ILE B 1 93 ? 8.812 -10.508 -6.172 1 97.94 93 ILE B C 1
ATOM 2734 O O . ILE B 1 93 ? 9.875 -10.242 -5.602 1 97.94 93 ILE B O 1
ATOM 2738 N N . LYS B 1 94 ? 8.359 -11.75 -6.277 1 97.5 94 LYS B N 1
ATOM 2739 C CA . LYS B 1 94 ? 9.102 -12.898 -5.758 1 97.5 94 LYS B CA 1
ATOM 2740 C C . LYS B 1 94 ? 10.469 -13.008 -6.418 1 97.5 94 LYS B C 1
ATOM 2742 O O . LYS B 1 94 ? 11.461 -13.32 -5.754 1 97.5 94 LYS B O 1
ATOM 2747 N N . GLN B 1 95 ? 10.492 -12.82 -7.691 1 95.62 95 GLN B N 1
ATOM 2748 C CA . GLN B 1 95 ? 11.734 -12.93 -8.445 1 95.62 95 GLN B CA 1
ATOM 2749 C C . GLN B 1 95 ? 12.789 -11.961 -7.918 1 95.62 95 GLN B C 1
ATOM 2751 O O . GLN B 1 95 ? 13.969 -12.312 -7.812 1 95.62 95 GLN B O 1
ATOM 2756 N N . PHE B 1 96 ? 12.398 -10.75 -7.48 1 95.69 96 PHE B N 1
ATOM 2757 C CA . PHE B 1 96 ? 13.352 -9.727 -7.066 1 95.69 96 PHE B CA 1
ATOM 2758 C C . PHE B 1 96 ? 13.469 -9.672 -5.551 1 95.69 96 PHE B C 1
ATOM 2760 O O . PHE B 1 96 ? 14.344 -9 -5.012 1 95.69 96 PHE B O 1
ATOM 2767 N N . GLU B 1 97 ? 12.539 -10.367 -4.84 1 94.19 97 GLU B N 1
ATOM 2768 C CA . GLU B 1 97 ? 12.508 -10.453 -3.385 1 94.19 97 GLU B CA 1
ATOM 2769 C C . GLU B 1 97 ? 12.094 -9.117 -2.762 1 94.19 97 GLU B C 1
ATOM 2771 O O . GLU B 1 97 ? 11.312 -9.094 -1.812 1 94.19 97 GLU B O 1
ATOM 2776 N N . SER B 1 98 ? 12.656 -8.055 -3.271 1 96.31 98 SER B N 1
ATOM 2777 C CA . SER B 1 98 ? 12.344 -6.691 -2.855 1 96.31 98 SER B CA 1
ATOM 2778 C C . SER B 1 98 ? 12.398 -5.727 -4.035 1 96.31 98 SER B C 1
ATOM 2780 O O . SER B 1 98 ? 13.391 -5.695 -4.77 1 96.31 98 SER B O 1
ATOM 2782 N N . ILE B 1 99 ? 11.289 -4.934 -4.195 1 97.81 99 ILE B N 1
ATOM 2783 C CA . ILE B 1 99 ? 11.242 -4.137 -5.414 1 97.81 99 ILE B CA 1
ATOM 2784 C C . ILE B 1 99 ? 10.367 -2.908 -5.195 1 97.81 99 ILE B C 1
ATOM 2786 O O . ILE B 1 99 ? 9.406 -2.955 -4.422 1 97.81 99 ILE B O 1
ATOM 2790 N N . THR B 1 100 ? 10.648 -1.763 -5.836 1 97.5 100 THR B N 1
ATOM 2791 C CA . THR B 1 100 ? 9.859 -0.537 -5.746 1 97.5 100 THR B CA 1
ATOM 2792 C C . THR B 1 100 ? 8.727 -0.542 -6.77 1 97.5 100 THR B C 1
ATOM 2794 O O . THR B 1 100 ? 8.773 -1.288 -7.75 1 97.5 100 THR B O 1
ATOM 2797 N N . SER B 1 101 ? 7.727 0.3 -6.559 1 96.75 101 SER B N 1
ATOM 2798 C CA . SER B 1 101 ? 6.625 0.428 -7.512 1 96.75 101 SER B CA 1
ATOM 2799 C C . SER B 1 101 ? 7.113 0.955 -8.852 1 96.75 101 SER B C 1
ATOM 2801 O O . SER B 1 101 ? 6.594 0.57 -9.906 1 96.75 101 SER B O 1
ATOM 2803 N N . GLU B 1 102 ? 8.055 1.838 -8.812 1 95.25 102 GLU B N 1
ATOM 2804 C CA . GLU B 1 102 ? 8.617 2.365 -10.047 1 95.25 102 GLU B CA 1
ATOM 2805 C C . GLU B 1 102 ? 9.219 1.25 -10.898 1 95.25 102 GLU B C 1
ATOM 2807 O O . GLU B 1 102 ? 8.977 1.183 -12.109 1 95.25 102 GLU B O 1
ATOM 2812 N N . SER B 1 103 ? 10 0.406 -10.281 1 96.44 103 SER B N 1
ATOM 2813 C CA . SER B 1 103 ? 10.617 -0.721 -10.969 1 96.44 103 SER B CA 1
ATOM 2814 C C . SER B 1 103 ? 9.562 -1.705 -11.477 1 96.44 103 SER B C 1
ATOM 2816 O O . SER B 1 103 ? 9.68 -2.236 -12.578 1 96.44 103 SER B O 1
ATOM 2818 N N . LEU B 1 104 ? 8.555 -1.974 -10.688 1 96.62 104 LEU B N 1
ATOM 2819 C CA . LEU B 1 104 ? 7.465 -2.859 -11.086 1 96.62 104 LEU B CA 1
ATOM 2820 C C . LEU B 1 104 ? 6.773 -2.338 -12.336 1 96.62 104 LEU B C 1
ATOM 2822 O O . LEU B 1 104 ? 6.531 -3.096 -13.281 1 96.62 104 LEU B O 1
ATOM 2826 N N . HIS B 1 105 ? 6.492 -1.037 -12.305 1 95.81 105 HIS B N 1
ATOM 2827 C CA . HIS B 1 105 ? 5.836 -0.411 -13.445 1 95.81 105 HIS B CA 1
ATOM 2828 C C . HIS B 1 105 ? 6.676 -0.553 -14.711 1 95.81 105 HIS B C 1
ATOM 2830 O O . HIS B 1 105 ? 6.156 -0.917 -15.766 1 95.81 105 HIS B O 1
ATOM 2836 N N . LYS B 1 106 ? 7.918 -0.331 -14.609 1 93.69 106 LYS B N 1
ATOM 2837 C CA . LYS B 1 106 ? 8.836 -0.387 -15.742 1 93.69 106 LYS B CA 1
ATOM 2838 C C . LYS B 1 106 ? 8.945 -1.808 -16.297 1 93.69 106 LYS B C 1
ATOM 2840 O O . LYS B 1 106 ? 8.977 -2.008 -17.516 1 93.69 106 LYS B O 1
ATOM 2845 N N . ARG B 1 107 ? 8.859 -2.756 -15.438 1 90.44 107 ARG B N 1
ATOM 2846 C CA . ARG B 1 107 ? 9.102 -4.145 -15.812 1 90.44 107 ARG B CA 1
ATOM 2847 C C . ARG B 1 107 ? 7.832 -4.801 -16.344 1 90.44 107 ARG B C 1
ATOM 2849 O O . ARG B 1 107 ? 7.898 -5.723 -17.156 1 90.44 107 ARG B O 1
ATOM 2856 N N . THR B 1 108 ? 6.734 -4.426 -15.875 1 91.94 108 THR B N 1
ATOM 2857 C CA . THR B 1 108 ? 5.492 -5.102 -16.219 1 91.94 108 THR B CA 1
ATOM 2858 C C . THR B 1 108 ? 4.723 -4.316 -17.281 1 91.94 108 THR B C 1
ATOM 2860 O O . THR B 1 108 ? 3.809 -4.848 -17.906 1 91.94 108 THR B O 1
ATOM 2863 N N . ASN B 1 109 ? 5.012 -3.053 -17.438 1 90.06 109 ASN B N 1
ATOM 2864 C CA . ASN B 1 109 ? 4.293 -2.143 -18.328 1 90.06 109 ASN B CA 1
ATOM 2865 C C . ASN B 1 109 ? 2.822 -2.029 -17.938 1 90.06 109 ASN B C 1
ATOM 2867 O O . ASN B 1 109 ? 1.961 -1.854 -18.797 1 90.06 109 ASN B O 1
ATOM 2871 N N . ILE B 1 110 ? 2.568 -2.346 -16.766 1 93.5 110 ILE B N 1
ATOM 2872 C CA . ILE B 1 110 ? 1.211 -2.209 -16.25 1 93.5 110 ILE B CA 1
ATOM 2873 C C . ILE B 1 110 ? 0.938 -0.748 -15.906 1 93.5 110 ILE B C 1
ATOM 2875 O O . ILE B 1 110 ? 1.844 -0.022 -15.484 1 93.5 110 ILE B O 1
ATOM 2879 N N . THR B 1 111 ? -0.291 -0.339 -16.125 1 95.69 111 THR B N 1
ATOM 2880 C CA . THR B 1 111 ? -0.652 1.034 -15.789 1 95.69 111 THR B CA 1
ATOM 2881 C C . THR B 1 111 ? -0.568 1.263 -14.281 1 95.69 111 THR B C 1
ATOM 2883 O O . THR B 1 111 ? -0.698 0.321 -13.5 1 95.69 111 THR B O 1
ATOM 2886 N N . HIS B 1 112 ? -0.423 2.496 -13.875 1 96.12 112 HIS B N 1
ATOM 2887 C CA . HIS B 1 112 ? -0.355 2.826 -12.453 1 96.12 112 HIS B CA 1
ATOM 2888 C C . HIS B 1 112 ? -1.657 2.471 -11.742 1 96.12 112 HIS B C 1
ATOM 2890 O O . HIS B 1 112 ? -1.645 2.086 -10.57 1 96.12 112 HIS B O 1
ATOM 2896 N N . LYS B 1 113 ? -2.742 2.678 -12.461 1 96.38 113 LYS B N 1
ATOM 2897 C CA . LYS B 1 113 ? -4.031 2.297 -11.898 1 96.38 113 LYS B CA 1
ATOM 2898 C C . LYS B 1 113 ? -4.062 0.811 -11.547 1 96.38 113 LYS B C 1
ATOM 2900 O O . LYS B 1 113 ? -4.367 0.442 -10.406 1 96.38 113 LYS B O 1
ATOM 2905 N N . ASN B 1 114 ? -3.711 -0.033 -12.484 1 97.12 114 ASN B N 1
ATOM 2906 C CA . ASN B 1 114 ? -3.73 -1.478 -12.281 1 97.12 114 ASN B CA 1
ATOM 2907 C C . ASN B 1 114 ? -2.672 -1.917 -11.273 1 97.12 114 ASN B C 1
ATOM 2909 O O . ASN B 1 114 ? -2.893 -2.852 -10.508 1 97.12 114 ASN B O 1
ATOM 2913 N N . LEU B 1 115 ? -1.529 -1.234 -11.328 1 98.06 115 LEU B N 1
ATOM 2914 C CA . LEU B 1 115 ? -0.47 -1.517 -10.367 1 98.06 115 LEU B CA 1
ATOM 2915 C C . LEU B 1 115 ? -0.943 -1.244 -8.938 1 98.06 115 LEU B C 1
ATOM 2917 O O . LEU B 1 115 ? -0.767 -2.082 -8.055 1 98.06 115 LEU B O 1
ATOM 2921 N N . LEU B 1 116 ? -1.583 -0.092 -8.766 1 97.94 116 LEU B N 1
ATOM 2922 C CA . LEU B 1 116 ? -2.123 0.297 -7.469 1 97.94 116 LEU B CA 1
ATOM 2923 C C . LEU B 1 116 ? -3.111 -0.745 -6.957 1 97.94 116 LEU B C 1
ATOM 2925 O O . LEU B 1 116 ? -2.963 -1.253 -5.84 1 97.94 116 LEU B O 1
ATOM 2929 N N . PHE B 1 117 ? -4.023 -1.188 -7.758 1 97.56 117 PHE B N 1
ATOM 2930 C CA . PHE B 1 117 ? -5.066 -2.119 -7.348 1 97.56 117 PHE B CA 1
ATOM 2931 C C . PHE B 1 117 ? -4.484 -3.502 -7.078 1 97.56 117 PHE B C 1
ATOM 2933 O O . PHE B 1 117 ? -4.859 -4.164 -6.109 1 97.56 117 PHE B O 1
ATOM 2940 N N . SER B 1 118 ? -3.564 -3.93 -7.887 1 98.06 118 SER B N 1
ATOM 2941 C CA . SER B 1 118 ? -2.953 -5.242 -7.699 1 98.06 118 SER B CA 1
ATOM 2942 C C . SER B 1 118 ? -2.133 -5.289 -6.414 1 98.06 118 SER B C 1
ATOM 2944 O O . SER B 1 118 ? -2.178 -6.277 -5.68 1 98.06 118 SER B O 1
ATOM 2946 N N . LEU B 1 119 ? -1.387 -4.184 -6.156 1 98.5 119 LEU B N 1
ATOM 2947 C CA . LEU B 1 119 ? -0.611 -4.129 -4.922 1 98.5 119 LEU B CA 1
ATOM 2948 C C . LEU B 1 119 ? -1.526 -4.156 -3.701 1 98.5 119 LEU B C 1
ATOM 2950 O O . LEU B 1 119 ? -1.226 -4.824 -2.709 1 98.5 119 LEU B O 1
ATOM 2954 N N . GLU B 1 120 ? -2.621 -3.459 -3.803 1 98.25 120 GLU B N 1
ATOM 2955 C CA . GLU B 1 120 ? -3.594 -3.459 -2.713 1 98.25 120 GLU B CA 1
ATOM 2956 C C . GLU B 1 120 ? -4.184 -4.852 -2.502 1 98.25 120 GLU B C 1
ATOM 2958 O O . GLU B 1 120 ? -4.309 -5.312 -1.364 1 98.25 120 GLU B O 1
ATOM 2963 N N . ASN B 1 121 ? -4.547 -5.527 -3.586 1 98.25 121 ASN B N 1
ATOM 2964 C CA . ASN B 1 121 ? -5.09 -6.875 -3.496 1 98.25 121 ASN B CA 1
ATOM 2965 C C . ASN B 1 121 ? -4.094 -7.844 -2.863 1 98.25 121 ASN B C 1
ATOM 2967 O O . ASN B 1 121 ? -4.461 -8.648 -2.004 1 98.25 121 ASN B O 1
ATOM 2971 N N . LEU B 1 122 ? -2.859 -7.762 -3.305 1 98.56 122 LEU B N 1
ATOM 2972 C CA . LEU B 1 122 ? -1.82 -8.648 -2.789 1 98.56 122 LEU B CA 1
ATOM 2973 C C . LEU B 1 122 ? -1.539 -8.359 -1.318 1 98.56 122 LEU B C 1
ATOM 2975 O O . LEU B 1 122 ? -1.308 -9.281 -0.533 1 98.56 122 LEU B O 1
ATOM 2979 N N . LEU B 1 123 ? -1.547 -7.039 -1.042 1 98.25 123 LEU B N 1
ATOM 2980 C CA . LEU B 1 123 ? -1.366 -6.641 0.35 1 98.25 123 LEU B CA 1
ATOM 2981 C C . LEU B 1 123 ? -2.516 -7.148 1.215 1 98.25 123 LEU B C 1
ATOM 2983 O O . LEU B 1 123 ? -2.289 -7.742 2.271 1 98.25 123 LEU B O 1
ATOM 2987 N N . ASP B 1 124 ? -3.76 -7 0.777 1 97.94 124 ASP B N 1
ATOM 2988 C CA . ASP B 1 124 ? -4.953 -7.43 1.498 1 97.94 124 ASP B CA 1
ATOM 2989 C C . ASP B 1 124 ? -4.973 -8.945 1.672 1 97.94 124 ASP B C 1
ATOM 2991 O O . ASP B 1 124 ? -5.488 -9.461 2.67 1 97.94 124 ASP B O 1
ATOM 2995 N N . SER B 1 125 ? -4.383 -9.695 0.771 1 97.44 125 SER B N 1
ATOM 2996 C CA . SER B 1 125 ? -4.383 -11.156 0.777 1 97.44 125 SER B CA 1
ATOM 2997 C C . SER B 1 125 ? -3.289 -11.703 1.686 1 97.44 125 SER B C 1
ATOM 2999 O O . SER B 1 125 ? -3.211 -12.914 1.911 1 97.44 125 SER B O 1
ATOM 3001 N N . GLY B 1 126 ? -2.395 -10.828 2.08 1 96.56 126 GLY B N 1
ATOM 3002 C CA . GLY B 1 126 ? -1.332 -11.242 2.98 1 96.56 126 GLY B CA 1
ATOM 3003 C C . GLY B 1 126 ? -0.168 -11.906 2.266 1 96.56 126 GLY B C 1
ATOM 3004 O O . GLY B 1 126 ? 0.564 -12.695 2.861 1 96.56 126 GLY B O 1
ATOM 3005 N N . LEU B 1 127 ? -0.011 -11.633 1.015 1 97.69 127 LEU B N 1
ATOM 3006 C CA . LEU B 1 127 ? 1.04 -12.297 0.246 1 97.69 127 LEU B CA 1
ATOM 3007 C C . LEU B 1 127 ? 2.295 -11.43 0.187 1 97.69 127 LEU B C 1
ATOM 3009 O O . LEU B 1 127 ? 3.395 -11.938 -0.04 1 97.69 127 LEU B O 1
ATOM 3013 N N . ILE B 1 128 ? 2.08 -10.086 0.331 1 98.38 128 ILE B N 1
ATOM 3014 C CA . ILE B 1 128 ? 3.229 -9.188 0.293 1 98.38 128 ILE B CA 1
ATOM 3015 C C . ILE B 1 128 ? 3.176 -8.234 1.484 1 98.38 128 ILE B C 1
ATOM 3017 O O . ILE B 1 128 ? 2.16 -8.156 2.18 1 98.38 128 ILE B O 1
ATOM 3021 N N . ASP B 1 129 ? 4.262 -7.656 1.682 1 97.44 129 ASP B N 1
ATOM 3022 C CA . ASP B 1 129 ? 4.41 -6.625 2.701 1 97.44 129 ASP B CA 1
ATOM 3023 C C . ASP B 1 129 ? 5.273 -5.469 2.191 1 97.44 129 ASP B C 1
ATOM 3025 O O . ASP B 1 129 ? 5.91 -5.582 1.143 1 97.44 129 ASP B O 1
ATOM 3029 N N . ARG B 1 130 ? 5.145 -4.418 2.861 1 96 130 ARG B N 1
ATOM 3030 C CA . ARG B 1 130 ? 6.008 -3.277 2.58 1 96 130 ARG B CA 1
ATOM 3031 C C . ARG B 1 130 ? 7.082 -3.125 3.652 1 96 130 ARG B C 1
ATOM 3033 O O . ARG B 1 130 ? 6.77 -2.975 4.836 1 96 130 ARG B O 1
ATOM 3040 N N . LYS B 1 131 ? 8.32 -3.258 3.305 1 95.56 131 LYS B N 1
ATOM 3041 C CA . LYS B 1 131 ? 9.469 -3.137 4.199 1 95.56 131 LYS B CA 1
ATOM 3042 C C . LYS B 1 131 ? 10.562 -2.271 3.576 1 95.56 131 LYS B C 1
ATOM 3044 O O . LYS B 1 131 ? 10.914 -2.453 2.408 1 95.56 131 LYS B O 1
ATOM 3049 N N . LYS B 1 132 ? 11.078 -1.314 4.375 1 95.69 132 LYS B N 1
ATOM 3050 C CA . LYS B 1 132 ? 12.172 -0.447 3.934 1 95.69 132 LYS B CA 1
ATOM 3051 C C . LYS B 1 132 ? 11.836 0.208 2.596 1 95.69 132 LYS B C 1
ATOM 3053 O O . LYS B 1 132 ? 12.648 0.164 1.663 1 95.69 132 LYS B O 1
ATOM 3058 N N . GLU B 1 133 ? 10.609 0.61 2.463 1 96.44 133 GLU B N 1
ATOM 3059 C CA . GLU B 1 133 ? 10.102 1.397 1.342 1 96.44 133 GLU B CA 1
ATOM 3060 C C . GLU B 1 133 ? 10.031 0.561 0.068 1 96.44 133 GLU B C 1
ATOM 3062 O O . GLU B 1 133 ? 10.07 1.102 -1.039 1 96.44 133 GLU B O 1
ATOM 3067 N N . LYS B 1 134 ? 10.023 -0.771 0.261 1 98.25 134 LYS B N 1
ATOM 3068 C CA . LYS B 1 134 ? 9.922 -1.672 -0.884 1 98.25 134 LYS B CA 1
ATOM 3069 C C . LYS B 1 134 ? 8.867 -2.746 -0.649 1 98.25 134 LYS B C 1
ATOM 3071 O O . LYS B 1 134 ? 8.555 -3.078 0.496 1 98.25 134 LYS B O 1
ATOM 3076 N N . TRP B 1 135 ? 8.297 -3.211 -1.729 1 98.5 135 TRP B N 1
ATOM 3077 C CA . TRP B 1 135 ? 7.379 -4.344 -1.666 1 98.5 135 TRP B CA 1
ATOM 3078 C C . TRP B 1 135 ? 8.141 -5.66 -1.59 1 98.5 135 TRP B C 1
ATOM 3080 O O . TRP B 1 135 ? 9.07 -5.891 -2.367 1 98.5 135 TRP B O 1
ATOM 3090 N N . THR B 1 136 ? 7.797 -6.469 -0.647 1 98.38 136 THR B N 1
ATOM 3091 C CA . THR B 1 136 ? 8.461 -7.75 -0.442 1 98.38 136 THR B CA 1
ATOM 3092 C C . THR B 1 136 ? 7.441 -8.883 -0.334 1 98.38 136 THR B C 1
ATOM 3094 O O . THR B 1 136 ? 6.289 -8.648 0.039 1 98.38 136 THR B O 1
ATOM 3097 N N . ILE B 1 137 ? 7.895 -10.102 -0.696 1 97.06 137 ILE B N 1
ATOM 3098 C CA . ILE B 1 137 ? 7.047 -11.281 -0.573 1 97.06 137 ILE B CA 1
ATOM 3099 C C . ILE B 1 137 ? 7.102 -11.805 0.859 1 97.06 137 ILE B C 1
ATOM 3101 O O . ILE B 1 137 ? 8.148 -11.758 1.505 1 97.06 137 ILE B O 1
ATOM 3105 N N . LYS B 1 138 ? 5.953 -12.242 1.359 1 96.19 138 LYS B N 1
ATOM 3106 C CA . LYS B 1 138 ? 5.934 -12.898 2.662 1 96.19 138 LYS B CA 1
ATOM 3107 C C . LYS B 1 138 ? 6.656 -14.242 2.615 1 96.19 138 LYS B C 1
ATOM 3109 O O . LYS B 1 138 ? 6.996 -14.734 1.536 1 96.19 138 LYS B O 1
ATOM 3114 N N . SER B 1 139 ? 6.855 -14.797 3.773 1 94.81 139 SER B N 1
ATOM 3115 C CA . SER B 1 139 ? 7.578 -16.062 3.861 1 94.81 139 SER B CA 1
ATOM 3116 C C . SER B 1 139 ? 6.918 -17.141 3 1 94.81 139 SER B C 1
ATOM 3118 O O . SER B 1 139 ? 5.715 -17.375 3.113 1 94.81 139 SER B O 1
ATOM 3120 N N . MET B 1 140 ? 7.691 -17.781 2.25 1 94.69 140 MET B N 1
ATOM 3121 C CA . MET B 1 140 ? 7.199 -18.812 1.337 1 94.69 140 MET B CA 1
ATOM 3122 C C . MET B 1 140 ? 6.543 -19.953 2.105 1 94.69 140 MET B C 1
ATOM 3124 O O . MET B 1 140 ? 5.578 -20.562 1.629 1 94.69 140 MET B O 1
ATOM 3128 N N . LYS B 1 141 ? 6.969 -20.203 3.236 1 93 141 LYS B N 1
ATOM 3129 C CA . LYS B 1 141 ? 6.418 -21.266 4.066 1 93 141 LYS B CA 1
ATOM 3130 C C . LYS B 1 141 ? 4.957 -21 4.414 1 93 141 LYS B C 1
ATOM 3132 O O . LYS B 1 141 ? 4.172 -21.922 4.609 1 93 141 LYS B O 1
ATOM 3137 N N . GLU B 1 142 ? 4.664 -19.719 4.352 1 93.12 142 GLU B N 1
ATOM 3138 C CA . GLU B 1 142 ? 3.328 -19.328 4.781 1 93.12 142 GLU B CA 1
ATOM 3139 C C . GLU B 1 142 ? 2.387 -19.188 3.588 1 93.12 142 GLU B C 1
ATOM 3141 O O . GLU B 1 142 ? 1.174 -19.359 3.723 1 93.12 142 GLU B O 1
ATOM 3146 N N . ILE B 1 143 ? 2.982 -18.906 2.445 1 95.75 143 ILE B N 1
ATOM 3147 C CA . ILE B 1 143 ? 2.064 -18.438 1.412 1 95.75 143 ILE B CA 1
ATOM 3148 C C . ILE B 1 143 ? 2.104 -19.391 0.219 1 95.75 143 ILE B C 1
ATOM 3150 O O . ILE B 1 143 ? 1.287 -19.281 -0.698 1 95.75 143 ILE B O 1
ATOM 3154 N N . PHE B 1 144 ? 3.029 -20.328 0.228 1 96.25 144 PHE B N 1
ATOM 3155 C CA . PHE B 1 144 ? 3.205 -21.234 -0.895 1 96.25 144 PHE B CA 1
ATOM 3156 C C . PHE B 1 144 ? 3.164 -22.688 -0.426 1 96.25 144 PHE B C 1
ATOM 3158 O O . PHE B 1 144 ? 4.07 -23.141 0.27 1 96.25 144 PHE B O 1
ATOM 3165 N N . CYS B 1 145 ? 2.229 -23.438 -0.885 1 96 145 CYS B N 1
ATOM 3166 C CA . CYS B 1 145 ? 2.021 -24.766 -0.311 1 96 145 CYS B CA 1
ATOM 3167 C C . CYS B 1 145 ? 2.488 -25.844 -1.27 1 96 145 CYS B C 1
ATOM 3169 O O . CYS B 1 145 ? 2.627 -27.016 -0.878 1 96 145 CYS B O 1
ATOM 3171 N N . VAL B 1 146 ? 2.711 -25.578 -2.516 1 96.62 146 VAL B N 1
ATOM 3172 C CA . VAL B 1 146 ? 3.018 -26.562 -3.547 1 96.62 146 VAL B CA 1
ATOM 3173 C C . VAL B 1 146 ? 4.438 -27.094 -3.354 1 96.62 146 VAL B C 1
ATOM 3175 O O . VAL B 1 146 ? 5.371 -26.312 -3.133 1 96.62 146 VAL B O 1
ATOM 3178 N N . LYS B 1 147 ? 4.594 -28.375 -3.457 1 96.25 147 LYS B N 1
ATOM 3179 C CA . LYS B 1 147 ? 5.898 -29 -3.271 1 96.25 147 LYS B CA 1
ATOM 3180 C C . LYS B 1 147 ? 6.441 -29.547 -4.594 1 96.25 147 LYS B C 1
ATOM 3182 O O . LYS B 1 147 ? 7.656 -29.578 -4.797 1 96.25 147 LYS B O 1
ATOM 3187 N N . LYS B 1 148 ? 5.473 -30 -5.406 1 97.38 148 LYS B N 1
ATOM 3188 C CA . LYS B 1 148 ? 5.836 -30.562 -6.699 1 97.38 148 LYS B CA 1
ATOM 3189 C C . LYS B 1 148 ? 4.746 -30.312 -7.738 1 97.38 148 LYS B C 1
ATOM 3191 O O . LYS B 1 148 ? 3.557 -30.391 -7.43 1 97.38 148 LYS B O 1
ATOM 3196 N N . ILE B 1 149 ? 5.188 -29.969 -8.906 1 98.44 149 ILE B N 1
ATOM 3197 C CA . ILE B 1 149 ? 4.289 -29.875 -10.055 1 98.44 149 ILE B CA 1
ATOM 3198 C C . ILE B 1 149 ? 4.746 -30.828 -11.156 1 98.44 149 ILE B C 1
ATOM 3200 O O . ILE B 1 149 ? 5.82 -30.656 -11.727 1 98.44 149 ILE B O 1
ATOM 3204 N N . ILE B 1 150 ? 3.908 -31.828 -11.453 1 98.44 150 ILE B N 1
ATOM 3205 C CA . ILE B 1 150 ? 4.234 -32.812 -12.469 1 98.44 150 ILE B CA 1
ATOM 3206 C C . ILE B 1 150 ? 3.262 -32.688 -13.641 1 98.44 150 ILE B C 1
ATOM 3208 O O . ILE B 1 150 ? 2.045 -32.75 -13.461 1 98.44 150 ILE B O 1
ATOM 3212 N N . SER B 1 151 ? 3.807 -32.469 -14.789 1 98.38 151 SER B N 1
ATOM 3213 C CA . SER B 1 151 ? 2.973 -32.438 -15.984 1 98.38 151 SER B CA 1
ATOM 3214 C C . SER B 1 151 ? 3.078 -33.75 -16.766 1 98.38 151 SER B C 1
ATOM 3216 O O . SER B 1 151 ? 4.156 -34.344 -16.844 1 98.38 151 SER B O 1
ATOM 3218 N N . VAL B 1 152 ? 1.953 -34.188 -17.359 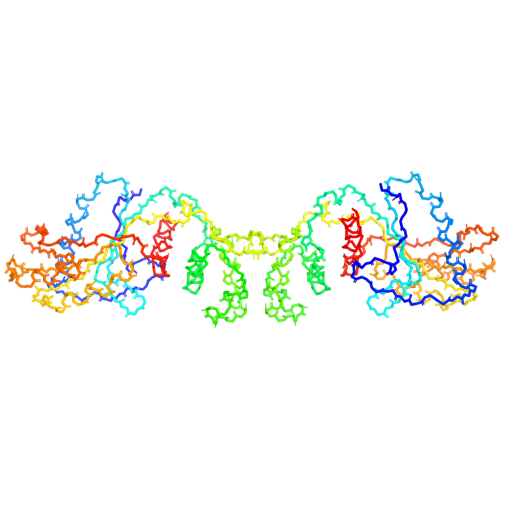1 98.12 152 VAL B N 1
ATOM 3219 C CA . VAL B 1 152 ? 1.929 -35.438 -18.141 1 98.12 152 VAL B CA 1
ATOM 3220 C C . VAL B 1 152 ? 1.199 -35.188 -19.453 1 98.12 152 VAL B C 1
ATOM 3222 O O . VAL B 1 152 ? 0.045 -34.75 -19.469 1 98.12 152 VAL B O 1
ATOM 3225 N N . GLU B 1 153 ? 1.875 -35.406 -20.531 1 97.56 153 GLU B N 1
ATOM 3226 C CA . GLU B 1 153 ? 1.289 -35.438 -21.859 1 97.56 153 GLU B CA 1
ATOM 3227 C C . GLU B 1 153 ? 1.031 -36.844 -22.344 1 97.56 153 GLU B C 1
ATOM 3229 O O . GLU B 1 153 ? 1.896 -37.719 -22.219 1 97.56 153 GLU B O 1
ATOM 3234 N N . ALA B 1 154 ? -0.172 -37.094 -22.797 1 96.62 154 ALA B N 1
ATOM 3235 C CA . ALA B 1 154 ? -0.549 -38.469 -23.156 1 96.62 154 ALA B CA 1
ATOM 3236 C C . ALA B 1 154 ? -0.869 -38.594 -24.641 1 96.62 154 ALA B C 1
ATOM 3238 O O . ALA B 1 154 ? -1.497 -37.688 -25.219 1 96.62 154 ALA B O 1
ATOM 3239 N N . LYS B 1 155 ? -0.336 -39.562 -25.281 1 94.94 155 LYS B N 1
ATOM 3240 C CA . LYS B 1 155 ? -0.663 -39.969 -26.656 1 94.94 155 LYS B CA 1
ATOM 3241 C C . LYS B 1 155 ? -0.592 -41.469 -26.828 1 94.94 155 LYS B C 1
ATOM 3243 O O . LYS B 1 155 ? 0.191 -42.156 -26.156 1 94.94 155 LYS B O 1
ATOM 3248 N N . ILE B 1 156 ? -1.287 -41.969 -27.797 1 91.5 156 ILE B N 1
ATOM 3249 C CA . ILE B 1 156 ? -1.338 -43.406 -27.984 1 91.5 156 ILE B CA 1
ATOM 3250 C C . ILE B 1 156 ? -0.033 -43.906 -28.625 1 91.5 156 ILE B C 1
ATOM 3252 O O . ILE B 1 156 ? 0.568 -44.875 -28.156 1 91.5 156 ILE B O 1
ATOM 3256 N N . ASN B 1 157 ? 0.467 -43.344 -29.734 1 86.81 157 ASN B N 1
ATOM 3257 C CA . ASN B 1 157 ? 1.601 -43.938 -30.422 1 86.81 157 ASN B CA 1
ATOM 3258 C C . ASN B 1 157 ? 2.529 -42.875 -31.016 1 86.81 157 ASN B C 1
ATOM 3260 O O . ASN B 1 157 ? 3.51 -43.219 -31.688 1 86.81 157 ASN B O 1
ATOM 3264 N N . GLN B 1 158 ? 2.465 -41.594 -30.906 1 90.06 158 GLN B N 1
ATOM 3265 C CA . GLN B 1 158 ? 3.27 -40.531 -31.516 1 90.06 158 GLN B CA 1
ATOM 3266 C C . GLN B 1 158 ? 4.297 -40 -30.516 1 90.06 158 GLN B C 1
ATOM 3268 O O . GLN B 1 158 ? 4.223 -38.844 -30.109 1 90.06 158 GLN B O 1
ATOM 3273 N N . LEU B 1 159 ? 5.418 -40.812 -30.406 1 93.94 159 LEU B N 1
ATOM 3274 C CA . LEU B 1 159 ? 6.363 -40.531 -29.312 1 93.94 159 LEU B CA 1
ATOM 3275 C C . LEU B 1 159 ? 7.152 -39.25 -29.578 1 93.94 159 LEU B C 1
ATOM 3277 O O . LEU B 1 159 ? 7.453 -38.5 -28.656 1 93.94 159 LEU B O 1
ATOM 3281 N N . ASP B 1 160 ? 7.492 -38.969 -30.859 1 92.81 160 ASP B N 1
ATOM 3282 C CA . ASP B 1 160 ? 8.25 -37.75 -31.156 1 92.81 160 ASP B CA 1
ATOM 3283 C C . ASP B 1 160 ? 7.43 -36.531 -30.844 1 92.81 160 ASP B C 1
ATOM 3285 O O . ASP B 1 160 ? 7.93 -35.594 -30.219 1 92.81 160 ASP B O 1
ATOM 3289 N N . ASN B 1 161 ? 6.234 -36.5 -31.312 1 93.81 161 ASN B N 1
ATOM 3290 C CA . ASN B 1 161 ? 5.324 -35.406 -31 1 93.81 161 ASN B CA 1
ATOM 3291 C C . ASN B 1 161 ? 5.082 -35.281 -29.5 1 93.81 161 ASN B C 1
ATOM 3293 O O . ASN B 1 161 ? 5.035 -34.188 -28.953 1 93.81 161 ASN B O 1
ATOM 3297 N N . LEU B 1 162 ? 4.938 -36.438 -28.938 1 95.94 162 LEU B N 1
ATOM 3298 C CA . LEU B 1 162 ? 4.695 -36.5 -27.5 1 95.94 162 LEU B CA 1
ATOM 3299 C C . LEU B 1 162 ? 5.863 -35.906 -26.734 1 95.94 162 LEU B C 1
ATOM 3301 O O . LEU B 1 162 ? 5.656 -35.156 -25.766 1 95.94 162 LEU B O 1
ATOM 3305 N N . LEU B 1 163 ? 7.047 -36.188 -27.109 1 96.81 163 LEU B N 1
ATOM 3306 C CA . LEU B 1 163 ? 8.25 -35.656 -26.5 1 96.81 163 LEU B CA 1
ATOM 3307 C C . LEU B 1 163 ? 8.258 -34.125 -26.594 1 96.81 163 LEU B C 1
ATOM 3309 O O . LEU B 1 163 ? 8.508 -33.438 -25.594 1 96.81 163 LEU B O 1
ATOM 3313 N N . HIS B 1 164 ? 7.949 -33.625 -27.734 1 95.56 164 HIS B N 1
ATOM 3314 C CA . HIS B 1 164 ? 7.941 -32.188 -27.938 1 95.56 164 HIS B CA 1
ATOM 3315 C C . HIS B 1 164 ? 6.906 -31.5 -27.062 1 95.56 164 HIS B C 1
ATOM 3317 O O . HIS B 1 164 ? 7.191 -30.469 -26.438 1 95.56 164 HIS B O 1
ATOM 3323 N N . GLN B 1 165 ? 5.727 -32.062 -26.969 1 95.75 165 GLN B N 1
ATOM 3324 C CA . GLN B 1 165 ? 4.66 -31.484 -26.172 1 95.75 165 GLN B CA 1
ATOM 3325 C C . GLN B 1 165 ? 4.996 -31.531 -24.688 1 95.75 165 GLN B C 1
ATOM 3327 O O . GLN B 1 165 ? 4.758 -30.562 -23.953 1 95.75 165 GLN B O 1
ATOM 3332 N N . ALA B 1 166 ? 5.555 -32.625 -24.25 1 97.38 166 ALA B N 1
ATOM 3333 C CA . ALA B 1 166 ? 5.953 -32.75 -22.844 1 97.38 166 ALA B CA 1
ATOM 3334 C C . ALA B 1 166 ? 7.074 -31.766 -22.516 1 97.38 166 ALA B C 1
ATOM 3336 O O . ALA B 1 166 ? 7.129 -31.234 -21.406 1 97.38 166 ALA B O 1
ATOM 3337 N N . ASP B 1 167 ? 7.953 -31.547 -23.453 1 96.31 167 ASP B N 1
ATOM 3338 C CA . ASP B 1 167 ? 9.086 -30.641 -23.25 1 96.31 167 ASP B CA 1
ATOM 3339 C C . ASP B 1 167 ? 8.617 -29.203 -23.031 1 96.31 167 ASP B C 1
ATOM 3341 O O . ASP B 1 167 ? 9.203 -28.484 -22.234 1 96.31 167 ASP B O 1
ATOM 3345 N N . ILE B 1 168 ? 7.578 -28.781 -23.656 1 94.69 168 ILE B N 1
ATOM 3346 C CA . ILE B 1 168 ? 7.012 -27.438 -23.531 1 94.69 168 ILE B CA 1
ATOM 3347 C C . ILE B 1 168 ? 6.559 -27.188 -22.094 1 94.69 168 ILE B C 1
ATOM 3349 O O . ILE B 1 168 ? 6.684 -26.078 -21.578 1 94.69 168 ILE B O 1
ATOM 3353 N N . ASN B 1 169 ? 6.129 -28.25 -21.406 1 95.81 169 ASN B N 1
ATOM 3354 C CA . ASN B 1 169 ? 5.555 -28.125 -20.062 1 95.81 169 ASN B CA 1
ATOM 3355 C C . ASN B 1 169 ? 6.637 -27.938 -19 1 95.81 169 ASN B C 1
ATOM 3357 O O . ASN B 1 169 ? 6.332 -27.625 -17.859 1 95.81 169 ASN B O 1
ATOM 3361 N N . ASN B 1 170 ? 7.875 -28.016 -19.391 1 94.5 170 ASN B N 1
ATOM 3362 C CA . ASN B 1 170 ? 9 -27.875 -18.469 1 94.5 170 ASN B CA 1
ATOM 3363 C C . ASN B 1 170 ? 9.07 -26.484 -17.859 1 94.5 170 ASN B C 1
ATOM 3365 O O . ASN B 1 170 ? 9.617 -26.297 -16.781 1 94.5 170 ASN B O 1
ATOM 3369 N N . TRP B 1 171 ? 8.5 -25.594 -18.516 1 93.06 171 TRP B N 1
ATOM 3370 C CA . TRP B 1 171 ? 8.664 -24.203 -18.094 1 93.06 171 TRP B CA 1
ATOM 3371 C C . TRP B 1 171 ? 7.887 -23.938 -16.797 1 93.06 171 TRP B C 1
ATOM 3373 O O . TRP B 1 171 ? 8.156 -22.969 -16.094 1 93.06 171 TRP B O 1
ATOM 3383 N N . PHE B 1 172 ? 6.953 -24.844 -16.453 1 96.56 172 PHE B N 1
ATOM 3384 C CA . PHE B 1 172 ? 6.203 -24.578 -15.234 1 96.56 172 PHE B CA 1
ATOM 3385 C C . PHE B 1 172 ? 6.234 -25.781 -14.305 1 96.56 172 PHE B C 1
ATOM 3387 O O . PHE B 1 172 ? 5.723 -25.719 -13.188 1 96.56 172 PHE B O 1
ATOM 3394 N N . SER B 1 173 ? 6.766 -26.906 -14.727 1 97.75 173 SER B N 1
ATOM 3395 C CA . SER B 1 173 ? 6.699 -28.141 -13.945 1 97.75 173 SER B CA 1
ATOM 3396 C C . SER B 1 173 ? 8.055 -28.484 -13.328 1 97.75 173 SER B C 1
ATOM 3398 O O . SER B 1 173 ? 9.094 -28.156 -13.898 1 97.75 173 SER B O 1
ATOM 3400 N N . SER B 1 174 ? 8.047 -29.125 -12.18 1 98.19 174 SER B N 1
ATOM 3401 C CA . SER B 1 174 ? 9.266 -29.656 -11.586 1 98.19 174 SER B CA 1
ATOM 3402 C C . SER B 1 174 ? 9.688 -30.969 -12.242 1 98.19 174 SER B C 1
ATOM 3404 O O . SER B 1 174 ? 10.859 -31.344 -12.203 1 98.19 174 SER B O 1
ATOM 3406 N N . GLU B 1 175 ? 8.695 -31.688 -12.789 1 98.44 175 GLU B N 1
ATOM 3407 C CA . GLU B 1 175 ? 8.898 -32.875 -13.594 1 98.44 175 GLU B CA 1
ATOM 3408 C C . GLU B 1 175 ? 7.898 -32.938 -14.75 1 98.44 175 GLU B C 1
ATOM 3410 O O . GLU B 1 175 ? 6.723 -32.625 -14.578 1 98.44 175 GLU B O 1
ATOM 3415 N N . SER B 1 176 ? 8.414 -33.344 -15.898 1 98.44 176 SER B N 1
ATOM 3416 C CA . SER B 1 176 ? 7.531 -33.5 -17.047 1 98.44 176 SER B CA 1
ATOM 3417 C C . SER B 1 176 ? 7.598 -34.938 -17.594 1 98.44 176 SER B C 1
ATOM 3419 O O . SER B 1 176 ? 8.68 -35.5 -17.734 1 98.44 176 SER B O 1
ATOM 3421 N N . TYR B 1 177 ? 6.422 -35.5 -17.891 1 98.38 177 TYR B N 1
ATOM 3422 C CA . TYR B 1 177 ? 6.344 -36.875 -18.359 1 98.38 177 TYR B CA 1
ATOM 3423 C C . TYR B 1 177 ? 5.512 -36.969 -19.625 1 98.38 177 TYR B C 1
ATOM 3425 O O . TYR B 1 177 ? 4.621 -36.156 -19.859 1 98.38 177 TYR B O 1
ATOM 3433 N N . ALA B 1 178 ? 5.852 -37.969 -20.391 1 97.94 178 ALA B N 1
ATOM 3434 C CA . ALA B 1 178 ? 5.016 -38.469 -21.484 1 97.94 178 ALA B CA 1
ATOM 3435 C C . ALA B 1 178 ? 4.395 -39.812 -21.141 1 97.94 178 ALA B C 1
ATOM 3437 O O . ALA B 1 178 ? 5.031 -40.656 -20.5 1 97.94 178 ALA B O 1
ATOM 3438 N N . LEU B 1 179 ? 3.223 -39.969 -21.516 1 97.56 179 LEU B N 1
ATOM 3439 C CA . LEU B 1 179 ? 2.48 -41.188 -21.297 1 97.56 179 LEU B CA 1
ATOM 3440 C C . LEU B 1 179 ? 2.039 -41.812 -22.625 1 97.56 179 LEU B C 1
ATOM 3442 O O . LEU B 1 179 ? 1.391 -41.125 -23.438 1 97.56 179 LEU B O 1
ATOM 3446 N N . SER B 1 180 ? 2.385 -43.031 -22.844 1 96.25 180 SER B N 1
ATOM 3447 C CA . SER B 1 180 ? 2.033 -43.688 -24.109 1 96.25 180 SER B CA 1
ATOM 3448 C C . SER B 1 180 ? 1.629 -45.156 -23.875 1 96.25 180 SER B C 1
ATOM 3450 O O . SER B 1 180 ? 1.79 -45.688 -22.766 1 96.25 180 SER B O 1
ATOM 3452 N N . SER B 1 181 ? 1.075 -45.781 -24.906 1 92.75 181 SER B N 1
ATOM 3453 C CA . SER B 1 181 ? 0.721 -47.188 -24.844 1 92.75 181 SER B CA 1
ATOM 3454 C C . SER B 1 181 ? 1.803 -48.062 -25.484 1 92.75 181 SER B C 1
ATOM 3456 O O . SER B 1 181 ? 1.669 -49.281 -25.547 1 92.75 181 SER B O 1
ATOM 3458 N N . VAL B 1 182 ? 2.836 -47.438 -25.875 1 91.12 182 VAL B N 1
ATOM 3459 C CA . VAL B 1 182 ? 3.898 -48.188 -26.562 1 91.12 182 VAL B CA 1
ATOM 3460 C C . VAL B 1 182 ? 4.641 -49.062 -25.562 1 91.12 182 VAL B C 1
ATOM 3462 O O . VAL B 1 182 ? 5.094 -48.594 -24.516 1 91.12 182 VAL B O 1
ATOM 3465 N N . LYS B 1 183 ? 4.848 -50.25 -25.859 1 88.31 183 LYS B N 1
ATOM 3466 C CA . LYS B 1 183 ? 5.434 -51.219 -24.922 1 88.31 183 LYS B CA 1
ATOM 3467 C C . LYS B 1 183 ? 6.957 -51.219 -25.016 1 88.31 183 LYS B C 1
ATOM 3469 O O . LYS B 1 183 ? 7.645 -51.25 -24 1 88.31 183 LYS B O 1
ATOM 3474 N N . LYS B 1 184 ? 7.492 -51.188 -26.203 1 91.25 184 LYS B N 1
ATOM 3475 C CA . LYS B 1 184 ? 8.938 -51.281 -26.422 1 91.25 184 LYS B CA 1
ATOM 3476 C C . LYS B 1 184 ? 9.414 -50.219 -27.422 1 91.25 184 LYS B C 1
ATOM 3478 O O . LYS B 1 184 ? 9.656 -50.531 -28.578 1 91.25 184 LYS B O 1
ATOM 3483 N N . PRO B 1 185 ? 9.617 -49.031 -26.891 1 93.38 185 PRO B N 1
ATOM 3484 C CA . PRO B 1 185 ? 10.148 -48.031 -27.797 1 93.38 185 PRO B CA 1
ATOM 3485 C C . PRO B 1 185 ? 11.578 -48.312 -28.234 1 93.38 185 PRO B C 1
ATOM 3487 O O . PRO B 1 185 ? 12.312 -49.031 -27.547 1 93.38 185 PRO B O 1
ATOM 3490 N N . GLN B 1 186 ? 11.945 -47.812 -29.359 1 94.94 186 GLN B N 1
ATOM 3491 C CA . GLN B 1 186 ? 13.312 -47.969 -29.844 1 94.94 186 GLN B CA 1
ATOM 3492 C C . GLN B 1 186 ? 14.305 -47.281 -28.906 1 94.94 186 GLN B C 1
ATOM 3494 O O . GLN B 1 186 ? 13.984 -46.25 -28.297 1 94.94 186 GLN B O 1
ATOM 3499 N N . LYS B 1 187 ? 15.5 -47.781 -28.844 1 96 187 LYS B N 1
ATOM 3500 C CA . LYS B 1 187 ? 16.562 -47.219 -27.984 1 96 187 LYS B CA 1
ATOM 3501 C C . LYS B 1 187 ? 16.844 -45.781 -28.328 1 96 187 LYS B C 1
ATOM 3503 O O . LYS B 1 187 ? 17.062 -44.938 -27.438 1 96 187 LYS B O 1
ATOM 3508 N N . LYS B 1 188 ? 16.828 -45.531 -29.609 1 95.94 188 LYS B N 1
ATOM 3509 C CA . LYS B 1 188 ? 17.094 -44.188 -30.062 1 95.94 188 LYS B CA 1
ATOM 3510 C C . LYS B 1 188 ? 16.062 -43.188 -29.5 1 95.94 188 LYS B C 1
ATOM 3512 O O . LYS B 1 188 ? 16.406 -42.062 -29.125 1 95.94 188 LYS B O 1
ATOM 3517 N N . THR B 1 189 ? 14.852 -43.594 -29.469 1 95.5 189 THR B N 1
ATOM 3518 C CA . THR B 1 189 ? 13.773 -42.781 -28.922 1 95.5 189 THR B CA 1
ATOM 3519 C C . THR B 1 189 ? 13.938 -42.594 -27.422 1 95.5 189 THR B C 1
ATOM 3521 O O . THR B 1 189 ? 13.797 -41.469 -26.906 1 95.5 189 THR B O 1
ATOM 3524 N N . LEU B 1 190 ? 14.266 -43.656 -26.719 1 96.75 190 LEU B N 1
ATOM 3525 C CA . LEU B 1 190 ? 14.484 -43.594 -25.281 1 96.75 190 LEU B CA 1
ATOM 3526 C C . LEU B 1 190 ? 15.617 -42.625 -24.953 1 96.75 190 LEU B C 1
ATOM 3528 O O . LEU B 1 190 ? 15.508 -41.812 -24.016 1 96.75 190 LEU B O 1
ATOM 3532 N N . ASN B 1 191 ? 16.656 -42.688 -25.719 1 97.38 191 ASN B N 1
ATOM 3533 C CA . ASN B 1 191 ? 17.781 -41.781 -25.531 1 97.38 191 ASN B CA 1
ATOM 3534 C C . ASN B 1 191 ? 17.391 -40.344 -25.703 1 97.38 191 ASN B C 1
ATOM 3536 O O . ASN B 1 191 ? 17.875 -39.469 -24.984 1 97.38 191 ASN B O 1
ATOM 3540 N N . LYS B 1 192 ? 16.469 -40.031 -26.656 1 97.19 192 LYS B N 1
ATOM 3541 C CA . LYS B 1 192 ? 15.977 -38.688 -26.844 1 97.19 192 LYS B CA 1
ATOM 3542 C C . LYS B 1 192 ? 15.273 -38.188 -25.594 1 97.19 192 LYS B C 1
ATOM 3544 O O . LYS B 1 192 ? 15.492 -37.031 -25.172 1 97.19 192 LYS B O 1
ATOM 3549 N N . PHE B 1 193 ? 14.43 -39.031 -25.047 1 97.81 193 PHE B N 1
ATOM 3550 C CA . PHE B 1 193 ? 13.719 -38.656 -23.828 1 97.81 193 PHE B CA 1
ATOM 3551 C C . PHE B 1 193 ? 14.688 -38.344 -22.703 1 97.81 193 PHE B C 1
ATOM 3553 O O . PHE B 1 193 ? 14.531 -37.375 -21.984 1 97.81 193 PHE B O 1
ATOM 3560 N N . ILE B 1 194 ? 15.703 -39.188 -22.5 1 97.62 194 ILE B N 1
ATOM 3561 C CA . ILE B 1 194 ? 16.719 -39 -21.469 1 97.62 194 ILE B CA 1
ATOM 3562 C C . ILE B 1 194 ? 17.469 -37.688 -21.703 1 97.62 194 ILE B C 1
ATOM 3564 O O . ILE B 1 194 ? 17.656 -36.906 -20.781 1 97.62 194 ILE B O 1
ATOM 3568 N N . ASP B 1 195 ? 17.812 -37.438 -22.922 1 97.19 195 ASP B N 1
ATOM 3569 C CA . ASP B 1 195 ? 18.562 -36.219 -23.281 1 97.19 195 ASP B CA 1
ATOM 3570 C C . ASP B 1 195 ? 17.766 -34.969 -22.984 1 97.19 195 ASP B C 1
ATOM 3572 O O . ASP B 1 195 ? 18.328 -33.969 -22.547 1 97.19 195 ASP B O 1
ATOM 3576 N N . TYR B 1 196 ? 16.469 -35.031 -23.219 1 96.69 196 TYR B N 1
ATOM 3577 C CA . TYR B 1 196 ? 15.602 -33.875 -23 1 96.69 196 TYR B CA 1
ATOM 3578 C C . TYR B 1 196 ? 15.188 -33.781 -21.531 1 96.69 196 TYR B C 1
ATOM 3580 O O . TYR B 1 196 ? 14.586 -32.781 -21.125 1 96.69 196 TYR B O 1
ATOM 3588 N N . GLY B 1 197 ? 15.461 -34.844 -20.766 1 97.44 197 GLY B N 1
ATOM 3589 C CA . GLY B 1 197 ? 15.078 -34.875 -19.359 1 97.44 197 GLY B CA 1
ATOM 3590 C C . GLY B 1 197 ? 13.594 -35.125 -19.156 1 97.44 197 GLY B C 1
ATOM 3591 O O . GLY B 1 197 ? 13.016 -34.656 -18.172 1 97.44 197 GLY B O 1
ATOM 3592 N N . ILE B 1 198 ? 12.922 -35.688 -20.172 1 98.31 198 ILE B N 1
ATOM 3593 C CA . ILE B 1 198 ? 11.492 -35.969 -20.109 1 98.31 198 ILE B CA 1
ATOM 3594 C C . ILE B 1 198 ? 11.281 -37.438 -19.719 1 98.31 198 ILE B C 1
ATOM 3596 O O . ILE B 1 198 ? 11.906 -38.344 -20.281 1 98.31 198 ILE B O 1
ATOM 3600 N N . GLY B 1 199 ? 10.461 -37.719 -18.688 1 98.25 199 GLY B N 1
ATOM 3601 C CA . GLY B 1 199 ? 10.117 -39.094 -18.344 1 98.25 199 GLY B CA 1
ATOM 3602 C C . GLY B 1 199 ? 9.133 -39.719 -19.312 1 98.25 199 GLY B C 1
ATOM 3603 O O . GLY B 1 199 ? 8.25 -39.031 -19.828 1 98.25 199 GLY B O 1
ATOM 3604 N N . LEU B 1 200 ? 9.312 -41.031 -19.484 1 97.88 200 LEU B N 1
ATOM 3605 C CA . LEU B 1 200 ? 8.391 -41.75 -20.328 1 97.88 200 LEU B CA 1
ATOM 3606 C C . LEU B 1 200 ? 7.73 -42.906 -19.562 1 97.88 200 LEU B C 1
ATOM 3608 O O . LEU B 1 200 ? 8.414 -43.781 -19.031 1 97.88 200 LEU B O 1
ATOM 3612 N N . HIS B 1 201 ? 6.465 -42.781 -19.438 1 97 201 HIS B N 1
ATOM 3613 C CA . HIS B 1 201 ? 5.652 -43.844 -18.844 1 97 201 HIS B CA 1
ATOM 3614 C C . HIS B 1 201 ? 4.906 -44.625 -19.922 1 97 201 HIS B C 1
ATOM 3616 O O . HIS B 1 201 ? 4.41 -44.031 -20.891 1 97 201 HIS B O 1
ATOM 3622 N N . SER B 1 202 ? 4.867 -45.875 -19.75 1 95.56 202 SER B N 1
ATOM 3623 C CA . SER B 1 202 ? 4.043 -46.75 -20.578 1 95.56 202 SER B CA 1
ATOM 3624 C C . SER B 1 202 ? 2.955 -47.406 -19.75 1 95.56 202 SER B C 1
ATOM 3626 O O . SER B 1 202 ? 3.195 -47.844 -18.609 1 95.56 202 SER B O 1
ATOM 3628 N N . LEU B 1 203 ? 1.84 -47.344 -20.188 1 92.94 203 LEU B N 1
ATOM 3629 C CA . LEU B 1 203 ? 0.736 -48.031 -19.516 1 92.94 203 LEU B CA 1
ATOM 3630 C C . LEU B 1 203 ? 0.4 -49.344 -20.234 1 92.94 203 LEU B C 1
ATOM 3632 O O . LEU B 1 203 ? -0.016 -49.312 -21.391 1 92.94 203 LEU B O 1
ATOM 3636 N N . GLN B 1 204 ? 0.641 -50.469 -19.5 1 86.88 204 GLN B N 1
ATOM 3637 C CA . GLN B 1 204 ? 0.375 -51.812 -20.016 1 86.88 204 GLN B CA 1
ATOM 3638 C C . GLN B 1 204 ? -0.468 -52.594 -19.031 1 86.88 204 GLN B C 1
ATOM 3640 O O . GLN B 1 204 ? -0.093 -52.75 -17.859 1 86.88 204 GLN B O 1
ATOM 3645 N N . ASP B 1 205 ? -1.543 -53.188 -19.516 1 87.5 205 ASP B N 1
ATOM 3646 C CA . ASP B 1 205 ? -2.424 -53.969 -18.672 1 87.5 205 ASP B CA 1
ATOM 3647 C C . ASP B 1 205 ? -2.746 -53.25 -17.375 1 87.5 205 ASP B C 1
ATOM 3649 O O . ASP B 1 205 ? -2.609 -53.812 -16.281 1 87.5 205 ASP B O 1
ATOM 3653 N N . LYS B 1 206 ? -2.977 -51.969 -17.422 1 86.81 206 LYS B N 1
ATOM 3654 C CA . LYS B 1 206 ? -3.41 -51.094 -16.344 1 86.81 206 LYS B CA 1
ATOM 3655 C C . LYS B 1 206 ? -2.287 -50.844 -15.336 1 86.81 206 LYS B C 1
ATOM 3657 O O . LYS B 1 206 ? -2.533 -50.406 -14.219 1 86.81 206 LYS B O 1
ATOM 3662 N N . LYS B 1 207 ? -1.118 -51.219 -15.773 1 91.56 207 LYS B N 1
ATOM 3663 C CA . LYS B 1 207 ? 0.049 -50.938 -14.938 1 91.56 207 LYS B CA 1
ATOM 3664 C C . LYS B 1 207 ? 0.972 -49.906 -15.602 1 91.56 207 LYS B C 1
ATOM 3666 O O . LYS B 1 207 ? 1.224 -50 -16.812 1 91.56 207 LYS B O 1
ATOM 3671 N N . VAL B 1 208 ? 1.403 -49 -14.805 1 93.62 208 VAL B N 1
ATOM 3672 C CA . VAL B 1 208 ? 2.289 -47.969 -15.32 1 93.62 208 VAL B CA 1
ATOM 3673 C C . VAL B 1 208 ? 3.74 -48.438 -15.234 1 93.62 208 VAL B C 1
ATOM 3675 O O . VAL B 1 208 ? 4.211 -48.812 -14.164 1 93.62 208 VAL B O 1
ATOM 3678 N N . LEU B 1 209 ? 4.395 -48.469 -16.328 1 94.69 209 LEU B N 1
ATOM 3679 C CA . LEU B 1 209 ? 5.816 -48.781 -16.391 1 94.69 209 LEU B CA 1
ATOM 3680 C C . LEU B 1 209 ? 6.629 -47.531 -16.703 1 94.69 209 LEU B C 1
ATOM 3682 O O . LEU B 1 209 ? 6.363 -46.844 -17.688 1 94.69 209 LEU B O 1
ATOM 3686 N N . GLU B 1 210 ? 7.551 -47.219 -15.859 1 95.75 210 GLU B N 1
ATOM 3687 C CA . GLU B 1 210 ? 8.438 -46.094 -16.109 1 95.75 210 GLU B CA 1
ATOM 3688 C C . GLU B 1 210 ? 9.609 -46.5 -17 1 95.75 210 GLU B C 1
ATOM 3690 O O . GLU B 1 210 ? 10.508 -47.219 -16.562 1 95.75 210 GLU B O 1
ATOM 3695 N N . LEU B 1 211 ? 9.68 -46.031 -18.125 1 96.19 211 LEU B N 1
ATOM 3696 C CA . LEU B 1 211 ? 10.711 -46.375 -19.094 1 96.19 211 LEU B CA 1
ATOM 3697 C C . LEU B 1 211 ? 11.922 -45.469 -18.953 1 96.19 211 LEU B C 1
ATOM 3699 O O . LEU B 1 211 ? 13.062 -45.906 -19.094 1 96.19 211 LEU B O 1
ATOM 3703 N N . THR B 1 212 ? 11.656 -44.188 -18.812 1 96.75 212 THR B N 1
ATOM 3704 C CA . THR B 1 212 ? 12.68 -43.219 -18.5 1 96.75 212 THR B CA 1
ATOM 3705 C C . THR B 1 212 ? 12.219 -42.281 -17.375 1 96.75 212 THR B C 1
ATOM 3707 O O . THR B 1 212 ? 11.023 -42.062 -17.203 1 96.75 212 THR B O 1
ATOM 3710 N N . LYS B 1 213 ? 13.148 -41.781 -16.641 1 97.12 213 LYS B N 1
ATOM 3711 C CA . LYS B 1 213 ? 12.852 -40.844 -15.547 1 97.12 213 LYS B CA 1
ATOM 3712 C C . LYS B 1 213 ? 12.922 -39.406 -16.016 1 97.12 213 LYS B C 1
ATOM 3714 O O . LYS B 1 213 ? 13.758 -39.062 -16.844 1 97.12 213 LYS B O 1
ATOM 3719 N N . ALA B 1 214 ? 12.055 -38.656 -15.477 1 98.06 214 ALA B N 1
ATOM 3720 C CA . ALA B 1 214 ? 12.141 -37.219 -15.742 1 98.06 214 ALA B CA 1
ATOM 3721 C C . ALA B 1 214 ? 13.258 -36.562 -14.922 1 98.06 214 ALA B C 1
ATOM 3723 O O . ALA B 1 214 ? 13.523 -36.969 -13.797 1 98.06 214 ALA B O 1
ATOM 3724 N N . LYS B 1 215 ? 13.891 -35.625 -15.516 1 97 215 LYS B N 1
ATOM 3725 C CA . LYS B 1 215 ? 14.797 -34.781 -14.734 1 97 215 LYS B CA 1
ATOM 3726 C C . LYS B 1 215 ? 14.031 -34 -13.688 1 97 215 LYS B C 1
ATOM 3728 O O . LYS B 1 215 ? 12.992 -33.406 -13.992 1 97 215 LYS B O 1
ATOM 3733 N N . LYS B 1 216 ? 14.508 -34.031 -12.461 1 97.31 216 LYS B N 1
ATOM 3734 C CA . LYS B 1 216 ? 13.875 -33.281 -11.383 1 97.31 216 LYS B CA 1
ATOM 3735 C C . LYS B 1 216 ? 14.477 -31.891 -11.258 1 97.31 216 LYS B C 1
ATOM 3737 O O . LYS B 1 216 ? 15.695 -31.719 -11.336 1 97.31 216 LYS B O 1
ATOM 3742 N N . GLN B 1 217 ? 13.703 -30.875 -11.18 1 96.12 217 GLN B N 1
ATOM 3743 C CA . GLN B 1 217 ? 14.133 -29.5 -10.93 1 96.12 217 GLN B CA 1
ATOM 3744 C C . GLN B 1 217 ? 13.258 -28.828 -9.875 1 96.12 217 GLN B C 1
ATOM 3746 O O . GLN B 1 217 ? 12.203 -29.359 -9.516 1 96.12 217 GLN B O 1
ATOM 3751 N N . SER B 1 218 ? 13.781 -27.75 -9.328 1 95.81 218 SER B N 1
ATOM 3752 C CA . SER B 1 218 ? 12.953 -26.953 -8.43 1 95.81 218 SER B CA 1
ATOM 3753 C C . SER B 1 218 ? 11.742 -26.375 -9.148 1 95.81 218 SER B C 1
ATOM 3755 O O . SER B 1 218 ? 11.758 -26.219 -10.375 1 95.81 218 SER B O 1
ATOM 3757 N N . ILE B 1 219 ? 10.719 -26.156 -8.422 1 96.75 219 ILE B N 1
ATOM 3758 C CA . ILE B 1 219 ? 9.539 -25.531 -9.008 1 96.75 219 ILE B CA 1
ATOM 3759 C C . ILE B 1 219 ? 9.922 -24.188 -9.625 1 96.75 219 ILE B C 1
ATOM 3761 O O . ILE B 1 219 ? 10.492 -23.328 -8.945 1 96.75 219 ILE B O 1
ATOM 3765 N N . PRO B 1 220 ? 9.594 -24.047 -10.867 1 95.12 220 PRO B N 1
ATOM 3766 C CA . PRO B 1 220 ? 9.922 -22.766 -11.5 1 95.12 220 PRO B CA 1
ATOM 3767 C C . PRO B 1 220 ? 9.141 -21.594 -10.906 1 95.12 220 PRO B C 1
ATOM 3769 O O . PRO B 1 220 ? 7.977 -21.75 -10.539 1 95.12 220 PRO B O 1
ATOM 3772 N N . ASN B 1 221 ? 9.836 -20.453 -10.805 1 93 221 ASN B N 1
ATOM 3773 C CA . ASN B 1 221 ? 9.141 -19.25 -10.352 1 93 221 ASN B CA 1
ATOM 3774 C C . ASN B 1 221 ? 8.539 -18.484 -11.523 1 93 221 ASN B C 1
ATOM 3776 O O . ASN B 1 221 ? 9.203 -17.641 -12.125 1 93 221 ASN B O 1
ATOM 3780 N N . ASN B 1 222 ? 7.355 -18.766 -11.812 1 94.31 222 ASN B N 1
ATOM 3781 C CA . ASN B 1 222 ? 6.582 -18 -12.789 1 94.31 222 ASN B CA 1
ATOM 3782 C C . ASN B 1 222 ? 5.113 -17.906 -12.391 1 94.31 222 ASN B C 1
ATOM 3784 O O . ASN B 1 222 ? 4.703 -18.469 -11.375 1 94.31 222 ASN B O 1
ATOM 3788 N N . TYR B 1 223 ? 4.363 -17.156 -13.117 1 95.88 223 TYR B N 1
ATOM 3789 C CA . TYR B 1 223 ? 3.016 -16.844 -12.656 1 95.88 223 TYR B CA 1
ATOM 3790 C C . TYR B 1 223 ? 2.129 -18.078 -12.695 1 95.88 223 TYR B C 1
ATOM 3792 O O . TYR B 1 223 ? 1.19 -18.219 -11.906 1 95.88 223 TYR B O 1
ATOM 3800 N N . ILE B 1 224 ? 2.414 -19.078 -13.531 1 97.06 224 ILE B N 1
ATOM 3801 C CA . ILE B 1 224 ? 1.6 -20.281 -13.648 1 97.06 224 ILE B CA 1
ATOM 3802 C C . ILE B 1 224 ? 1.745 -21.125 -12.391 1 97.06 224 ILE B C 1
ATOM 3804 O O . ILE B 1 224 ? 0.76 -21.672 -11.883 1 97.06 224 ILE B O 1
ATOM 3808 N N . THR B 1 225 ? 2.953 -21.266 -11.938 1 97.62 225 THR B N 1
ATOM 3809 C CA . THR B 1 225 ? 3.188 -22.016 -10.703 1 97.62 225 THR B CA 1
ATOM 3810 C C . THR B 1 225 ? 2.434 -21.391 -9.539 1 97.62 225 THR B C 1
ATOM 3812 O O . THR B 1 225 ? 1.842 -22.094 -8.719 1 97.62 225 THR B O 1
ATOM 3815 N N . TRP B 1 226 ? 2.396 -20.109 -9.562 1 97.75 226 TRP B N 1
ATOM 3816 C CA . TRP B 1 226 ? 1.644 -19.406 -8.531 1 97.75 226 TRP B CA 1
ATOM 3817 C C . TRP B 1 226 ? 0.144 -19.609 -8.719 1 97.75 226 TRP B C 1
ATOM 3819 O O . TRP B 1 226 ? -0.6 -19.719 -7.742 1 97.75 226 TRP B O 1
ATOM 3829 N N . MET B 1 227 ? -0.256 -19.625 -9.977 1 97.31 227 MET B N 1
ATOM 3830 C CA . MET B 1 227 ? -1.666 -19.875 -10.25 1 97.31 227 MET B CA 1
ATOM 3831 C C . MET B 1 227 ? -2.098 -21.219 -9.688 1 97.31 227 MET B C 1
ATOM 3833 O O . MET B 1 227 ? -3.148 -21.328 -9.047 1 97.31 227 MET B O 1
ATOM 3837 N N . PHE B 1 228 ? -1.321 -22.203 -9.836 1 97.06 228 PHE B N 1
ATOM 3838 C CA . PHE B 1 228 ? -1.647 -23.516 -9.32 1 97.06 228 PHE B CA 1
ATOM 3839 C C . PHE B 1 228 ? -1.719 -23.5 -7.797 1 97.06 228 PHE B C 1
ATOM 3841 O O . PHE B 1 228 ? -2.586 -24.156 -7.203 1 97.06 228 PHE B O 1
ATOM 3848 N N . ASN B 1 229 ? -0.772 -22.781 -7.215 1 96.88 229 ASN B N 1
ATOM 3849 C CA . ASN B 1 229 ? -0.81 -22.609 -5.766 1 96.88 229 ASN B CA 1
ATOM 3850 C C . ASN B 1 229 ? -2.123 -21.984 -5.309 1 96.88 229 ASN B C 1
ATOM 3852 O O . ASN B 1 229 ? -2.754 -22.453 -4.367 1 96.88 229 ASN B O 1
ATOM 3856 N N . GLU B 1 230 ? -2.58 -20.969 -6.02 1 96.5 230 GLU B N 1
ATOM 3857 C CA . GLU B 1 230 ? -3.805 -20.266 -5.66 1 96.5 230 GLU B CA 1
ATOM 3858 C C . GLU B 1 230 ? -5.039 -21.109 -5.957 1 96.5 230 GLU B C 1
ATOM 3860 O O . GLU B 1 230 ? -6 -21.094 -5.188 1 96.5 230 GLU B O 1
ATOM 3865 N N . TRP B 1 231 ? -5.016 -21.844 -7.051 1 95.5 231 TRP B N 1
ATOM 3866 C CA . TRP B 1 231 ? -6.164 -22.672 -7.418 1 95.5 231 TRP B CA 1
ATOM 3867 C C . TRP B 1 231 ? -6.402 -23.766 -6.383 1 95.5 231 TRP B C 1
ATOM 3869 O O . TRP B 1 231 ? -7.543 -24.016 -5.98 1 95.5 231 TRP B O 1
ATOM 3879 N N . VAL B 1 232 ? -5.336 -24.391 -5.965 1 94.12 232 VAL B N 1
ATOM 3880 C CA . VAL B 1 232 ? -5.492 -25.453 -4.969 1 94.12 232 VAL B CA 1
ATOM 3881 C C . VAL B 1 232 ? -5.961 -24.844 -3.646 1 94.12 232 VAL B C 1
ATOM 3883 O O . VAL B 1 232 ? -6.828 -25.406 -2.971 1 94.12 232 VAL B O 1
ATOM 3886 N N . GLY B 1 233 ? -5.367 -23.734 -3.283 1 93.44 233 GLY B N 1
ATOM 3887 C CA . GLY B 1 233 ? -5.824 -23.047 -2.084 1 93.44 233 GLY B CA 1
ATOM 3888 C C . GLY B 1 233 ? -7.293 -22.688 -2.131 1 93.44 233 GLY B C 1
ATOM 3889 O O . GLY B 1 233 ? -8.016 -22.875 -1.151 1 93.44 233 GLY B O 1
ATOM 3890 N N . ARG B 1 234 ? -7.707 -22.172 -3.283 1 93.56 234 ARG B N 1
ATOM 3891 C CA . ARG B 1 234 ? -9.117 -21.828 -3.469 1 93.56 234 ARG B CA 1
ATOM 3892 C C . ARG B 1 234 ? -10 -23.062 -3.318 1 93.56 234 ARG B C 1
ATOM 3894 O O . ARG B 1 234 ? -11.055 -23 -2.684 1 93.56 234 ARG B O 1
ATOM 3901 N N . TYR B 1 235 ? -9.57 -24.109 -3.928 1 91.44 235 TYR B N 1
ATOM 3902 C CA . TYR B 1 235 ? -10.328 -25.344 -3.895 1 91.44 235 TYR B CA 1
ATOM 3903 C C . TYR B 1 235 ? -10.523 -25.828 -2.461 1 91.44 235 TYR B C 1
ATOM 3905 O O . TYR B 1 235 ? -11.641 -26.203 -2.07 1 91.44 235 TYR B O 1
ATOM 3913 N N . ILE B 1 236 ? -9.492 -25.75 -1.729 1 88.69 236 ILE B N 1
ATOM 3914 C CA . ILE B 1 236 ? -9.516 -26.266 -0.368 1 88.69 236 ILE B CA 1
ATOM 3915 C C . ILE B 1 236 ? -10.289 -25.312 0.539 1 88.69 236 ILE B C 1
ATOM 3917 O O . ILE B 1 236 ? -11.047 -25.75 1.41 1 88.69 236 ILE B O 1
ATOM 3921 N N . SER B 1 237 ? -10.125 -24.031 0.341 1 86.88 237 SER B N 1
ATOM 3922 C CA . SER B 1 237 ? -10.719 -23.031 1.227 1 86.88 237 SER B CA 1
ATOM 3923 C C . SER B 1 237 ? -12.227 -22.922 0.992 1 86.88 237 SER B C 1
ATOM 3925 O O . SER B 1 237 ? -12.969 -22.5 1.885 1 86.88 237 SER B O 1
ATOM 3927 N N . GLN B 1 238 ? -12.703 -23.234 -0.157 1 82.31 238 GLN B N 1
ATOM 3928 C CA . GLN B 1 238 ? -14.117 -23.062 -0.485 1 82.31 238 GLN B CA 1
ATOM 3929 C C . GLN B 1 238 ? -14.898 -24.344 -0.217 1 82.31 238 GLN B C 1
ATOM 3931 O O . GLN B 1 238 ? -16.094 -24.406 -0.474 1 82.31 238 GLN B O 1
ATOM 3936 N N . ARG B 1 239 ? -14.32 -25.391 0.242 1 77.56 239 ARG B N 1
ATOM 3937 C CA . ARG B 1 239 ? -15 -26.625 0.631 1 77.56 239 ARG B CA 1
ATOM 3938 C C . ARG B 1 239 ? -15.188 -26.703 2.143 1 77.56 239 ARG B C 1
ATOM 3940 O O . ARG B 1 239 ? -14.391 -26.141 2.898 1 77.56 239 ARG B O 1
#

Foldseek 3Di:
DQLEEEDEPPDPLPWDADDDDDDPQVVLLVLVVVQVSVVRRPDQWGWYKYAQIDQPPGTFGIKIWTWHPVLLPPFQVLLSVQDLVLLQLLLVQAVVQWAALVVSCVVVVDDPVVSVVSVVSCVNRVQWDADPNTIGGPDCSNQFTTFFMETEHEDAPCLVVQLVVQLVCVQFGQATEYEYQDDDDDPVSLVVCVVSQYWYWHADPSDIDTSGHHHGDGGHRGSSNVVVRSSVSSVVVVD/DQLEEEDDPPDPLPWDADDDDDDPQVVLLVLVVVQVSVVRRPDQWGWYKYAQIDQPPGTFGIKIWTWHPVLLPPFQVLLSVQDLVLLQLLLVQAVVQWAALVVSCVVVVDDPVVSVVSVVSCVNRVQWDADPNTIGGPDCSNQFTTFFMETEHEDAPCLVVQLVVQLVCVQFGQATEYEYQDDDDDPVSLVVCVVSQYWYWHADPSDIDTSGHHHGDGGHRGSSNVVVRSSVSSVVVVD

pLDDT: mean 93.63, std 5.43, range [56.56, 98.56]

Secondary structure (DSSP, 8-state):
--SEEEE-TTS-SS--BPPPPPSHHHHHHHHHHHHHHHHHTTSSSEEEEEESB-BTTB--SEEEEEE-GGGGTT--GGGGG--HHHHHHHHHHHHHSEE-HHHHHHHH---HHHHHHHHHHHHHTTSEEEETTEEEEPPHHHH--EEEEEEEEE-SS-HHHHHHHHHHGGGT-SEEEEEE--SS--HHHHHHHHHHT-EEEEEETTEEEEEEPPPP-PPP-SHHHHHHHHHHHHHHHT-/--SEEEE-TTS-SS--BPPPPPSHHHHHHHHHHHHHHHHHTTSSSEEEEEESB-BTTB--SEEEEEE-GGGGTT--GGGGG--HHHHHHHHHHHHHSEE-HHHHHHHH---HHHHHHHHHHHHHTTSEEEETTEEEEPPHHHH--EEEEEEEEE-SS-HHHHHHHHHHGGGT-SEEEEEE--SS--HHHHHHHHHHT-EEEEEETTEEEEEEPPPP-PPP-SHHHHHHHHHHHHHHHT-

Sequence (478 aa):
MDKVTLIDDNIDIGIKFRNRTVGPELNLVYDYIDNISNNFKHKTNNLAIFIEPLVDTTYPDIVLLEYSPNSIDNWNDIRNKLEKNDIKLLSIIKQFESITSESLHKRTNITHKNLLFSLENLLDSGLIDRKKEKWTIKSMKEIFCVKKIISVEAKINQLDNLLHQADINNWFSSESYALSSVKKPQKKTLNKFIDYGIGLHSLQDKKVLELTKAKKQSIPNNYITWMFNEWVGRYISQRMDKVTLIDDNIDIGIKFRNRTVGPELNLVYDYIDNISNNFKHKTNNLAIFIEPLVDTTYPDIVLLEYSPNSIDNWNDIRNKLEKNDIKLLSIIKQFESITSESLHKRTNITHKNLLFSLENLLDSGLIDRKKEKWTIKSMKEIFCVKKIISVEAKINQLDNLLHQADINNWFSSESYALSSVKKPQKKTLNKFIDYGIGLHSLQDKKVLELTKAKKQSIPNNYITWMFNEWVGRYISQR